Protein AF-0000000080328924 (afdb_homodimer)

Sequence (526 aa):
MTMGFSGEVAEYYAKFRRGYPPEVFDALRTAFALTTGDTVLDLGCGTGQLAVPLASRVRSVIGMDPEPDMLRLAREAAVRHGVLNATWVLGADTDVRALGELMGQRSLGMAVIGQALHWMQHEELFRALSPLFRSGGGVAVVSNGTPLWLQDSDWSRALRACLERHFGTSLKASCGSDASDRLRYAQALEAAGFERVHEIAIEYSDELSFDQLIGGVYSAIPAGELPGPDDRPAFAQSIRQSLPPVRRFSEEVRVSLLVGRIAMTMGFSGEVAEYYAKFRRGYPPEVFDALRTAFALTTGDTVLDLGCGTGQLAVPLASRVRSVIGMDPEPDMLRLAREAAVRHGVLNATWVLGADTDVRALGELMGQRSLGMAVIGQALHWMQHEELFRALSPLFRSGGGVAVVSNGTPLWLQDSDWSRALRACLERHFGTSLKASCGSDASDRLRYAQALEAAGFERVHEIAIEYSDELSFDQLIGGVYSAIPAGELPGPDDRPAFAQSIRQSLPPVRRFSEEVRVSLLVGRIA

Foldseek 3Di:
DAPQCDDVLLVLCLVQPDADDPVVLVVQCVQLVAAQAFEEEAAQCFLNSPPQVCLVGYVAYEYEDQDPRRLVNNVVVNVVSVRDRYDYYNDHLVCLLVVCVVQPFQRHSEYEYELCCLVDPLLVSLLSCQRRHHASGWYKYKYFWAAQLRFPDPQSVLLQVLVCVVVVDRPDDTSLRDPVSLVVNQVSNVVSAWPPWDKDKDKDKDKDFLVSVLSSVSNPDRNVPRDDPVCSVVSSVSSCVSGPPDGIDMDITMMMMTITGHD/DAPQCDDVLLVLCLVQPDADDPVVLVVQCVQLVAAQAFEEEEAQCFLNSPPQVCLVGYVAYEYEDQDPRRQVNNVVVNVVSVRDRYDYYNDHLVCLLVVCVVQPFQRHSEYEYELCCLVDPLLVSLLSCQRRHHASGWYKYKYFWAAQLRFPDPQSVLLQVLVCVVVVDRPDDISLRDPVSLVVNQVSNVVSAWPPWDKDKDKDKDKDFLVSVLSSVSSPDRNVPRDDPVCSVVSSVSSCVSGPPDGIDMDITMMMMTITGHD

Structure (mmCIF, N/CA/C/O backbone):
data_AF-0000000080328924-model_v1
#
loop_
_entity.id
_entity.type
_entity.pdbx_description
1 polymer Methyltransferase
#
loop_
_atom_site.group_PDB
_atom_site.id
_atom_site.type_symbol
_atom_site.label_atom_id
_atom_site.label_alt_id
_atom_site.label_comp_id
_atom_site.label_asym_id
_atom_site.label_entity_id
_atom_site.label_seq_id
_atom_site.pdbx_PDB_ins_code
_atom_site.Cartn_x
_atom_site.Cartn_y
_atom_site.Cartn_z
_atom_site.occupancy
_atom_site.B_iso_or_equiv
_atom_site.auth_seq_id
_atom_site.auth_comp_id
_atom_site.auth_asym_id
_atom_site.auth_atom_id
_atom_site.pdbx_PDB_model_num
ATOM 1 N N . MET A 1 1 ? -11.125 1.662 -10.75 1 32.41 1 MET A N 1
ATOM 2 C CA . MET A 1 1 ? -12.039 0.524 -10.836 1 32.41 1 MET A CA 1
ATOM 3 C C . MET A 1 1 ? -11.43 -0.712 -10.188 1 32.41 1 MET A C 1
ATOM 5 O O . MET A 1 1 ? -10.281 -1.067 -10.461 1 32.41 1 MET A O 1
ATOM 9 N N . THR A 1 2 ? -11.961 -1.05 -9.078 1 48.94 2 THR A N 1
ATOM 10 C CA . THR A 1 2 ? -11.586 -2.283 -8.398 1 48.94 2 THR A CA 1
ATOM 11 C C . THR A 1 2 ? -11.781 -3.488 -9.312 1 48.94 2 THR A C 1
ATOM 13 O O . THR A 1 2 ? -12.719 -3.516 -10.117 1 48.94 2 THR A O 1
ATOM 16 N N . MET A 1 3 ? -10.805 -4.148 -9.758 1 56 3 MET A N 1
ATOM 17 C CA . MET A 1 3 ? -10.859 -5.312 -10.633 1 56 3 MET A CA 1
ATOM 18 C C . MET A 1 3 ? -11.875 -6.332 -10.125 1 56 3 MET A C 1
ATOM 20 O O . MET A 1 3 ? -11.961 -7.441 -10.648 1 56 3 MET A O 1
ATOM 24 N N . GLY A 1 4 ? -12.594 -5.824 -9.125 1 65.44 4 GLY A N 1
ATOM 25 C CA . GLY A 1 4 ? -13.703 -6.637 -8.648 1 65.44 4 GLY A CA 1
ATOM 26 C C . GLY A 1 4 ? -13.297 -7.664 -7.617 1 65.44 4 GLY A C 1
ATOM 27 O O . GLY A 1 4 ? -14.117 -8.477 -7.18 1 65.44 4 GLY A O 1
ATOM 28 N N . PHE A 1 5 ? -12.062 -7.738 -7.25 1 72.12 5 PHE A N 1
ATOM 29 C CA . PHE A 1 5 ? -11.609 -8.672 -6.227 1 72.12 5 PHE A CA 1
ATOM 30 C C . PHE A 1 5 ? -11.531 -7.988 -4.863 1 72.12 5 PHE A C 1
ATOM 32 O O . PHE A 1 5 ? -10.445 -7.66 -4.387 1 72.12 5 PHE A O 1
ATOM 39 N N . SER A 1 6 ? -12.664 -7.863 -4.246 1 75.94 6 SER A N 1
ATOM 40 C CA . SER A 1 6 ? -12.766 -7.184 -2.957 1 75.94 6 SER A CA 1
ATOM 41 C C . SER A 1 6 ? -13.758 -7.891 -2.041 1 75.94 6 SER A C 1
ATOM 43 O O . SER A 1 6 ? -14.461 -8.812 -2.469 1 75.94 6 SER A O 1
ATOM 45 N N . GLY A 1 7 ? -13.68 -7.516 -0.825 1 78.06 7 GLY A N 1
ATOM 46 C CA . GLY A 1 7 ? -14.641 -8.055 0.126 1 78.06 7 GLY A CA 1
ATOM 47 C C . GLY A 1 7 ? -14.5 -9.547 0.331 1 78.06 7 GLY A C 1
ATOM 48 O O . GLY A 1 7 ? -13.398 -10.047 0.569 1 78.06 7 GLY A O 1
ATOM 49 N N . GLU A 1 8 ? -15.625 -10.211 0.221 1 82.38 8 GLU A N 1
ATOM 50 C CA . GLU A 1 8 ? -15.664 -11.641 0.528 1 82.38 8 GLU A CA 1
ATOM 51 C C . GLU A 1 8 ? -14.898 -12.445 -0.518 1 82.38 8 GLU A C 1
ATOM 53 O O . GLU A 1 8 ? -14.289 -13.469 -0.198 1 82.38 8 GLU A O 1
ATOM 58 N N . VAL A 1 9 ? -14.922 -12.031 -1.704 1 81.62 9 VAL A N 1
ATOM 59 C CA . VAL A 1 9 ? -14.219 -12.742 -2.768 1 81.62 9 VAL A CA 1
ATOM 60 C C . VAL A 1 9 ? -12.727 -12.781 -2.465 1 81.62 9 VAL A C 1
ATOM 62 O O . VAL A 1 9 ? -12.07 -13.805 -2.654 1 81.62 9 VAL A O 1
ATOM 65 N N . ALA A 1 10 ? -12.18 -11.695 -1.972 1 84.5 10 ALA A N 1
ATOM 66 C CA . ALA A 1 10 ? -10.766 -11.648 -1.592 1 84.5 10 ALA A CA 1
ATOM 67 C C . ALA A 1 10 ? -10.469 -12.641 -0.472 1 84.5 10 ALA A C 1
ATOM 69 O O . ALA A 1 10 ? -9.398 -13.266 -0.456 1 84.5 10 ALA A O 1
ATOM 70 N N . GLU A 1 11 ? -11.375 -12.781 0.377 1 87.81 11 GLU A N 1
ATOM 71 C CA . GLU A 1 11 ? -11.203 -13.734 1.471 1 87.81 11 GLU A CA 1
ATOM 72 C C . GLU A 1 11 ? -11.18 -15.164 0.955 1 87.81 11 GLU A C 1
ATOM 74 O O . GLU A 1 11 ? -10.383 -15.984 1.419 1 87.81 11 GLU A O 1
ATOM 79 N N . TYR A 1 12 ? -12.109 -15.461 0.052 1 87.06 12 TYR A N 1
ATOM 80 C CA . TYR A 1 12 ? -12.109 -16.781 -0.566 1 87.06 12 TYR A CA 1
ATOM 81 C C . TYR A 1 12 ? -10.82 -17.016 -1.356 1 87.06 12 TYR A C 1
ATOM 83 O O . TYR A 1 12 ? -10.266 -18.109 -1.341 1 87.06 12 TYR A O 1
ATOM 91 N N . TYR A 1 13 ? -10.43 -16.016 -2.049 1 87 13 TYR A N 1
ATOM 92 C CA . TYR A 1 13 ? -9.172 -16.078 -2.781 1 87 13 TYR A CA 1
ATOM 93 C C . TYR A 1 13 ? -8.023 -16.484 -1.857 1 87 13 TYR A C 1
ATOM 95 O O . TYR A 1 13 ? -7.312 -17.453 -2.125 1 87 13 TYR A O 1
ATOM 103 N N . ALA A 1 14 ? -7.914 -15.828 -0.805 1 85.31 14 ALA A N 1
ATOM 104 C CA . ALA A 1 14 ? -6.836 -16.062 0.152 1 85.31 14 ALA A CA 1
ATOM 105 C C . ALA A 1 14 ? -6.891 -17.484 0.712 1 85.31 14 ALA A C 1
ATOM 107 O O . ALA A 1 14 ? -5.855 -18.125 0.893 1 85.31 14 ALA A O 1
ATOM 108 N N . LYS A 1 15 ? -8.055 -17.938 0.911 1 88.12 15 LYS A N 1
ATOM 109 C CA . LYS A 1 15 ? -8.234 -19.203 1.605 1 88.12 15 LYS A CA 1
ATOM 110 C C . LYS A 1 15 ? -8.125 -20.375 0.639 1 88.12 15 LYS A C 1
ATOM 112 O O . LYS A 1 15 ? -7.605 -21.438 0.999 1 88.12 15 LYS A O 1
ATOM 117 N N . PHE A 1 16 ? -8.555 -20.156 -0.625 1 88.56 16 PHE A N 1
ATOM 118 C CA . PHE A 1 16 ? -8.797 -21.359 -1.413 1 88.56 16 PHE A CA 1
ATOM 119 C C . PHE A 1 16 ? -7.984 -21.344 -2.699 1 88.56 16 PHE A C 1
ATOM 121 O O . PHE A 1 16 ? -7.84 -22.359 -3.367 1 88.56 16 PHE A O 1
ATOM 128 N N . ARG A 1 17 ? -7.539 -20.172 -3.111 1 85.44 17 ARG A N 1
ATOM 129 C CA . ARG A 1 17 ? -6.711 -20.188 -4.312 1 85.44 17 ARG A CA 1
ATOM 130 C C . ARG A 1 17 ? -5.41 -20.938 -4.074 1 85.44 17 ARG A C 1
ATOM 132 O O . ARG A 1 17 ? -4.742 -20.734 -3.059 1 85.44 17 ARG A O 1
ATOM 139 N N . ARG A 1 18 ? -5.199 -21.703 -5.074 1 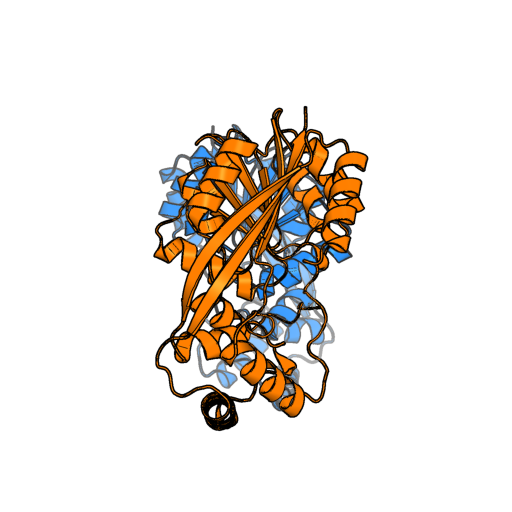83.94 18 ARG A N 1
ATOM 140 C CA . ARG A 1 18 ? -4.031 -22.562 -4.969 1 83.94 18 ARG A CA 1
ATOM 141 C C . ARG A 1 18 ? -2.738 -21.766 -5.055 1 83.94 18 ARG A C 1
ATOM 143 O O . ARG A 1 18 ? -2.633 -20.828 -5.859 1 83.94 18 ARG A O 1
ATOM 150 N N . GLY A 1 19 ? -1.83 -21.938 -4.18 1 88.06 19 GLY A N 1
ATOM 151 C CA . GLY A 1 19 ? -0.473 -21.438 -4.312 1 88.06 19 GLY A CA 1
ATOM 152 C C . GLY A 1 19 ? 0.338 -22.172 -5.359 1 88.06 19 GLY A C 1
ATOM 153 O O . GLY A 1 19 ? -0.215 -22.672 -6.344 1 88.06 19 GLY A O 1
ATOM 154 N N . TYR A 1 20 ? 1.516 -22.047 -5.32 1 94.69 20 TYR A N 1
ATOM 155 C CA . TYR A 1 20 ? 2.434 -22.672 -6.27 1 94.69 20 TYR A CA 1
ATOM 156 C C . TYR A 1 20 ? 3.322 -23.703 -5.574 1 94.69 20 TYR A C 1
ATOM 158 O O . TYR A 1 20 ? 3.701 -23.516 -4.414 1 94.69 20 TYR A O 1
ATOM 166 N N . PRO A 1 21 ? 3.621 -24.812 -6.289 1 94.62 21 PRO A N 1
ATOM 167 C CA . PRO A 1 21 ? 4.508 -25.812 -5.691 1 94.62 21 PRO A CA 1
ATOM 168 C C . PRO A 1 21 ? 5.953 -25.328 -5.582 1 94.62 21 PRO A C 1
ATOM 170 O O . PRO A 1 21 ? 6.348 -24.391 -6.277 1 94.62 21 PRO A O 1
ATOM 173 N N . PRO A 1 22 ? 6.746 -25.969 -4.688 1 96.38 22 PRO A N 1
ATOM 174 C CA . PRO A 1 22 ? 8.133 -25.531 -4.484 1 96.38 22 PRO A CA 1
ATOM 175 C C . PRO A 1 22 ? 8.945 -25.516 -5.777 1 96.38 22 PRO A C 1
ATOM 177 O O . PRO A 1 22 ? 9.859 -24.703 -5.926 1 96.38 22 PRO A O 1
ATOM 180 N N . GLU A 1 23 ? 8.539 -26.359 -6.711 1 97.56 23 GLU A N 1
ATOM 181 C CA . GLU A 1 23 ? 9.258 -26.469 -7.977 1 97.56 23 GLU A CA 1
ATOM 182 C C . GLU A 1 23 ? 9.203 -25.172 -8.766 1 97.56 23 GLU A C 1
ATOM 184 O O . GLU A 1 23 ? 10.141 -24.844 -9.5 1 97.56 23 GLU A O 1
ATOM 189 N N . VAL A 1 24 ? 8.156 -24.484 -8.617 1 97.56 24 VAL A N 1
ATOM 190 C CA . VAL A 1 24 ? 8.008 -23.203 -9.289 1 97.56 24 VAL A CA 1
ATOM 191 C C . VAL A 1 24 ? 9.055 -22.219 -8.773 1 97.56 24 VAL A C 1
ATOM 193 O O . VAL A 1 24 ? 9.734 -21.547 -9.555 1 97.56 24 VAL A O 1
ATOM 196 N N . PHE A 1 25 ? 9.258 -22.156 -7.523 1 98.38 25 PHE A N 1
ATOM 197 C CA . PHE A 1 25 ? 10.195 -21.219 -6.898 1 98.38 25 PHE A CA 1
ATOM 198 C C . PHE A 1 25 ? 11.641 -21.625 -7.199 1 98.38 25 PHE A C 1
ATOM 200 O O . PHE A 1 25 ? 12.508 -20.766 -7.371 1 98.38 25 PHE A O 1
ATOM 207 N N . ASP A 1 26 ? 11.859 -22.953 -7.27 1 98.38 26 ASP A N 1
ATOM 208 C CA . ASP A 1 26 ? 13.172 -23.438 -7.691 1 98.38 26 ASP A CA 1
ATOM 209 C C . ASP A 1 26 ? 13.484 -23 -9.117 1 98.38 26 ASP A C 1
ATOM 211 O O . ASP A 1 26 ? 14.602 -22.578 -9.422 1 98.38 26 ASP A O 1
ATOM 215 N N . ALA A 1 27 ? 12.484 -23.109 -9.945 1 98.44 27 ALA A N 1
ATOM 216 C CA . ALA A 1 27 ? 12.656 -22.719 -11.344 1 98.44 27 ALA A CA 1
ATOM 217 C C . ALA A 1 27 ? 12.938 -21.234 -11.477 1 98.44 27 ALA A C 1
ATOM 219 O O . ALA A 1 27 ? 13.797 -20.828 -12.258 1 98.44 27 ALA A O 1
ATOM 220 N N . LEU A 1 28 ? 12.234 -20.422 -10.727 1 98.56 28 LEU A N 1
ATOM 221 C CA . LEU A 1 28 ? 12.438 -18.969 -10.742 1 98.56 28 LEU A CA 1
ATOM 222 C C . LEU A 1 28 ? 13.836 -18.625 -10.242 1 98.56 28 LEU A C 1
ATOM 224 O O . LEU A 1 28 ? 14.523 -17.781 -10.844 1 98.56 28 LEU A O 1
ATOM 228 N N . ARG A 1 29 ? 14.266 -19.234 -9.148 1 98.44 29 ARG A N 1
ATOM 229 C CA . ARG A 1 29 ? 15.602 -19.031 -8.609 1 98.44 29 ARG A CA 1
ATOM 230 C C . ARG A 1 29 ? 16.672 -19.344 -9.656 1 98.44 29 ARG A C 1
ATOM 232 O O . ARG A 1 29 ? 17.609 -18.562 -9.836 1 98.44 29 ARG A O 1
ATOM 239 N N . THR A 1 30 ? 16.469 -20.453 -10.312 1 98.06 30 THR A N 1
ATOM 240 C CA . THR A 1 30 ? 17.438 -20.891 -11.312 1 98.06 30 THR A CA 1
ATOM 241 C C . THR A 1 30 ? 17.422 -19.969 -12.523 1 98.06 30 THR A C 1
ATOM 243 O O . THR A 1 30 ? 18.484 -19.562 -13.016 1 98.06 30 THR A O 1
ATOM 246 N N . ALA A 1 31 ? 16.281 -19.578 -12.984 1 98 31 ALA A N 1
ATOM 247 C CA . ALA A 1 31 ? 16.141 -18.781 -14.203 1 98 31 ALA A CA 1
ATOM 248 C C . ALA A 1 31 ? 16.859 -17.438 -14.078 1 98 31 ALA A C 1
ATOM 250 O O . ALA A 1 31 ? 17.391 -16.922 -15.055 1 98 31 ALA A O 1
ATOM 251 N N . PHE A 1 32 ? 16.891 -16.906 -12.836 1 98.38 32 PHE A N 1
ATOM 252 C CA . PHE A 1 32 ? 17.422 -15.562 -12.68 1 98.38 32 PHE A CA 1
ATOM 253 C C . PHE A 1 32 ? 18.609 -15.547 -11.734 1 98.38 32 PHE A C 1
ATOM 255 O O . PHE A 1 32 ? 19.062 -14.477 -11.32 1 98.38 32 PHE A O 1
ATOM 262 N N . ALA A 1 33 ? 19.062 -16.734 -11.297 1 98.06 33 ALA A N 1
ATOM 263 C CA . ALA A 1 33 ? 20.172 -16.875 -10.359 1 98.06 33 ALA A CA 1
ATOM 264 C C . ALA A 1 33 ? 19.953 -16.016 -9.117 1 98.06 33 ALA A C 1
ATOM 266 O O . ALA A 1 33 ? 20.828 -15.234 -8.727 1 98.06 33 ALA A O 1
ATOM 267 N N . LEU A 1 34 ? 18.766 -16.141 -8.562 1 98.5 34 LEU A N 1
ATOM 268 C CA . LEU A 1 34 ? 18.422 -15.32 -7.402 1 98.5 34 LEU A CA 1
ATOM 269 C C . LEU A 1 34 ? 19.25 -15.719 -6.188 1 98.5 34 LEU A C 1
ATOM 271 O O . LEU A 1 34 ? 19.516 -16.906 -5.973 1 98.5 34 LEU A O 1
ATOM 275 N N . THR A 1 35 ? 19.609 -14.75 -5.383 1 98.19 35 THR A N 1
ATOM 276 C CA . THR A 1 35 ? 20.328 -14.961 -4.133 1 98.19 35 THR A CA 1
ATOM 277 C C . THR A 1 35 ? 19.656 -14.219 -2.984 1 98.19 35 THR A C 1
ATOM 279 O O . THR A 1 35 ? 18.688 -13.477 -3.201 1 98.19 35 THR A O 1
ATOM 282 N N . THR A 1 36 ? 20.141 -14.414 -1.797 1 97.25 36 THR A N 1
ATOM 283 C CA . THR A 1 36 ? 19.609 -13.758 -0.606 1 97.25 36 THR A CA 1
ATOM 284 C C . THR A 1 36 ? 19.969 -12.273 -0.603 1 97.25 36 THR A C 1
ATOM 286 O O . THR A 1 36 ? 19.594 -11.539 0.314 1 97.25 36 THR A O 1
ATOM 289 N N . GLY A 1 37 ? 20.609 -11.781 -1.646 1 97.62 37 GLY A N 1
ATOM 290 C CA . GLY A 1 37 ? 20.938 -10.375 -1.791 1 97.62 37 GLY A CA 1
ATOM 291 C C . GLY A 1 37 ? 20 -9.633 -2.734 1 97.62 37 GLY A C 1
ATOM 292 O O . GLY A 1 37 ? 20.078 -8.414 -2.861 1 97.62 37 GLY A O 1
ATOM 293 N N . ASP A 1 38 ? 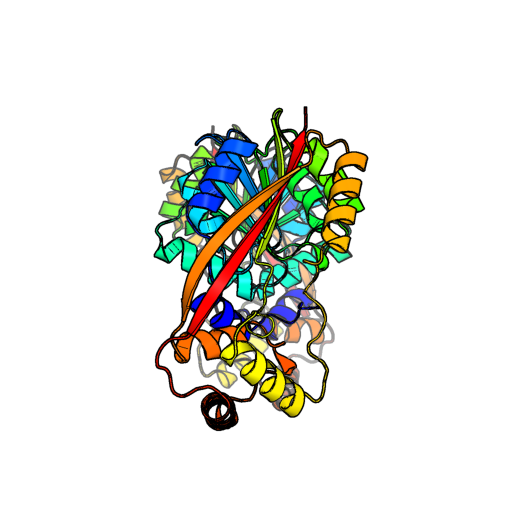19.094 -10.359 -3.34 1 98.44 38 ASP A N 1
ATOM 294 C CA . ASP A 1 38 ? 18.266 -9.781 -4.402 1 98.44 38 ASP A CA 1
ATOM 295 C C . ASP A 1 38 ? 16.984 -9.188 -3.836 1 98.44 38 ASP A C 1
ATOM 297 O O . ASP A 1 38 ? 16.531 -9.578 -2.76 1 98.44 38 ASP A O 1
ATOM 301 N N . THR A 1 39 ? 16.469 -8.211 -4.543 1 98.5 39 THR A N 1
ATOM 302 C CA . THR A 1 39 ? 15.117 -7.707 -4.375 1 98.5 39 THR A CA 1
ATOM 303 C C . THR A 1 39 ? 14.227 -8.156 -5.535 1 98.5 39 THR A C 1
ATOM 305 O O . THR A 1 39 ? 14.648 -8.133 -6.691 1 98.5 39 THR A O 1
ATOM 308 N N . VAL A 1 40 ? 13.016 -8.578 -5.215 1 98.75 40 VAL A N 1
ATOM 309 C CA . VAL A 1 40 ? 12.109 -9.016 -6.27 1 98.75 40 VAL A CA 1
ATOM 310 C C . VAL A 1 40 ? 10.781 -8.273 -6.156 1 98.75 40 VAL A C 1
ATOM 312 O O . VAL A 1 40 ? 10.367 -7.895 -5.055 1 98.75 40 VAL A O 1
ATOM 315 N N . LEU A 1 41 ? 10.148 -8.031 -7.309 1 98.75 41 LEU A N 1
ATOM 316 C CA . LEU A 1 41 ? 8.836 -7.402 -7.414 1 98.75 41 LEU A CA 1
ATOM 317 C C . LEU A 1 41 ? 7.777 -8.422 -7.812 1 98.75 41 LEU A C 1
ATOM 319 O O . LEU A 1 41 ? 7.922 -9.117 -8.82 1 98.75 41 LEU A O 1
ATOM 323 N N . ASP A 1 42 ? 6.812 -8.633 -7.008 1 98.75 42 ASP A N 1
ATOM 324 C CA . ASP A 1 42 ? 5.594 -9.359 -7.355 1 98.75 42 ASP A CA 1
ATOM 325 C C . ASP A 1 42 ? 4.484 -8.398 -7.785 1 98.75 42 ASP A C 1
ATOM 327 O O . ASP A 1 42 ? 3.754 -7.871 -6.945 1 98.75 42 ASP A O 1
ATOM 331 N N . LEU A 1 43 ? 4.348 -8.164 -9.094 1 98.38 43 LEU A N 1
ATOM 332 C CA . LEU A 1 43 ? 3.381 -7.223 -9.648 1 98.38 43 LEU A CA 1
ATOM 333 C C . LEU A 1 43 ? 2.031 -7.898 -9.867 1 98.38 43 LEU A C 1
ATOM 335 O O . LEU A 1 43 ? 1.934 -8.875 -10.609 1 98.38 43 LEU A O 1
ATOM 339 N N . GLY A 1 44 ? 0.982 -7.324 -9.305 1 97 44 GLY A N 1
ATOM 340 C CA . GLY A 1 44 ? -0.265 -8.062 -9.172 1 97 44 GLY A CA 1
ATOM 341 C C . GLY A 1 44 ? -0.194 -9.172 -8.148 1 97 44 GLY A C 1
ATOM 342 O O . GLY A 1 44 ? -0.569 -10.312 -8.43 1 97 44 GLY A O 1
ATOM 343 N N . CYS A 1 45 ? 0.253 -8.82 -6.988 1 97.31 45 CYS A N 1
ATOM 344 C CA . CYS A 1 45 ? 0.676 -9.836 -6.031 1 97.31 45 CYS A CA 1
ATOM 345 C C . CYS A 1 45 ? -0.528 -10.516 -5.391 1 97.31 45 CYS A C 1
ATOM 347 O O . CYS A 1 45 ? -0.388 -11.555 -4.746 1 97.31 45 CYS A O 1
ATOM 349 N N . GLY A 1 46 ? -1.727 -9.93 -5.477 1 95.06 46 GLY A N 1
ATOM 350 C CA . GLY A 1 46 ? -2.881 -10.523 -4.816 1 95.06 46 GLY A CA 1
ATOM 351 C C . GLY A 1 46 ? -2.684 -10.703 -3.322 1 95.06 46 GLY A C 1
ATOM 352 O O . GLY A 1 46 ? -2.271 -9.781 -2.625 1 95.06 46 GLY A O 1
ATOM 353 N N . THR A 1 47 ? -3.012 -11.914 -2.898 1 95.5 47 THR A N 1
ATOM 354 C CA . THR A 1 47 ? -2.926 -12.195 -1.47 1 95.5 47 THR A CA 1
ATOM 355 C C . THR A 1 47 ? -1.543 -12.727 -1.104 1 95.5 47 THR A C 1
ATOM 357 O O . THR A 1 47 ? -1.36 -13.312 -0.035 1 95.5 47 THR A O 1
ATOM 360 N N . GLY A 1 48 ? -0.552 -12.617 -2.012 1 97.19 48 GLY A N 1
ATOM 361 C CA . GLY A 1 48 ? 0.841 -12.859 -1.674 1 97.19 48 GLY A CA 1
ATOM 362 C C . GLY A 1 48 ? 1.288 -14.273 -1.982 1 97.19 48 GLY A C 1
ATOM 363 O O . GLY A 1 48 ? 2.281 -14.75 -1.429 1 97.19 48 GLY A O 1
ATOM 364 N N . GLN A 1 49 ? 0.613 -15.031 -2.9 1 95.56 49 GLN A N 1
ATOM 365 C CA . GLN A 1 49 ? 0.882 -16.438 -3.174 1 95.56 49 GLN A CA 1
ATOM 366 C C . GLN A 1 49 ? 2.289 -16.625 -3.73 1 95.56 49 GLN A C 1
ATOM 368 O O . GLN A 1 49 ? 2.895 -17.688 -3.553 1 95.56 49 GLN A O 1
ATOM 373 N N . LEU A 1 50 ? 2.764 -15.633 -4.395 1 97.94 50 LEU A N 1
ATOM 374 C CA . LEU A 1 50 ? 4.137 -15.688 -4.879 1 97.94 50 LEU A CA 1
ATOM 375 C C . LEU A 1 50 ? 5.074 -14.922 -3.957 1 97.94 50 LEU A C 1
ATOM 377 O O . LEU A 1 50 ? 6.145 -15.422 -3.592 1 97.94 50 LEU A O 1
ATOM 381 N N . ALA A 1 51 ? 4.695 -13.781 -3.498 1 98.44 51 ALA A N 1
ATOM 382 C CA . ALA A 1 51 ? 5.535 -12.875 -2.719 1 98.44 51 ALA A CA 1
ATOM 383 C C . ALA A 1 51 ? 5.969 -13.516 -1.405 1 98.44 51 ALA A C 1
ATOM 385 O O . ALA A 1 51 ? 7.148 -13.477 -1.05 1 98.44 51 ALA A O 1
ATOM 386 N N . VAL A 1 52 ? 5.059 -14.133 -0.693 1 98.06 52 VAL A N 1
ATOM 387 C CA . VAL A 1 52 ? 5.316 -14.609 0.66 1 98.06 52 VAL A CA 1
ATOM 388 C C . VAL A 1 52 ? 6.336 -15.75 0.616 1 98.06 52 VAL A C 1
ATOM 390 O O . VAL A 1 52 ? 7.363 -15.695 1.295 1 98.06 52 VAL A O 1
ATOM 393 N N . PRO A 1 53 ? 6.137 -16.766 -0.273 1 97.88 53 PRO A N 1
ATOM 394 C CA . PRO A 1 53 ? 7.145 -17.812 -0.324 1 97.88 53 PRO A CA 1
ATOM 395 C C . PRO A 1 53 ? 8.484 -17.328 -0.866 1 97.88 53 PRO A C 1
ATOM 397 O O . PRO A 1 53 ? 9.539 -17.844 -0.47 1 97.88 53 PRO A O 1
ATOM 400 N N . LEU A 1 54 ? 8.516 -16.344 -1.701 1 98.38 54 LEU A N 1
ATOM 401 C CA . LEU A 1 54 ? 9.758 -15.844 -2.281 1 98.38 54 LEU A CA 1
ATOM 402 C C . LEU A 1 54 ? 10.594 -15.117 -1.23 1 98.38 54 LEU A C 1
ATOM 404 O O . LEU A 1 54 ? 11.812 -14.992 -1.374 1 98.38 54 LEU A O 1
ATOM 408 N N . ALA A 1 55 ? 9.953 -14.625 -0.219 1 98.12 55 ALA A N 1
ATOM 409 C CA . ALA A 1 55 ? 10.586 -13.758 0.77 1 98.12 55 ALA A CA 1
ATOM 410 C C . ALA A 1 55 ? 11.75 -14.469 1.458 1 98.12 55 ALA A C 1
ATOM 412 O O . ALA A 1 55 ? 12.758 -13.844 1.781 1 98.12 55 ALA A O 1
ATOM 413 N N . SER A 1 56 ? 11.648 -15.742 1.636 1 96.75 56 SER A N 1
ATOM 414 C CA . SER A 1 56 ? 12.688 -16.484 2.338 1 96.75 56 SER A CA 1
ATOM 415 C C . SER A 1 56 ? 13.898 -16.734 1.439 1 96.75 56 SER A C 1
ATOM 417 O O . SER A 1 56 ? 14.938 -17.203 1.903 1 96.75 56 SER A O 1
ATOM 419 N N . ARG A 1 57 ? 13.797 -16.359 0.201 1 97 57 ARG A N 1
ATOM 420 C CA . ARG A 1 57 ? 14.828 -16.719 -0.769 1 97 57 ARG A CA 1
ATOM 421 C C . ARG A 1 57 ? 15.586 -15.477 -1.23 1 97 57 ARG A C 1
ATOM 423 O O . ARG A 1 57 ? 16.547 -15.578 -1.997 1 97 57 ARG A O 1
ATOM 430 N N . VAL A 1 58 ? 15.18 -14.336 -0.802 1 98.44 58 VAL A N 1
ATOM 431 C CA . VAL A 1 58 ? 15.766 -13.094 -1.293 1 98.44 58 VAL A CA 1
ATOM 432 C C . VAL A 1 58 ? 15.922 -12.109 -0.138 1 98.44 58 VAL A C 1
ATOM 434 O O . VAL A 1 58 ? 15.477 -12.375 0.979 1 98.44 58 VAL A O 1
ATOM 437 N N . ARG A 1 59 ? 16.547 -10.977 -0.453 1 97.81 59 ARG A N 1
ATOM 438 C CA . ARG A 1 59 ? 16.75 -9.938 0.552 1 97.81 59 ARG A CA 1
ATOM 439 C C . ARG A 1 59 ? 15.445 -9.242 0.894 1 97.81 59 ARG A C 1
ATOM 441 O O . ARG A 1 59 ? 15.156 -8.992 2.066 1 97.81 59 ARG A O 1
ATOM 448 N N . SER A 1 60 ? 14.688 -8.945 -0.149 1 98.19 60 SER A N 1
ATOM 449 C CA . SER A 1 60 ? 13.461 -8.172 0.025 1 98.19 60 SER A CA 1
ATOM 450 C C . SER A 1 60 ? 12.469 -8.461 -1.092 1 98.19 60 SER A C 1
ATOM 452 O O . SER A 1 60 ? 12.859 -8.711 -2.232 1 98.19 60 SER A O 1
ATOM 454 N N . VAL A 1 61 ? 11.188 -8.414 -0.728 1 98.62 61 VAL A N 1
ATOM 455 C CA . VAL A 1 61 ? 10.109 -8.586 -1.694 1 98.62 61 VAL A CA 1
ATOM 456 C C . VAL A 1 61 ? 9.195 -7.363 -1.674 1 98.62 61 VAL A C 1
ATOM 458 O O . VAL A 1 61 ? 8.852 -6.855 -0.604 1 98.62 61 VAL A O 1
ATOM 461 N N . ILE A 1 62 ? 8.859 -6.867 -2.869 1 98.69 62 ILE A N 1
ATOM 462 C CA . ILE A 1 62 ? 7.82 -5.859 -3.043 1 98.69 62 ILE A CA 1
ATOM 463 C C . ILE A 1 62 ? 6.57 -6.504 -3.637 1 98.69 62 ILE A C 1
ATOM 465 O O . ILE A 1 62 ? 6.602 -7.008 -4.762 1 98.69 62 ILE A O 1
ATOM 469 N N . GLY A 1 63 ? 5.547 -6.594 -2.881 1 98.62 63 GLY A N 1
ATOM 470 C CA . GLY A 1 63 ? 4.246 -6.922 -3.436 1 98.62 63 GLY A CA 1
ATOM 471 C C . GLY A 1 63 ? 3.43 -5.699 -3.811 1 98.62 63 GLY A C 1
ATOM 472 O O . GLY A 1 63 ? 3.178 -4.832 -2.971 1 98.62 63 GLY A O 1
ATOM 473 N N . MET A 1 64 ? 3.012 -5.625 -5.055 1 97.88 64 MET A N 1
ATOM 474 C CA . MET A 1 64 ? 2.227 -4.488 -5.531 1 97.88 64 MET A CA 1
ATOM 475 C C . MET A 1 64 ? 0.89 -4.953 -6.102 1 97.88 64 MET A C 1
ATOM 477 O O . MET A 1 64 ? 0.84 -5.902 -6.887 1 97.88 64 MET A O 1
ATOM 481 N N . ASP A 1 65 ? -0.139 -4.34 -5.703 1 96.94 65 ASP A N 1
ATOM 482 C CA . ASP A 1 65 ? -1.49 -4.621 -6.18 1 96.94 65 ASP A CA 1
ATOM 483 C C . ASP A 1 65 ? -2.383 -3.387 -6.066 1 96.94 65 ASP A C 1
ATOM 485 O O . ASP A 1 65 ? -2.291 -2.635 -5.094 1 96.94 65 ASP A O 1
ATOM 489 N N . PRO A 1 66 ? -3.242 -3.211 -7.043 1 93.94 66 PRO A N 1
ATOM 490 C CA . PRO A 1 66 ? -4.109 -2.031 -6.988 1 93.94 66 PRO A CA 1
ATOM 491 C C . PRO A 1 66 ? -5.285 -2.207 -6.027 1 93.94 66 PRO A C 1
ATOM 493 O O . PRO A 1 66 ? -5.992 -1.241 -5.73 1 93.94 66 PRO A O 1
ATOM 496 N N . GLU A 1 67 ? -5.527 -3.395 -5.562 1 90.38 67 GLU A N 1
ATOM 497 C CA . GLU A 1 67 ? -6.664 -3.666 -4.688 1 90.38 67 GLU A CA 1
ATOM 498 C C . GLU A 1 67 ? -6.234 -3.695 -3.223 1 90.38 67 GLU A C 1
ATOM 500 O O . GLU A 1 67 ? -5.523 -4.605 -2.797 1 90.38 67 GLU A O 1
ATOM 505 N N . PRO A 1 68 ? -6.77 -2.842 -2.432 1 89.56 68 PRO A N 1
ATOM 506 C CA . PRO A 1 68 ? -6.363 -2.744 -1.029 1 89.56 68 PRO A CA 1
ATOM 507 C C . PRO A 1 68 ? -6.641 -4.023 -0.243 1 89.56 68 PRO A C 1
ATOM 509 O O . PRO A 1 68 ? -5.836 -4.418 0.603 1 89.56 68 PRO A O 1
ATOM 512 N N . ASP A 1 69 ? -7.742 -4.594 -0.463 1 88 69 ASP A N 1
ATOM 513 C CA . ASP A 1 69 ? -8.109 -5.805 0.264 1 88 69 ASP A CA 1
ATOM 514 C C . ASP A 1 69 ? -7.113 -6.934 -0.008 1 88 69 ASP A C 1
ATOM 516 O O . ASP A 1 69 ? -6.801 -7.719 0.888 1 88 69 ASP A O 1
ATOM 520 N N . MET A 1 70 ? -6.688 -6.961 -1.203 1 93.38 70 MET A N 1
ATOM 521 C CA . MET A 1 70 ? -5.684 -7.961 -1.551 1 93.38 70 MET A CA 1
ATOM 522 C C . MET A 1 70 ? -4.402 -7.742 -0.752 1 93.38 70 MET A C 1
ATOM 524 O O . MET A 1 70 ? -3.855 -8.688 -0.182 1 93.38 70 MET A O 1
ATOM 528 N N . LEU A 1 71 ? -3.992 -6.535 -0.646 1 95.5 71 LEU A N 1
ATOM 529 C CA . LEU A 1 71 ? -2.76 -6.207 0.065 1 95.5 71 LEU A CA 1
ATOM 530 C C . LEU A 1 71 ? -2.912 -6.465 1.562 1 95.5 71 LEU A C 1
ATOM 532 O O . LEU A 1 71 ? -1.969 -6.914 2.217 1 95.5 71 LEU A O 1
ATOM 536 N N . ARG A 1 72 ? -4.051 -6.141 2.07 1 92.44 72 ARG A N 1
ATOM 537 C CA . ARG A 1 72 ? -4.309 -6.434 3.477 1 92.44 72 ARG A CA 1
ATOM 538 C C . ARG A 1 72 ? -4.137 -7.922 3.766 1 92.44 72 ARG A C 1
ATOM 540 O O . ARG A 1 72 ? -3.477 -8.297 4.738 1 92.44 72 ARG A O 1
ATOM 547 N N . LEU A 1 73 ? -4.711 -8.703 2.953 1 94.12 73 LEU A N 1
ATOM 548 C CA . LEU A 1 73 ? -4.637 -10.148 3.125 1 94.12 73 LEU A CA 1
ATOM 549 C C . LEU A 1 73 ? -3.217 -10.648 2.889 1 94.12 73 LEU A C 1
ATOM 551 O O . LEU A 1 73 ? -2.766 -11.586 3.557 1 94.12 73 LEU A O 1
ATOM 555 N N . ALA A 1 74 ? -2.535 -10.07 1.935 1 96.56 74 ALA A N 1
ATOM 556 C CA . ALA A 1 74 ? -1.137 -10.422 1.701 1 96.56 74 ALA A CA 1
ATOM 557 C C . ALA A 1 74 ? -0.283 -10.125 2.93 1 96.56 74 ALA A C 1
ATOM 559 O O . ALA A 1 74 ? 0.538 -10.945 3.338 1 96.56 74 ALA A O 1
ATOM 560 N N . ARG A 1 75 ? -0.448 -9.008 3.475 1 95.38 75 ARG A N 1
ATOM 561 C CA . ARG A 1 75 ? 0.274 -8.617 4.68 1 95.38 75 ARG A CA 1
ATOM 562 C C . ARG A 1 75 ? -0.029 -9.57 5.832 1 95.38 75 ARG A C 1
ATOM 564 O O . ARG A 1 75 ? 0.875 -9.969 6.574 1 95.38 75 ARG A O 1
ATOM 571 N N . GLU A 1 76 ? -1.286 -9.898 6.008 1 94 76 GLU A N 1
ATOM 572 C CA . GLU A 1 76 ? -1.67 -10.852 7.043 1 94 76 GLU A CA 1
ATOM 573 C C . GLU A 1 76 ? -0.979 -12.195 6.832 1 94 76 GLU A C 1
ATOM 575 O O . GLU A 1 76 ? -0.514 -12.82 7.793 1 94 76 GLU A O 1
ATOM 580 N N . ALA A 1 77 ? -0.995 -12.617 5.598 1 95.69 77 ALA A N 1
ATOM 581 C CA . ALA A 1 77 ? -0.305 -13.867 5.281 1 95.69 77 ALA A CA 1
ATOM 582 C C . ALA A 1 77 ? 1.176 -13.781 5.641 1 95.69 77 ALA A C 1
ATOM 584 O O . ALA A 1 77 ? 1.744 -14.727 6.188 1 95.69 77 ALA A O 1
ATOM 585 N N . ALA A 1 78 ? 1.804 -12.688 5.32 1 96.56 78 ALA A N 1
ATOM 586 C CA . ALA A 1 78 ? 3.213 -12.477 5.641 1 96.56 78 ALA A CA 1
ATOM 587 C C . ALA A 1 78 ? 3.457 -12.586 7.145 1 96.56 78 ALA A C 1
ATOM 589 O O . ALA A 1 78 ? 4.395 -13.258 7.582 1 96.56 78 ALA A O 1
ATOM 590 N N . VAL A 1 79 ? 2.617 -11.961 7.898 1 93.56 79 VAL A N 1
ATOM 591 C CA . VAL A 1 79 ? 2.734 -11.992 9.352 1 93.56 79 VAL A CA 1
ATOM 592 C C . VAL A 1 79 ? 2.588 -13.43 9.852 1 93.56 79 VAL A C 1
ATOM 594 O O . VAL A 1 79 ? 3.379 -13.891 10.672 1 93.56 79 VAL A O 1
ATOM 597 N N . ARG A 1 80 ? 1.604 -14.117 9.344 1 94.88 80 ARG A N 1
ATOM 598 C CA . ARG A 1 80 ? 1.343 -15.5 9.742 1 94.88 80 ARG A CA 1
ATOM 599 C C . ARG A 1 80 ? 2.547 -16.391 9.461 1 94.88 80 ARG A C 1
ATOM 601 O O . ARG A 1 80 ? 2.818 -17.328 10.203 1 94.88 80 ARG A O 1
ATOM 608 N N . HIS A 1 81 ? 3.275 -16.094 8.445 1 96.44 81 HIS A N 1
ATOM 609 C CA . HIS A 1 81 ? 4.387 -16.938 8.039 1 96.44 81 HIS A CA 1
ATOM 610 C C . HIS A 1 81 ? 5.719 -16.391 8.531 1 96.44 81 HIS A C 1
ATOM 612 O O . HIS A 1 81 ? 6.781 -16.875 8.148 1 96.44 81 HIS A O 1
ATOM 618 N N . GLY A 1 82 ? 5.695 -15.281 9.266 1 95.75 82 GLY A N 1
ATOM 619 C CA . GLY A 1 82 ? 6.895 -14.719 9.859 1 95.75 82 GLY A CA 1
ATOM 620 C C . GLY A 1 82 ? 7.762 -13.977 8.859 1 95.75 82 GLY A C 1
ATOM 621 O O . GLY A 1 82 ? 8.984 -13.891 9.023 1 95.75 82 GLY A O 1
ATOM 622 N N . VAL A 1 83 ? 7.172 -13.523 7.762 1 96.44 83 VAL A N 1
ATOM 623 C CA . VAL A 1 83 ? 7.887 -12.773 6.734 1 96.44 83 VAL A CA 1
ATOM 624 C C . VAL A 1 83 ? 8.055 -11.32 7.172 1 96.44 83 VAL A C 1
ATOM 626 O O . VAL A 1 83 ? 7.07 -10.617 7.395 1 96.44 83 VAL A O 1
ATOM 629 N N . LEU A 1 84 ? 9.289 -10.844 7.188 1 94.12 84 LEU A N 1
ATOM 630 C CA . LEU A 1 84 ? 9.562 -9.516 7.73 1 94.12 84 LEU A CA 1
ATOM 631 C C . LEU A 1 84 ? 10.227 -8.625 6.684 1 94.12 84 LEU A C 1
ATOM 633 O O . LEU A 1 84 ? 10.477 -7.445 6.93 1 94.12 84 LEU A O 1
ATOM 637 N N . ASN A 1 85 ? 10.461 -9.172 5.555 1 97.44 85 ASN A N 1
ATOM 638 C CA . ASN A 1 85 ? 11.203 -8.438 4.539 1 97.44 85 ASN A CA 1
ATOM 639 C C . ASN A 1 85 ? 10.344 -8.156 3.309 1 97.44 85 ASN A C 1
ATOM 641 O O . ASN A 1 85 ? 10.859 -8.109 2.188 1 97.44 85 ASN A O 1
ATOM 645 N N . ALA A 1 86 ? 9.031 -8.047 3.518 1 98.19 86 ALA A N 1
ATOM 646 C CA . ALA A 1 86 ? 8.125 -7.719 2.418 1 98.19 86 ALA A CA 1
ATOM 647 C C . ALA A 1 86 ? 7.531 -6.324 2.59 1 98.19 86 ALA A C 1
ATOM 649 O O . ALA A 1 86 ? 7.188 -5.922 3.705 1 98.19 86 ALA A O 1
ATOM 650 N N . THR A 1 87 ? 7.477 -5.625 1.54 1 98 87 THR A N 1
ATOM 651 C CA . THR A 1 87 ? 6.816 -4.328 1.467 1 98 87 THR A CA 1
ATOM 652 C C . THR A 1 87 ? 5.602 -4.391 0.546 1 98 87 THR A C 1
ATOM 654 O O . THR A 1 87 ? 5.695 -4.875 -0.583 1 98 87 THR A O 1
ATOM 657 N N . TRP A 1 88 ? 4.469 -3.93 0.999 1 98.06 88 TRP A N 1
ATOM 658 C CA . TRP A 1 88 ? 3.205 -4.031 0.276 1 98.06 88 TRP A CA 1
ATOM 659 C C . TRP A 1 88 ? 2.791 -2.674 -0.286 1 98.06 88 TRP A C 1
ATOM 661 O O . TRP A 1 88 ? 2.395 -1.778 0.465 1 98.06 88 TRP A O 1
ATOM 671 N N . VAL A 1 89 ? 2.766 -2.566 -1.572 1 98 89 VAL A N 1
ATOM 672 C CA . VAL A 1 89 ? 2.615 -1.288 -2.26 1 98 89 VAL A CA 1
ATOM 673 C C . VAL A 1 89 ? 1.257 -1.23 -2.953 1 98 89 VAL A C 1
ATOM 675 O O . VAL A 1 89 ? 0.922 -2.109 -3.75 1 98 89 VAL A O 1
ATOM 678 N N . LEU A 1 90 ? 0.507 -0.244 -2.662 1 96.56 90 LEU A N 1
ATOM 679 C CA . LEU A 1 90 ? -0.705 0.033 -3.424 1 96.56 90 LEU A CA 1
ATOM 680 C C . LEU A 1 90 ? -0.37 0.688 -4.758 1 96.56 90 LEU A C 1
ATOM 682 O O . LEU A 1 90 ? 0.109 1.823 -4.797 1 96.56 90 LEU A O 1
ATOM 686 N N . GLY A 1 91 ? -0.591 -0.032 -5.824 1 95.5 91 GLY A N 1
ATOM 687 C CA . GLY A 1 91 ? -0.251 0.474 -7.141 1 95.5 91 GLY A CA 1
ATOM 688 C C . GLY A 1 91 ? -0.537 -0.517 -8.258 1 95.5 91 GLY A C 1
ATOM 689 O O . GLY A 1 91 ? -0.878 -1.672 -7.992 1 95.5 91 GLY A O 1
ATOM 690 N N . ALA A 1 92 ? -0.452 -0.018 -9.484 1 94.81 92 ALA A N 1
ATOM 691 C CA . ALA A 1 92 ? -0.644 -0.792 -10.703 1 94.81 92 ALA A CA 1
ATOM 692 C C . ALA A 1 92 ? 0.608 -0.758 -11.578 1 94.81 92 ALA A C 1
ATOM 694 O O . ALA A 1 92 ? 1.66 -0.28 -11.148 1 94.81 92 ALA A O 1
ATOM 695 N N . ASP A 1 93 ? 0.528 -1.391 -12.734 1 95.38 93 ASP A N 1
ATOM 696 C CA . ASP A 1 93 ? 1.657 -1.426 -13.656 1 95.38 93 ASP A CA 1
ATOM 697 C C . ASP A 1 93 ? 2.139 -0.015 -13.992 1 95.38 93 ASP A C 1
ATOM 699 O O . ASP A 1 93 ? 3.332 0.205 -14.203 1 95.38 93 ASP A O 1
ATOM 703 N N . THR A 1 94 ? 1.267 0.985 -13.945 1 92.75 94 THR A N 1
ATOM 704 C CA . THR A 1 94 ? 1.602 2.365 -14.273 1 92.75 94 THR A CA 1
ATOM 705 C C . THR A 1 94 ? 2.451 2.998 -13.18 1 92.75 94 THR A C 1
ATOM 707 O O . THR A 1 94 ? 3.037 4.062 -13.375 1 92.75 94 THR A O 1
ATOM 710 N N . ASP A 1 95 ? 2.527 2.342 -12.055 1 94 95 ASP A N 1
ATOM 711 C CA . ASP A 1 95 ? 3.232 2.914 -10.914 1 94 95 ASP A CA 1
ATOM 712 C C . ASP A 1 95 ? 4.656 2.373 -10.812 1 94 95 ASP A C 1
ATOM 714 O O . ASP A 1 95 ? 5.406 2.742 -9.906 1 94 95 ASP A O 1
ATOM 718 N N . VAL A 1 96 ? 5.125 1.547 -11.719 1 95.12 96 VAL A N 1
ATOM 719 C CA . VAL A 1 96 ? 6.453 0.938 -11.711 1 95.12 96 VAL A CA 1
ATOM 720 C C . VAL A 1 96 ? 7.52 2.025 -11.812 1 95.12 96 VAL A C 1
ATOM 722 O O . VAL A 1 96 ? 8.594 1.902 -11.219 1 95.12 96 VAL A O 1
ATOM 725 N N . ARG A 1 97 ? 7.215 3.1 -12.492 1 92 97 ARG A N 1
ATOM 726 C CA . ARG A 1 97 ? 8.164 4.195 -12.633 1 92 97 ARG A CA 1
ATOM 727 C C . ARG A 1 97 ? 8.547 4.77 -11.266 1 92 97 ARG A C 1
ATOM 729 O O . ARG A 1 97 ? 9.711 5.105 -11.031 1 92 97 ARG A O 1
ATOM 736 N N . ALA A 1 98 ? 7.578 4.926 -10.422 1 94.44 98 ALA A N 1
ATOM 737 C CA . ALA A 1 98 ? 7.852 5.453 -9.086 1 94.44 98 ALA A CA 1
ATOM 738 C C . ALA A 1 98 ? 8.805 4.539 -8.32 1 94.44 98 ALA A C 1
ATOM 740 O O . ALA A 1 98 ? 9.633 5.012 -7.539 1 94.44 98 ALA A O 1
ATOM 741 N N . LEU A 1 99 ? 8.664 3.264 -8.516 1 93.38 99 LEU A N 1
ATOM 742 C CA . LEU A 1 99 ? 9.57 2.307 -7.883 1 93.38 99 LEU A CA 1
ATOM 743 C C . LEU A 1 99 ? 11 2.504 -8.375 1 93.38 99 LEU A C 1
ATOM 745 O O . LEU A 1 99 ? 11.953 2.346 -7.602 1 93.38 99 LEU A O 1
ATOM 749 N N . GLY A 1 100 ? 11.148 2.777 -9.672 1 92.44 100 GLY A N 1
ATOM 750 C CA . GLY A 1 100 ? 12.461 3.088 -10.203 1 92.44 100 GLY A CA 1
ATOM 751 C C . GLY A 1 100 ? 13.117 4.277 -9.523 1 92.44 100 GLY A C 1
ATOM 752 O O . GLY A 1 100 ? 14.312 4.25 -9.227 1 92.44 100 GLY A O 1
ATOM 753 N N . GLU A 1 101 ? 12.336 5.285 -9.281 1 93.12 101 GLU A N 1
ATOM 754 C CA . GLU A 1 101 ? 12.852 6.469 -8.602 1 93.12 101 GLU A CA 1
ATOM 755 C C . GLU A 1 101 ? 13.258 6.148 -7.164 1 93.12 101 GLU A C 1
ATOM 757 O O . GLU A 1 101 ? 14.195 6.742 -6.633 1 93.12 101 GLU A O 1
ATOM 762 N N . LEU A 1 102 ? 12.562 5.23 -6.625 1 94.88 102 LEU A N 1
ATOM 763 C CA . LEU A 1 102 ? 12.812 4.855 -5.234 1 94.88 102 LEU A CA 1
ATOM 764 C C . LEU A 1 102 ? 14.078 4.016 -5.117 1 94.88 102 LEU A C 1
ATOM 766 O O . LEU A 1 102 ? 14.922 4.27 -4.25 1 94.88 102 LEU A O 1
ATOM 770 N N . MET A 1 103 ? 14.25 3.039 -5.988 1 93.31 103 MET A N 1
ATOM 771 C CA . MET A 1 103 ? 15.281 2.018 -5.797 1 93.31 103 MET A CA 1
ATOM 772 C C . MET A 1 103 ? 16.469 2.264 -6.719 1 93.31 103 MET A C 1
ATOM 774 O O . MET A 1 103 ? 17.562 1.739 -6.488 1 93.31 103 MET A O 1
ATOM 778 N N . GLY A 1 104 ? 16.234 3.023 -7.766 1 91.25 104 GLY A N 1
ATOM 779 C CA . GLY A 1 104 ? 17.297 3.221 -8.75 1 91.25 104 GLY A CA 1
ATOM 780 C C . GLY A 1 104 ? 17.312 2.152 -9.828 1 91.25 104 GLY A C 1
ATOM 781 O O . GLY A 1 104 ? 16.562 1.181 -9.758 1 91.25 104 GLY A O 1
ATOM 782 N N . GLN A 1 105 ? 18.156 2.279 -10.773 1 94.31 105 GLN A N 1
ATOM 783 C CA . GLN A 1 105 ? 18.312 1.321 -11.867 1 94.31 105 GLN A CA 1
ATOM 784 C C . GLN A 1 105 ? 19.047 0.066 -11.398 1 94.31 105 GLN A C 1
ATOM 786 O O . GLN A 1 105 ? 19.719 0.085 -10.367 1 94.31 105 GLN A O 1
ATOM 791 N N . ARG A 1 106 ? 18.797 -1.082 -12.016 1 96.69 106 ARG A N 1
ATOM 792 C CA . ARG A 1 106 ? 19.469 -2.361 -11.82 1 96.69 106 ARG A CA 1
ATOM 793 C C . ARG A 1 106 ? 19.312 -2.836 -10.375 1 96.69 106 ARG A C 1
ATOM 795 O O . ARG A 1 106 ? 20.266 -3.389 -9.797 1 96.69 106 ARG A O 1
ATOM 802 N N . SER A 1 107 ? 18.172 -2.572 -9.836 1 95.88 107 SER A N 1
ATOM 803 C CA . SER A 1 107 ? 17.969 -2.863 -8.422 1 95.88 107 SER A CA 1
ATOM 804 C C . SER A 1 107 ? 17.188 -4.16 -8.227 1 95.88 107 SER A C 1
ATOM 806 O O . SER A 1 107 ? 17.109 -4.688 -7.117 1 95.88 107 SER A O 1
ATOM 808 N N . LEU A 1 108 ? 16.641 -4.75 -9.258 1 98.19 108 LEU A N 1
ATOM 809 C CA . LEU A 1 108 ? 15.773 -5.914 -9.133 1 98.19 108 LEU A CA 1
ATOM 810 C C . LEU A 1 108 ? 16.438 -7.16 -9.695 1 98.19 108 LEU A C 1
ATOM 812 O O . LEU A 1 108 ? 17.078 -7.098 -10.75 1 98.19 108 LEU A O 1
ATOM 816 N N . GLY A 1 109 ? 16.266 -8.219 -8.984 1 98.69 109 GLY A N 1
ATOM 817 C CA . GLY A 1 109 ? 16.625 -9.508 -9.547 1 98.69 109 GLY A CA 1
ATOM 818 C C . GLY A 1 109 ? 15.562 -10.109 -10.43 1 98.69 109 GLY A C 1
ATOM 819 O O . GLY A 1 109 ? 15.859 -10.875 -11.352 1 98.69 109 GLY A O 1
ATOM 820 N N . MET A 1 110 ? 14.289 -9.766 -10.07 1 98.81 110 MET A N 1
ATOM 821 C CA . MET A 1 110 ? 13.164 -10.344 -10.812 1 98.81 110 MET A CA 1
ATOM 822 C C . MET A 1 110 ? 11.891 -9.531 -10.578 1 98.81 110 MET A C 1
ATOM 824 O O . MET A 1 110 ? 11.672 -9.008 -9.492 1 98.81 110 MET A O 1
ATOM 828 N N . ALA A 1 111 ? 11.109 -9.43 -11.617 1 98.81 111 ALA A N 1
ATOM 829 C CA . ALA A 1 111 ? 9.688 -9.141 -11.484 1 98.81 111 ALA A CA 1
ATOM 830 C C . ALA A 1 111 ? 8.844 -10.344 -11.875 1 98.81 111 ALA A C 1
ATOM 832 O O . ALA A 1 111 ? 8.992 -10.891 -12.977 1 98.81 111 ALA A O 1
ATOM 833 N N . VAL A 1 112 ? 8.008 -10.758 -11.008 1 98.75 112 VAL A N 1
ATOM 834 C CA . VAL A 1 112 ? 7.121 -11.883 -11.281 1 98.75 112 VAL A CA 1
ATOM 835 C C . VAL A 1 112 ? 5.676 -11.398 -11.336 1 98.75 112 VAL A C 1
ATOM 837 O O . VAL A 1 112 ? 5.277 -10.523 -10.562 1 98.75 112 VAL A O 1
ATOM 840 N N . ILE A 1 113 ? 4.945 -11.922 -12.297 1 97.75 113 ILE A N 1
ATOM 841 C CA . ILE A 1 113 ? 3.543 -11.578 -12.523 1 97.75 113 ILE A CA 1
ATOM 842 C C . ILE A 1 113 ? 2.711 -12.859 -12.609 1 97.75 113 ILE A C 1
ATOM 844 O O . ILE A 1 113 ? 2.717 -13.539 -13.633 1 97.75 113 ILE A O 1
ATOM 848 N N . GLY A 1 114 ? 2.004 -13.117 -11.578 1 95.12 114 GLY A N 1
ATOM 849 C CA . GLY A 1 114 ? 1.189 -14.32 -11.531 1 95.12 114 GLY A CA 1
ATOM 850 C C . GLY A 1 114 ? -0.272 -14.07 -11.852 1 95.12 114 GLY A C 1
ATOM 851 O O . GLY A 1 114 ? -0.992 -13.477 -11.039 1 95.12 114 GLY A O 1
ATOM 852 N N . GLN A 1 115 ? -0.725 -14.547 -12.914 1 89.88 115 GLN A N 1
ATOM 853 C CA . GLN A 1 115 ? -2.127 -14.523 -13.32 1 89.88 115 GLN A CA 1
ATOM 854 C C . GLN A 1 115 ? -2.68 -13.102 -13.289 1 89.88 115 GLN A C 1
ATOM 856 O O . GLN A 1 115 ? -3.824 -12.883 -12.883 1 89.88 115 GLN A O 1
ATOM 861 N N . ALA A 1 116 ? -1.887 -12.148 -13.68 1 91.5 116 ALA A N 1
ATOM 862 C CA . ALA A 1 116 ? -2.342 -10.766 -13.539 1 91.5 116 ALA A CA 1
ATOM 863 C C . ALA A 1 116 ? -2.02 -9.953 -14.789 1 91.5 116 ALA A C 1
ATOM 865 O O . ALA A 1 116 ? -2.543 -8.852 -14.969 1 91.5 116 ALA A O 1
ATOM 866 N N . LEU A 1 117 ? -1.23 -10.422 -15.68 1 91.62 117 LEU A N 1
ATOM 867 C CA . LEU A 1 117 ? -0.705 -9.633 -16.781 1 91.62 117 LEU A CA 1
ATOM 868 C C . LEU A 1 117 ? -1.823 -9.203 -17.719 1 91.62 117 LEU A C 1
ATOM 870 O O . LEU A 1 117 ? -1.742 -8.148 -18.359 1 91.62 117 LEU A O 1
ATOM 874 N N . HIS A 1 118 ? -2.848 -9.969 -17.812 1 87.94 118 HIS A N 1
ATOM 875 C CA . HIS A 1 118 ? -3.951 -9.664 -18.719 1 87.94 118 HIS A CA 1
ATOM 876 C C . HIS A 1 118 ? -4.664 -8.383 -18.297 1 87.94 118 HIS A C 1
ATOM 878 O O . HIS A 1 118 ? -5.434 -7.809 -19.078 1 87.94 118 HIS A O 1
ATOM 884 N N . TRP A 1 119 ? -4.41 -7.867 -17.156 1 88.06 119 TRP A N 1
ATOM 885 C CA . TRP A 1 119 ? -4.992 -6.625 -16.672 1 88.06 119 TRP A CA 1
ATOM 886 C C . TRP A 1 119 ? -4.062 -5.445 -16.922 1 88.06 119 TRP A C 1
ATOM 888 O O . TRP A 1 119 ? -4.383 -4.305 -16.578 1 88.06 119 TRP A O 1
ATOM 898 N N . MET A 1 120 ? -2.898 -5.711 -17.484 1 93.56 120 MET A N 1
ATOM 899 C CA . MET A 1 120 ? -1.854 -4.695 -17.594 1 93.56 120 MET A CA 1
ATOM 900 C C . MET A 1 120 ? -1.539 -4.379 -19.047 1 93.56 120 MET A C 1
ATOM 902 O O . MET A 1 120 ? -1.935 -5.117 -19.953 1 93.56 120 MET A O 1
ATOM 906 N N . GLN A 1 121 ? -0.916 -3.197 -19.266 1 94.88 121 GLN A N 1
ATOM 907 C CA . GLN A 1 121 ? -0.337 -2.865 -20.562 1 94.88 121 GLN A CA 1
ATOM 908 C C . GLN A 1 121 ? 1.07 -3.439 -20.703 1 94.88 121 GLN A C 1
ATOM 910 O O . GLN A 1 121 ? 2.059 -2.73 -20.5 1 94.88 121 GLN A O 1
ATOM 915 N N . HIS A 1 122 ? 1.097 -4.637 -21.172 1 95.38 122 HIS A N 1
ATOM 916 C CA . HIS A 1 122 ? 2.314 -5.426 -21.016 1 95.38 122 HIS A CA 1
ATOM 917 C C . HIS A 1 122 ? 3.453 -4.844 -21.844 1 9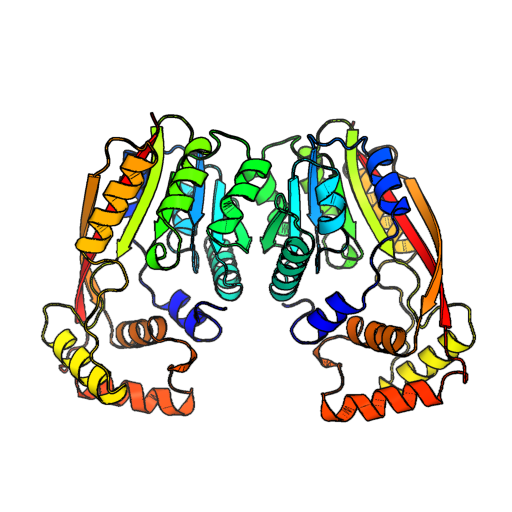5.38 122 HIS A C 1
ATOM 919 O O . HIS A 1 122 ? 4.617 -4.895 -21.438 1 95.38 122 HIS A O 1
ATOM 925 N N . GLU A 1 123 ? 3.195 -4.293 -23.031 1 95.88 123 GLU A N 1
ATOM 926 C CA . GLU A 1 123 ? 4.27 -3.729 -23.844 1 95.88 123 GLU A CA 1
ATOM 927 C C . GLU A 1 123 ? 4.941 -2.557 -23.125 1 95.88 123 GLU A C 1
ATOM 929 O O . GLU A 1 123 ? 6.168 -2.512 -23.016 1 95.88 123 GLU A O 1
ATOM 934 N N . GLU A 1 124 ? 4.137 -1.638 -22.656 1 96.44 124 GLU A N 1
ATOM 935 C CA . GLU A 1 124 ? 4.656 -0.49 -21.906 1 96.44 124 GLU A CA 1
ATOM 936 C C . GLU A 1 124 ? 5.312 -0.928 -20.609 1 96.44 124 GLU A C 1
ATOM 938 O O . GLU A 1 124 ? 6.348 -0.384 -20.203 1 96.44 124 GLU A O 1
ATOM 943 N N . LEU A 1 125 ? 4.676 -1.911 -19.969 1 97.69 125 LEU A N 1
ATOM 944 C CA . LEU A 1 125 ? 5.176 -2.406 -18.688 1 97.69 125 LEU A CA 1
ATOM 945 C C . LEU A 1 125 ? 6.574 -2.988 -18.844 1 97.69 125 LEU A C 1
ATOM 947 O O . LEU A 1 125 ? 7.477 -2.66 -18.062 1 97.69 125 LEU A O 1
ATOM 951 N N . PHE A 1 126 ? 6.777 -3.834 -19.844 1 97.94 126 PHE A N 1
ATOM 952 C CA . PHE A 1 126 ? 8.07 -4.488 -20.016 1 97.94 126 PHE A CA 1
ATOM 953 C C . PHE A 1 126 ? 9.156 -3.463 -20.328 1 97.94 126 PHE A C 1
ATOM 955 O O . PHE A 1 126 ? 10.281 -3.582 -19.844 1 97.94 126 PHE A O 1
ATOM 962 N N . ARG A 1 127 ? 8.859 -2.434 -21.062 1 96.75 127 ARG A N 1
ATOM 963 C CA . ARG A 1 127 ? 9.805 -1.364 -21.344 1 96.75 127 ARG A CA 1
ATOM 964 C C . ARG A 1 127 ? 10.172 -0.604 -20.078 1 96.75 127 ARG A C 1
ATOM 966 O O . ARG A 1 127 ? 11.328 -0.236 -19.875 1 96.75 127 ARG A O 1
ATOM 973 N N . ALA A 1 128 ? 9.172 -0.39 -19.25 1 96.25 128 ALA A N 1
ATOM 974 C CA . ALA A 1 128 ? 9.383 0.344 -18 1 96.25 128 ALA A CA 1
ATOM 975 C C . ALA A 1 128 ? 10.219 -0.473 -17.016 1 96.25 128 ALA A C 1
ATOM 977 O O . ALA A 1 128 ? 10.984 0.085 -16.234 1 96.25 128 ALA A O 1
ATOM 978 N N . LEU A 1 129 ? 10.125 -1.784 -17.078 1 97.56 129 LEU A N 1
ATOM 979 C CA . LEU A 1 129 ? 10.797 -2.674 -16.141 1 97.56 129 LEU A CA 1
ATOM 980 C C . LEU A 1 129 ? 12.25 -2.896 -16.547 1 97.56 129 LEU A C 1
ATOM 982 O O . LEU A 1 129 ? 13.109 -3.125 -15.695 1 97.56 129 LEU A O 1
ATOM 986 N N . SER A 1 130 ? 12.531 -2.857 -17.766 1 97 130 SER A N 1
ATOM 987 C CA . SER A 1 130 ? 13.805 -3.277 -18.344 1 97 130 SER A CA 1
ATOM 988 C C . SER A 1 130 ? 14.977 -2.598 -17.641 1 97 130 SER A C 1
ATOM 990 O O . SER A 1 130 ? 15.922 -3.262 -17.219 1 97 130 SER A O 1
ATOM 992 N N . PRO A 1 131 ? 14.914 -1.26 -17.375 1 96.5 131 PRO A N 1
ATOM 993 C CA . PRO A 1 131 ? 16.078 -0.601 -16.766 1 96.5 131 PRO A CA 1
ATOM 994 C C . PRO A 1 131 ? 16.234 -0.942 -15.281 1 96.5 131 PRO A C 1
ATOM 996 O O . PRO A 1 131 ? 17.266 -0.623 -14.68 1 96.5 131 PRO A O 1
ATOM 999 N N . LEU A 1 132 ? 15.289 -1.59 -14.695 1 97.56 132 LEU A N 1
ATOM 1000 C CA . LEU A 1 132 ? 15.297 -1.803 -13.258 1 97.56 132 LEU A CA 1
ATOM 1001 C C . LEU A 1 132 ? 16.047 -3.082 -12.898 1 97.56 132 LEU A C 1
ATOM 1003 O O . LEU A 1 132 ? 16.375 -3.309 -11.734 1 97.56 132 LEU A O 1
ATOM 1007 N N . PHE A 1 133 ? 16.391 -3.887 -13.891 1 98.19 133 PHE A N 1
ATOM 1008 C CA . PHE A 1 133 ? 16.969 -5.191 -13.602 1 98.19 133 PHE A CA 1
ATOM 1009 C C . PHE A 1 133 ? 18.5 -5.117 -13.602 1 98.19 133 PHE A C 1
ATOM 1011 O O . PHE A 1 133 ? 19.078 -4.445 -14.445 1 98.19 133 PHE A O 1
ATOM 1018 N N . ARG A 1 134 ? 19.094 -5.793 -12.625 1 97.75 134 ARG A N 1
ATOM 1019 C CA . ARG A 1 134 ? 20.516 -6.074 -12.711 1 97.75 134 ARG A CA 1
ATOM 1020 C C . ARG A 1 134 ? 20.812 -7.055 -13.844 1 97.75 134 ARG A C 1
ATOM 1022 O O . ARG A 1 134 ? 19.906 -7.695 -14.375 1 97.75 134 ARG A O 1
ATOM 1029 N N . SER A 1 135 ? 22.078 -7.18 -14.164 1 97.44 135 SER A N 1
ATOM 1030 C CA . SER A 1 135 ? 22.469 -8.148 -15.18 1 97.44 135 SER A CA 1
ATOM 1031 C C . SER A 1 135 ? 22.016 -9.555 -14.805 1 97.44 135 SER A C 1
ATOM 1033 O O . SER A 1 135 ? 22.203 -9.992 -13.664 1 97.44 135 SER A O 1
ATOM 1035 N N . GLY A 1 136 ? 21.359 -10.188 -15.695 1 97.56 136 GLY A N 1
ATOM 1036 C CA . GLY A 1 136 ? 20.891 -11.547 -15.477 1 97.56 136 GLY A CA 1
ATOM 1037 C C . GLY A 1 136 ? 19.516 -11.594 -14.828 1 97.56 136 GLY A C 1
ATOM 1038 O O . GLY A 1 136 ? 18.906 -12.664 -14.75 1 97.56 136 GLY A O 1
ATOM 1039 N N . GLY A 1 137 ? 19.016 -10.406 -14.367 1 98.62 137 GLY A N 1
ATOM 1040 C CA . GLY A 1 137 ? 17.656 -10.32 -13.859 1 98.62 137 GLY A CA 1
ATOM 1041 C C . GLY A 1 137 ? 16.625 -10.219 -14.961 1 98.62 137 GLY A C 1
ATOM 1042 O O . GLY A 1 137 ? 16.969 -10.188 -16.141 1 98.62 137 GLY A O 1
ATOM 1043 N N . GLY A 1 138 ? 15.32 -10.266 -14.523 1 98.62 138 GLY A N 1
ATOM 1044 C CA . GLY A 1 138 ? 14.328 -10.148 -15.586 1 98.62 138 GLY A CA 1
ATOM 1045 C C . GLY A 1 138 ? 12.906 -10.391 -15.102 1 98.62 138 GLY A C 1
ATOM 1046 O O . GLY A 1 138 ? 12.586 -10.125 -13.945 1 98.62 138 GLY A O 1
ATOM 1047 N N . VAL A 1 139 ? 12.062 -10.812 -16.109 1 98.81 139 VAL A N 1
ATOM 1048 C CA . VAL A 1 139 ? 10.625 -10.938 -15.867 1 98.81 139 VAL A CA 1
ATOM 1049 C C . VAL A 1 139 ? 10.211 -12.398 -15.961 1 98.81 139 VAL A C 1
ATOM 1051 O O . VAL A 1 139 ? 10.68 -13.133 -16.844 1 98.81 139 VAL A O 1
ATOM 1054 N N . ALA A 1 140 ? 9.359 -12.805 -15.047 1 98.62 140 ALA A N 1
ATOM 1055 C CA . ALA A 1 140 ? 8.664 -14.086 -15.125 1 98.62 140 ALA A CA 1
ATOM 1056 C C . ALA A 1 140 ? 7.148 -13.891 -15.109 1 98.62 140 ALA A C 1
ATOM 1058 O O . ALA A 1 140 ? 6.605 -13.297 -14.172 1 98.62 140 ALA A O 1
ATOM 1059 N N . VAL A 1 141 ? 6.484 -14.367 -16.125 1 97.25 141 VAL A N 1
ATOM 1060 C CA . VAL A 1 141 ? 5.027 -14.422 -16.156 1 97.25 141 VAL A CA 1
ATOM 1061 C C . VAL A 1 141 ? 4.555 -15.836 -15.82 1 97.25 141 VAL A C 1
ATOM 1063 O O . VAL A 1 141 ? 4.875 -16.797 -16.531 1 97.25 141 VAL A O 1
ATOM 1066 N N . VAL A 1 142 ? 3.77 -15.906 -14.734 1 95.69 142 VAL A N 1
ATOM 1067 C CA . VAL A 1 142 ? 3.354 -17.219 -14.234 1 95.69 142 VAL A CA 1
ATOM 1068 C C . VAL A 1 142 ? 1.86 -17.406 -14.477 1 95.69 142 VAL A C 1
ATOM 1070 O O . VAL A 1 142 ? 1.05 -16.547 -14.141 1 95.69 142 VAL A O 1
ATOM 1073 N N . SER A 1 143 ? 1.552 -18.484 -15.039 1 89.19 143 SER A N 1
ATOM 1074 C CA . SER A 1 143 ? 0.159 -18.859 -15.266 1 89.19 143 SER A CA 1
ATOM 1075 C C . SER A 1 143 ? -0.142 -20.234 -14.703 1 89.19 143 SER A C 1
ATOM 1077 O O . SER A 1 143 ? 0.691 -21.141 -14.781 1 89.19 143 SER A O 1
ATOM 1079 N N . ASN A 1 144 ? -1.26 -20.156 -13.906 1 81.62 144 ASN A N 1
ATOM 1080 C CA . ASN A 1 144 ? -1.749 -21.422 -13.359 1 81.62 144 ASN A CA 1
ATOM 1081 C C . ASN A 1 144 ? -2.967 -21.938 -14.125 1 81.62 144 ASN A C 1
ATOM 1083 O O . ASN A 1 144 ? -4.105 -21.688 -13.719 1 81.62 144 ASN A O 1
ATOM 1087 N N . GLY A 1 145 ? -2.842 -22.188 -15.438 1 65.81 145 GLY A N 1
ATOM 1088 C CA . GLY A 1 145 ? -3.545 -22.297 -16.703 1 65.81 145 GLY A CA 1
ATOM 1089 C C . GLY A 1 145 ? -4.93 -22.891 -16.562 1 65.81 145 GLY A C 1
ATOM 1090 O O . GLY A 1 145 ? -5.879 -22.438 -17.219 1 65.81 145 GLY A O 1
ATOM 1091 N N . THR A 1 146 ? -5.18 -24.266 -15.938 1 77.12 146 THR A N 1
ATOM 1092 C CA . THR A 1 146 ? -6.449 -24.891 -16.281 1 77.12 146 THR A CA 1
ATOM 1093 C C . THR A 1 146 ? -7.488 -24.672 -15.188 1 77.12 146 THR A C 1
ATOM 1095 O O . THR A 1 146 ? -7.328 -25.156 -14.062 1 77.12 146 THR A O 1
ATOM 1098 N N . PRO A 1 147 ? -8.469 -23.797 -15.531 1 83.44 147 PRO A N 1
ATOM 1099 C CA . PRO A 1 147 ? -9.539 -23.641 -14.547 1 83.44 147 PRO A CA 1
ATOM 1100 C C . PRO A 1 147 ? -10.172 -24.969 -14.141 1 83.44 147 PRO A C 1
ATOM 1102 O O . PRO A 1 147 ? -10.133 -25.938 -14.906 1 83.44 147 PRO A O 1
ATOM 1105 N N . LEU A 1 148 ? -10.828 -24.906 -13.016 1 86.62 148 LEU A N 1
ATOM 1106 C CA . LEU A 1 148 ? -11.438 -26.125 -12.484 1 86.62 148 LEU A CA 1
ATOM 1107 C C . LEU A 1 148 ? -12.492 -26.672 -13.438 1 86.62 148 LEU A C 1
ATOM 1109 O O . LEU A 1 148 ? -12.656 -27.891 -13.555 1 86.62 148 LEU A O 1
ATOM 1113 N N . TRP A 1 149 ? -13.117 -25.844 -14.203 1 86.75 149 TRP A N 1
ATOM 1114 C CA . TRP A 1 149 ? -14.227 -26.234 -15.07 1 86.75 149 TRP A CA 1
ATOM 1115 C C . TRP A 1 149 ? -13.734 -26.531 -16.484 1 86.75 149 TRP A C 1
ATOM 1117 O O . TRP A 1 149 ? -14.539 -26.688 -17.406 1 86.75 149 TRP A O 1
ATOM 1127 N N . LEU A 1 150 ? -12.43 -26.609 -16.625 1 86.19 150 LEU A N 1
ATOM 1128 C CA . LEU A 1 150 ? -11.891 -26.922 -17.953 1 86.19 150 LEU A CA 1
ATOM 1129 C C . LEU A 1 150 ? -10.906 -28.078 -17.875 1 86.19 150 LEU A C 1
ATOM 1131 O O . LEU A 1 150 ? -10.109 -28.297 -18.797 1 86.19 150 LEU A O 1
ATOM 1135 N N . GLN A 1 151 ? -10.953 -28.75 -16.75 1 88.06 151 GLN A N 1
ATOM 1136 C CA . GLN A 1 151 ? -10.188 -30 -16.625 1 88.06 151 GLN A CA 1
ATOM 1137 C C . GLN A 1 151 ? -10.734 -31.078 -17.562 1 88.06 151 GLN A C 1
ATOM 1139 O O . GLN A 1 151 ? -11.906 -31.031 -17.953 1 88.06 151 GLN A O 1
ATOM 1144 N N . ASP A 1 152 ? -9.82 -31.969 -17.984 1 89.12 152 ASP A N 1
ATOM 1145 C CA . ASP A 1 152 ? -10.273 -33.125 -18.766 1 89.12 152 ASP A CA 1
ATOM 1146 C C . ASP A 1 152 ? -10.742 -34.25 -17.859 1 89.12 152 ASP A C 1
ATOM 1148 O O . ASP A 1 152 ? -10.078 -35.281 -17.766 1 89.12 152 ASP A O 1
ATOM 1152 N N . SER A 1 153 ? -11.836 -34.062 -17.188 1 91.88 153 SER A N 1
ATOM 1153 C CA . SER A 1 153 ? -12.422 -35.031 -16.266 1 91.88 153 SER A CA 1
ATOM 1154 C C . SER A 1 153 ? -13.945 -34.906 -16.234 1 91.88 153 SER A C 1
ATOM 1156 O O . SER A 1 153 ? -14.492 -33.875 -16.609 1 91.88 153 SER A O 1
ATOM 1158 N N . ASP A 1 154 ? -14.555 -35.906 -15.812 1 92.69 154 ASP A N 1
ATOM 1159 C CA . ASP A 1 154 ? -16.016 -35.938 -15.75 1 92.69 154 ASP A CA 1
ATOM 1160 C C . ASP A 1 154 ? -16.547 -34.906 -14.758 1 92.69 154 ASP A C 1
ATOM 1162 O O . ASP A 1 154 ? -17.531 -34.219 -15.031 1 92.69 154 ASP A O 1
ATOM 1166 N N . TRP A 1 155 ? -15.844 -34.875 -13.672 1 94.56 155 TRP A N 1
ATOM 1167 C CA . TRP A 1 155 ? -16.328 -33.938 -12.664 1 94.56 155 TRP A CA 1
ATOM 1168 C C . TRP A 1 155 ? -16.203 -32.5 -13.141 1 94.56 155 TRP A C 1
ATOM 1170 O O . TRP A 1 155 ? -17.062 -31.672 -12.859 1 94.56 155 TRP A O 1
ATOM 1180 N N . SER A 1 156 ? -15.195 -32.156 -13.812 1 94.31 156 SER A N 1
ATOM 1181 C CA . SER A 1 156 ? -14.992 -30.828 -14.336 1 94.31 156 SER A CA 1
ATOM 1182 C C . SER A 1 156 ? -16.047 -30.469 -15.383 1 94.31 156 SER A C 1
ATOM 1184 O O . SER A 1 156 ? -16.547 -29.344 -15.398 1 94.31 156 SER A O 1
ATOM 1186 N N . ARG A 1 157 ? -16.375 -31.406 -16.219 1 93.44 157 ARG A N 1
ATOM 1187 C CA . ARG A 1 157 ? -17.422 -31.203 -17.234 1 93.44 157 ARG A CA 1
ATOM 1188 C C . ARG A 1 157 ? -18.766 -30.938 -16.578 1 93.44 157 ARG A C 1
ATOM 1190 O O . ARG A 1 157 ? -19.531 -30.094 -17.031 1 93.44 157 ARG A O 1
ATOM 1197 N N . ALA A 1 158 ? -18.969 -31.688 -15.594 1 94.31 158 ALA A N 1
ATOM 1198 C CA . ALA A 1 158 ? -20.219 -31.516 -14.852 1 94.31 158 ALA A CA 1
ATOM 1199 C C . ALA A 1 158 ? -20.281 -30.156 -14.188 1 94.31 158 ALA A C 1
ATOM 1201 O O . ALA A 1 158 ? -21.312 -29.484 -14.203 1 94.31 158 ALA A O 1
ATOM 1202 N N . LEU A 1 159 ? -19.172 -29.812 -13.578 1 94.12 159 LEU A N 1
ATOM 1203 C CA . LEU A 1 159 ? -19.078 -28.5 -12.953 1 94.12 159 LEU A CA 1
ATOM 1204 C C . LEU A 1 159 ? -19.328 -27.391 -13.969 1 94.12 159 LEU A C 1
ATOM 1206 O O . LEU A 1 159 ? -20.094 -26.469 -13.703 1 94.12 159 LEU A O 1
ATOM 1210 N N . ARG A 1 160 ? -18.719 -27.484 -15.07 1 92.69 160 ARG A N 1
ATOM 1211 C CA . ARG A 1 160 ? -18.875 -26.484 -16.125 1 92.69 160 ARG A CA 1
ATOM 1212 C C . ARG A 1 160 ? -20.328 -26.344 -16.547 1 92.69 160 ARG A C 1
ATOM 1214 O O . ARG A 1 160 ? -20.828 -25.234 -16.656 1 92.69 160 ARG A O 1
ATOM 1221 N N . ALA A 1 161 ? -20.953 -27.406 -16.766 1 92.06 161 ALA A N 1
ATOM 1222 C CA . ALA A 1 161 ? -22.359 -27.391 -17.188 1 92.06 161 ALA A CA 1
ATOM 1223 C C . ALA A 1 161 ? -23.234 -26.719 -16.125 1 92.06 161 ALA A C 1
ATOM 1225 O O . ALA A 1 161 ? -24.125 -25.938 -16.469 1 92.06 161 ALA A O 1
ATOM 1226 N N . CYS A 1 162 ? -22.938 -27.031 -14.93 1 92.69 162 CYS A N 1
ATOM 1227 C CA . CYS A 1 162 ? -23.703 -26.438 -13.836 1 92.69 162 CYS A CA 1
ATOM 1228 C C . CYS A 1 162 ? -23.516 -24.922 -13.781 1 92.69 162 CYS A C 1
ATOM 1230 O O . CYS A 1 162 ? -24.484 -24.172 -13.664 1 92.69 162 CYS A O 1
ATOM 1232 N N . LEU A 1 163 ? -22.266 -24.5 -13.852 1 90.62 163 LEU A N 1
ATOM 1233 C CA . LEU A 1 163 ? -21.938 -23.078 -13.773 1 90.62 163 LEU A CA 1
ATOM 1234 C C . LEU A 1 163 ? -22.5 -22.328 -14.977 1 90.62 163 LEU A C 1
ATOM 1236 O O . LEU A 1 163 ? -23.016 -21.203 -14.828 1 90.62 163 LEU A O 1
ATOM 1240 N N . GLU A 1 164 ? -22.469 -22.922 -16.109 1 89.06 164 GLU A N 1
ATOM 1241 C CA . GLU A 1 164 ? -23.016 -22.297 -17.312 1 89.06 164 GLU A CA 1
ATOM 1242 C C . GLU A 1 164 ? -24.531 -22.125 -17.203 1 89.06 164 GLU A C 1
ATOM 1244 O O . GLU A 1 164 ? -25.078 -21.109 -17.641 1 89.06 164 GLU A O 1
ATOM 1249 N N . ARG A 1 165 ? -25.188 -23.062 -16.719 1 87.94 165 ARG A N 1
ATOM 1250 C CA . ARG A 1 165 ? -26.641 -22.953 -16.5 1 87.94 165 ARG A CA 1
ATOM 1251 C C . ARG A 1 165 ? -26.969 -21.859 -15.5 1 87.94 165 ARG A C 1
ATOM 1253 O O . ARG A 1 165 ? -27.906 -21.094 -15.703 1 87.94 165 ARG A O 1
ATOM 1260 N N . HIS A 1 166 ? -26.188 -21.844 -14.484 1 85.94 166 HIS A N 1
ATOM 1261 C CA . HIS A 1 166 ? -26.453 -20.891 -13.414 1 85.94 166 HIS A CA 1
ATOM 1262 C C . HIS A 1 166 ? -26.203 -19.453 -13.891 1 85.94 166 HIS A C 1
ATOM 1264 O O . HIS A 1 166 ? -27.016 -18.562 -13.617 1 85.94 166 HIS A O 1
ATOM 1270 N N . PHE A 1 167 ? -25.094 -19.234 -14.539 1 83.81 167 PHE A N 1
ATOM 1271 C CA . PHE A 1 167 ? -24.703 -17.875 -14.922 1 83.81 167 PHE A CA 1
ATOM 1272 C C . PHE A 1 167 ? -25.266 -17.531 -16.297 1 83.81 167 PHE A C 1
ATOM 1274 O O . PHE A 1 167 ? -25.25 -16.359 -16.688 1 83.81 167 PHE A O 1
ATOM 1281 N N . GLY A 1 168 ? -25.734 -18.484 -17.016 1 77.25 168 GLY A N 1
ATOM 1282 C CA . GLY A 1 168 ? -26.312 -18.25 -18.328 1 77.25 168 GLY A CA 1
ATOM 1283 C C . GLY A 1 168 ? -25.281 -17.844 -19.359 1 77.25 168 GLY A C 1
ATOM 1284 O O . GLY A 1 168 ? -25.562 -17 -20.219 1 77.25 168 GLY A O 1
ATOM 1285 N N . THR A 1 169 ? -24.016 -18.125 -19.172 1 73.31 169 THR A N 1
ATOM 1286 C CA . THR A 1 169 ? -22.922 -17.781 -20.094 1 73.31 169 THR A CA 1
ATOM 1287 C C . THR A 1 169 ? -22 -18.969 -20.328 1 73.31 169 THR A C 1
ATOM 1289 O O . THR A 1 169 ? -21.984 -19.922 -19.531 1 73.31 169 THR A O 1
ATOM 1292 N N . SER A 1 170 ? -21.484 -18.969 -21.531 1 67.38 170 SER A N 1
ATOM 1293 C CA . SER A 1 170 ? -20.484 -20 -21.812 1 67.38 170 SER A CA 1
ATOM 1294 C C . SER A 1 170 ? -19.156 -19.688 -21.141 1 67.38 170 SER A C 1
ATOM 1296 O O . SER A 1 170 ? -18.688 -18.547 -21.156 1 67.38 170 SER A O 1
ATOM 1298 N N . LEU A 1 171 ? -18.781 -20.594 -20.297 1 63.25 171 LEU A N 1
ATOM 1299 C CA . LEU A 1 171 ? -17.5 -20.469 -19.609 1 63.25 171 LEU A CA 1
ATOM 1300 C C . LEU A 1 171 ? -16.375 -21.047 -20.453 1 63.25 171 LEU A C 1
ATOM 1302 O O . LEU A 1 171 ? -16.078 -22.234 -20.375 1 63.25 171 LEU A O 1
ATOM 1306 N N . LYS A 1 172 ? -16.203 -20.359 -21.719 1 56.06 172 LYS A N 1
ATOM 1307 C CA . LYS A 1 172 ? -15.133 -20.812 -22.609 1 56.06 172 LYS A CA 1
ATOM 1308 C C . LYS A 1 172 ? -13.766 -20.375 -22.094 1 56.06 172 LYS A C 1
ATOM 1310 O O . LYS A 1 172 ? -12.797 -21.141 -22.156 1 56.06 172 LYS A O 1
ATOM 1315 N N . ALA A 1 173 ? -13.414 -19.047 -22.266 1 54.84 173 ALA A N 1
ATOM 1316 C CA . ALA A 1 173 ? -12.062 -18.531 -22.484 1 54.84 173 ALA A CA 1
ATOM 1317 C C . ALA A 1 173 ? -11.289 -18.438 -21.172 1 54.84 173 ALA A C 1
ATOM 1319 O O . ALA A 1 173 ? -11.875 -18.203 -20.109 1 54.84 173 ALA A O 1
ATOM 1320 N N . SER A 1 174 ? -10.047 -19 -21.266 1 52.66 174 SER A N 1
ATOM 1321 C CA . SER A 1 174 ? -8.953 -19.031 -20.312 1 52.66 174 SER A CA 1
ATOM 1322 C C . SER A 1 174 ? -8.43 -17.625 -20.031 1 52.66 174 SER A C 1
ATOM 1324 O O . SER A 1 174 ? -8.391 -16.781 -20.938 1 52.66 174 SER A O 1
ATOM 1326 N N . CYS A 1 175 ? -8.68 -17.094 -18.906 1 50.44 175 CYS A N 1
ATOM 1327 C CA . CYS A 1 175 ? -8.172 -15.836 -18.375 1 50.44 175 CYS A CA 1
ATOM 1328 C C . CYS A 1 175 ? -6.711 -15.633 -18.766 1 50.44 175 CYS A C 1
ATOM 1330 O O . CYS A 1 175 ? -5.812 -15.914 -17.969 1 50.44 175 CYS A O 1
ATOM 1332 N N . GLY A 1 176 ? -6.484 -15.039 -20.109 1 48.91 176 GLY A N 1
ATOM 1333 C CA . GLY A 1 176 ? -5.168 -14.531 -20.469 1 48.91 176 GLY A CA 1
ATOM 1334 C C . GLY A 1 176 ? -4.105 -15.609 -20.531 1 48.91 176 GLY A C 1
ATOM 1335 O O . GLY A 1 176 ? -2.914 -15.312 -20.625 1 48.91 176 GLY A O 1
ATOM 1336 N N . SER A 1 177 ? -4.457 -16.844 -20.281 1 57.47 177 SER A N 1
ATOM 1337 C CA . SER A 1 177 ? -3.445 -17.891 -20.188 1 57.47 177 SER A CA 1
ATOM 1338 C C . SER A 1 177 ? -3.459 -18.781 -21.406 1 57.47 177 SER A C 1
ATOM 1340 O O . SER A 1 177 ? -2.729 -19.781 -21.469 1 57.47 177 SER A O 1
ATOM 1342 N N . ASP A 1 178 ? -4.094 -18.172 -22.406 1 68.44 178 ASP A N 1
ATOM 1343 C CA . ASP A 1 178 ? -4.121 -19.016 -23.594 1 68.44 178 ASP A CA 1
ATOM 1344 C C . ASP A 1 178 ? -2.816 -18.906 -24.375 1 68.44 178 ASP A C 1
ATOM 1346 O O . ASP A 1 178 ? -2.018 -18 -24.125 1 68.44 178 ASP A O 1
ATOM 1350 N N . ALA A 1 179 ? -2.545 -19.875 -25.219 1 74.94 179 ALA A N 1
ATOM 1351 C CA . ALA A 1 179 ? -1.318 -19.984 -26.016 1 74.94 179 ALA A CA 1
ATOM 1352 C C . ALA A 1 179 ? -1.069 -18.719 -26.812 1 74.94 179 ALA A C 1
ATOM 1354 O O . ALA A 1 179 ? 0.071 -18.266 -26.938 1 74.94 179 ALA A O 1
ATOM 1355 N N . SER A 1 180 ? -2.102 -18.141 -27.219 1 78.81 180 SER A N 1
ATOM 1356 C CA . SER A 1 180 ? -1.953 -16.922 -28 1 78.81 180 SER A CA 1
ATOM 1357 C C . SER A 1 180 ? -1.465 -15.758 -27.141 1 78.81 180 SER A C 1
ATOM 1359 O O . SER A 1 180 ? -0.635 -14.961 -27.578 1 78.81 180 SER A O 1
ATOM 1361 N N . ASP A 1 181 ? -1.932 -15.727 -26 1 84.12 181 ASP A N 1
ATOM 1362 C CA . ASP A 1 181 ? -1.5 -14.68 -25.078 1 84.12 181 ASP A CA 1
ATOM 1363 C C . ASP A 1 181 ? -0.03 -14.844 -24.703 1 84.12 181 ASP A C 1
ATOM 1365 O O . ASP A 1 181 ? 0.721 -13.867 -24.656 1 84.12 181 ASP A O 1
ATOM 1369 N N . ARG A 1 182 ? 0.355 -16.031 -24.578 1 85.81 182 ARG A N 1
ATOM 1370 C CA . ARG A 1 182 ? 1.735 -16.328 -24.203 1 85.81 182 ARG A CA 1
ATOM 1371 C C . ARG A 1 182 ? 2.701 -15.922 -25.312 1 85.81 182 ARG A C 1
ATOM 1373 O O . ARG A 1 182 ? 3.787 -15.398 -25.031 1 85.81 182 ARG A O 1
ATOM 1380 N N . LEU A 1 183 ? 2.312 -16.188 -26.484 1 89.12 183 LEU A N 1
ATOM 1381 C CA . LEU A 1 183 ? 3.143 -15.797 -27.609 1 89.12 183 LEU A CA 1
ATOM 1382 C C . LEU A 1 183 ? 3.268 -14.281 -27.688 1 89.12 183 LEU A C 1
ATOM 1384 O O . LEU A 1 183 ? 4.352 -13.758 -27.953 1 89.12 183 LEU A O 1
ATOM 1388 N N . ARG A 1 184 ? 2.176 -13.656 -27.469 1 92.88 184 ARG A N 1
ATOM 1389 C CA . ARG A 1 184 ? 2.172 -12.195 -27.484 1 92.88 184 ARG A CA 1
ATOM 1390 C C . ARG A 1 184 ? 3.08 -11.641 -26.391 1 92.88 184 ARG A C 1
ATOM 1392 O O . ARG A 1 184 ? 3.816 -10.68 -26.625 1 92.88 184 ARG A O 1
ATOM 1399 N N . TYR A 1 185 ? 3.018 -12.25 -25.266 1 95.25 185 TYR A N 1
ATOM 1400 C CA . TYR A 1 185 ? 3.861 -11.812 -24.156 1 95.25 185 TYR A CA 1
ATOM 1401 C C . TYR A 1 185 ? 5.336 -12.047 -24.469 1 95.25 185 TYR A C 1
ATOM 1403 O O . TYR A 1 185 ? 6.18 -11.195 -24.172 1 95.25 185 TYR A O 1
ATOM 1411 N N . ALA A 1 186 ? 5.613 -13.156 -25.078 1 96.44 186 ALA A N 1
ATOM 1412 C CA . ALA A 1 186 ? 6.988 -13.477 -25.453 1 96.44 186 ALA A CA 1
ATOM 1413 C C . ALA A 1 186 ? 7.543 -12.453 -26.438 1 96.44 186 ALA A C 1
ATOM 1415 O O . ALA A 1 186 ? 8.672 -11.977 -26.281 1 96.44 186 ALA A O 1
ATOM 1416 N N . GLN A 1 187 ? 6.75 -12.133 -27.359 1 96.5 187 GLN A N 1
ATOM 1417 C CA . GLN A 1 187 ? 7.156 -11.164 -28.375 1 96.5 187 GLN A CA 1
ATOM 1418 C C . GLN A 1 187 ? 7.359 -9.781 -27.75 1 96.5 187 GLN A C 1
ATOM 1420 O O . GLN A 1 187 ? 8.297 -9.062 -28.125 1 96.5 187 GLN A O 1
ATOM 1425 N N . ALA A 1 188 ? 6.484 -9.477 -26.891 1 97 188 ALA A N 1
ATOM 1426 C CA . ALA A 1 188 ? 6.586 -8.18 -26.219 1 97 188 ALA A CA 1
ATOM 1427 C C . ALA A 1 188 ? 7.848 -8.102 -25.375 1 97 188 ALA A C 1
ATOM 1429 O O . ALA A 1 188 ? 8.492 -7.055 -25.297 1 97 188 ALA A O 1
ATOM 1430 N N . LEU A 1 189 ? 8.172 -9.18 -24.719 1 97.88 189 LEU A N 1
ATOM 1431 C CA . LEU A 1 189 ? 9.406 -9.234 -23.938 1 97.88 189 LEU A CA 1
ATOM 1432 C C . LEU A 1 189 ? 10.625 -9.016 -24.844 1 97.88 189 LEU A C 1
ATOM 1434 O O . LEU A 1 189 ? 11.484 -8.195 -24.531 1 97.88 189 LEU A O 1
ATOM 1438 N N . GLU A 1 190 ? 10.664 -9.695 -25.922 1 97.62 190 GLU A N 1
ATOM 1439 C CA . GLU A 1 190 ? 11.773 -9.57 -26.859 1 97.62 190 GLU A CA 1
ATOM 1440 C C . GLU A 1 190 ? 11.883 -8.148 -27.406 1 97.62 190 GLU A C 1
ATOM 1442 O O . GLU A 1 190 ? 12.977 -7.602 -27.516 1 97.62 190 GLU A O 1
ATOM 1447 N N . ALA A 1 191 ? 10.781 -7.617 -27.688 1 97.12 191 ALA A N 1
ATOM 1448 C CA . ALA A 1 191 ? 10.742 -6.262 -28.219 1 97.12 191 ALA A CA 1
ATOM 1449 C C . ALA A 1 191 ? 11.266 -5.254 -27.203 1 97.12 191 ALA A C 1
ATOM 1451 O O . ALA A 1 191 ? 11.812 -4.215 -27.578 1 97.12 191 ALA A O 1
ATOM 1452 N N . ALA A 1 192 ? 11.133 -5.582 -25.969 1 97.31 192 ALA A N 1
ATOM 1453 C CA . ALA A 1 192 ? 11.555 -4.684 -24.891 1 97.31 192 ALA A CA 1
ATOM 1454 C C . ALA A 1 192 ? 13.023 -4.914 -24.531 1 97.31 192 ALA A C 1
ATOM 1456 O O . ALA A 1 192 ? 13.555 -4.285 -23.625 1 97.31 192 ALA A O 1
ATOM 1457 N N . GLY A 1 193 ? 13.656 -5.898 -25.156 1 96.81 193 GLY A N 1
ATOM 1458 C CA . GLY A 1 193 ? 15.086 -6.074 -24.984 1 96.81 193 GLY A CA 1
ATOM 1459 C C . GLY A 1 193 ? 15.453 -7.262 -24.109 1 96.81 193 GLY A C 1
ATOM 1460 O O . GLY A 1 193 ? 16.625 -7.48 -23.812 1 96.81 193 GLY A O 1
ATOM 1461 N N . PHE A 1 194 ? 14.492 -8.031 -23.75 1 98.25 194 PHE A N 1
ATOM 1462 C CA . PHE A 1 194 ? 14.789 -9.227 -22.969 1 98.25 194 PHE A CA 1
ATOM 1463 C C . PHE A 1 194 ? 15.312 -10.344 -23.859 1 98.25 194 PHE A C 1
ATOM 1465 O O . PHE A 1 194 ? 14.867 -10.492 -25 1 98.25 194 PHE A O 1
ATOM 1472 N N . GLU A 1 195 ? 16.156 -11.125 -23.281 1 97.69 195 GLU A N 1
ATOM 1473 C CA . GLU A 1 195 ? 16.766 -12.227 -24.016 1 97.69 195 GLU A CA 1
ATOM 1474 C C . GLU A 1 195 ? 16.422 -13.57 -23.375 1 97.69 195 GLU A C 1
ATOM 1476 O O . GLU A 1 195 ? 15.836 -13.617 -22.297 1 97.69 195 GLU A O 1
ATOM 1481 N N . ARG A 1 196 ? 16.688 -14.688 -24.156 1 96.88 196 ARG A N 1
ATOM 1482 C CA . ARG A 1 196 ? 16.453 -16.062 -23.703 1 96.88 196 ARG A CA 1
ATOM 1483 C C . ARG A 1 196 ? 15.023 -16.25 -23.234 1 96.88 196 ARG A C 1
ATOM 1485 O O . ARG A 1 196 ? 14.789 -16.797 -22.156 1 96.88 196 ARG A O 1
ATOM 1492 N N . VAL A 1 197 ? 14.18 -15.68 -24.016 1 98.12 197 VAL A N 1
ATOM 1493 C CA . VAL A 1 197 ? 12.766 -15.805 -23.688 1 98.12 197 VAL A CA 1
ATOM 1494 C C . VAL A 1 197 ? 12.305 -17.234 -23.953 1 98.12 197 VAL A C 1
ATOM 1496 O O . VAL A 1 197 ? 12.414 -17.734 -25.078 1 98.12 197 VAL A O 1
ATOM 1499 N N . HIS A 1 198 ? 11.82 -17.938 -22.938 1 97.06 198 HIS A N 1
ATOM 1500 C CA . HIS A 1 198 ? 11.359 -19.312 -23.094 1 97.06 198 HIS A CA 1
ATOM 1501 C C . HIS A 1 198 ? 10.367 -19.688 -22 1 97.06 198 HIS A C 1
ATOM 1503 O O . HIS A 1 198 ? 10.211 -18.953 -21.016 1 97.06 198 HIS A O 1
ATOM 1509 N N . GLU A 1 199 ? 9.766 -20.766 -22.188 1 96.19 199 GLU A N 1
ATOM 1510 C CA . GLU A 1 199 ? 8.742 -21.234 -21.25 1 96.19 199 GLU A CA 1
ATOM 1511 C C . GLU A 1 199 ? 9.227 -22.453 -20.469 1 96.19 199 GLU A C 1
ATOM 1513 O O . GLU A 1 199 ? 9.898 -23.328 -21.016 1 96.19 199 GLU A O 1
ATOM 1518 N N . ILE A 1 200 ? 8.93 -22.453 -19.219 1 96.56 200 ILE A N 1
ATOM 1519 C CA . ILE A 1 200 ? 9.125 -23.594 -18.312 1 96.56 200 ILE A CA 1
ATOM 1520 C C . ILE A 1 200 ? 7.766 -24.109 -17.844 1 96.56 200 ILE A C 1
ATOM 1522 O O . ILE A 1 200 ? 6.91 -23.328 -17.422 1 96.56 200 ILE A O 1
ATOM 1526 N N . ALA A 1 201 ? 7.566 -25.359 -17.906 1 95.12 201 ALA A N 1
ATOM 1527 C CA . ALA A 1 201 ? 6.305 -25.953 -17.469 1 95.12 201 ALA A CA 1
ATOM 1528 C C . ALA A 1 201 ? 6.52 -26.875 -16.266 1 95.12 201 ALA A C 1
ATOM 1530 O O . ALA A 1 201 ? 7.48 -27.656 -16.25 1 95.12 201 ALA A O 1
ATOM 1531 N N . ILE A 1 202 ? 5.715 -26.766 -15.297 1 96.06 202 ILE A N 1
ATOM 1532 C CA . ILE A 1 202 ? 5.668 -27.641 -14.133 1 96.06 202 ILE A CA 1
ATOM 1533 C C . ILE A 1 202 ? 4.277 -28.266 -14.023 1 96.06 202 ILE A C 1
ATOM 1535 O O . ILE A 1 202 ? 3.277 -27.562 -13.906 1 96.06 202 ILE A O 1
ATOM 1539 N N . GLU A 1 203 ? 4.254 -29.562 -14.062 1 94.44 203 GLU A N 1
ATOM 1540 C CA . GLU A 1 203 ? 2.984 -30.281 -14.023 1 94.44 203 GLU A CA 1
ATOM 1541 C C . GLU A 1 203 ? 2.91 -31.203 -12.82 1 94.44 203 GLU A C 1
ATOM 1543 O O . GLU A 1 203 ? 3.904 -31.844 -12.445 1 94.44 203 GLU A O 1
ATOM 1548 N N . TYR A 1 204 ? 1.785 -31.203 -12.227 1 93.88 204 TYR A N 1
ATOM 1549 C CA . TYR A 1 204 ? 1.536 -32.094 -11.102 1 93.88 204 TYR A CA 1
ATOM 1550 C C . TYR A 1 204 ? 0.044 -32.344 -10.938 1 93.88 204 TYR A C 1
ATOM 1552 O O . TYR A 1 204 ? -0.782 -31.719 -11.586 1 93.88 204 TYR A O 1
ATOM 1560 N N . SER A 1 205 ? -0.264 -33.344 -10.18 1 92.75 205 SER A N 1
ATOM 1561 C CA . SER A 1 205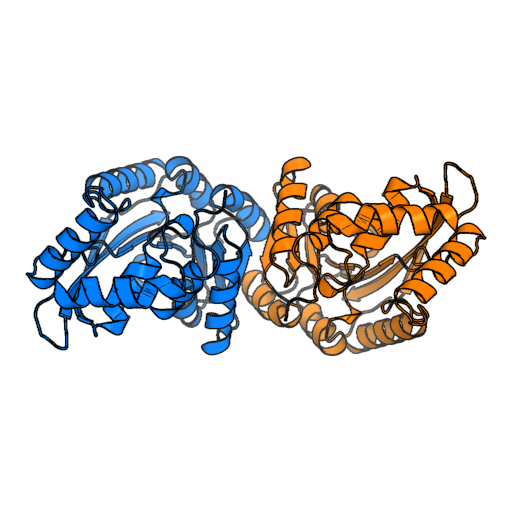 ? -1.649 -33.656 -9.836 1 92.75 205 SER A CA 1
ATOM 1562 C C . SER A 1 205 ? -1.927 -33.406 -8.359 1 92.75 205 SER A C 1
ATOM 1564 O O . SER A 1 205 ? -1.033 -33.531 -7.523 1 92.75 205 SER A O 1
ATOM 1566 N N . ASP A 1 206 ? -3.123 -32.969 -8.148 1 91.75 206 ASP A N 1
ATOM 1567 C CA . ASP A 1 206 ? -3.58 -32.719 -6.777 1 91.75 206 ASP A CA 1
ATOM 1568 C C . ASP A 1 206 ? -5.02 -33.219 -6.594 1 91.75 206 ASP A C 1
ATOM 1570 O O . ASP A 1 206 ? -5.688 -33.562 -7.566 1 91.75 206 ASP A O 1
ATOM 1574 N N . GLU A 1 207 ? -5.457 -33.312 -5.348 1 93.44 207 GLU A N 1
ATOM 1575 C CA . GLU A 1 207 ? -6.824 -33.719 -5.016 1 93.44 207 GLU A CA 1
ATOM 1576 C C . GLU A 1 207 ? -7.539 -32.625 -4.234 1 93.44 207 GLU A C 1
ATOM 1578 O O . GLU A 1 207 ? -6.957 -32 -3.328 1 93.44 207 GLU A O 1
ATOM 1583 N N . LEU A 1 208 ? -8.742 -32.406 -4.645 1 93.88 208 LEU A N 1
ATOM 1584 C CA . LEU A 1 208 ? -9.562 -31.375 -3.994 1 93.88 208 LEU A CA 1
ATOM 1585 C C . LEU A 1 208 ? -10.719 -32.031 -3.236 1 93.88 208 LEU A C 1
ATOM 1587 O O . LEU A 1 208 ? -11.336 -32.969 -3.719 1 93.88 208 LEU A O 1
ATOM 1591 N N . SER A 1 209 ? -10.945 -31.531 -1.998 1 94.81 209 SER A N 1
ATOM 1592 C CA . SER A 1 209 ? -12.227 -31.797 -1.348 1 94.81 209 SER A CA 1
ATOM 1593 C C . SER A 1 209 ? -13.344 -30.969 -1.971 1 94.81 209 SER A C 1
ATOM 1595 O O . SER A 1 209 ? -13.078 -30.062 -2.771 1 94.81 209 SER A O 1
ATOM 1597 N N . PHE A 1 210 ? -14.531 -31.312 -1.646 1 94.88 210 PHE A N 1
ATOM 1598 C CA . PHE A 1 210 ? -15.648 -30.531 -2.158 1 94.88 210 PHE A CA 1
ATOM 1599 C C . PHE A 1 210 ? -15.562 -29.094 -1.653 1 94.88 210 PHE A C 1
ATOM 1601 O O . PHE A 1 210 ? -15.867 -28.141 -2.391 1 94.88 210 PHE A O 1
ATOM 1608 N N . ASP A 1 211 ? -15.102 -28.891 -0.418 1 94.12 211 ASP A N 1
ATOM 1609 C CA . ASP A 1 211 ? -14.945 -27.562 0.146 1 94.12 211 ASP A CA 1
ATOM 1610 C C . ASP A 1 211 ? -13.922 -26.75 -0.648 1 94.12 211 ASP A C 1
ATOM 1612 O O . ASP A 1 211 ? -14.133 -25.562 -0.915 1 94.12 211 ASP A O 1
ATOM 1616 N N . GLN A 1 212 ? -12.891 -27.391 -0.974 1 93.62 212 GLN A N 1
ATOM 1617 C CA . GLN A 1 212 ? -11.859 -26.719 -1.759 1 93.62 212 GLN A CA 1
ATOM 1618 C C . GLN A 1 212 ? -12.367 -26.375 -3.16 1 93.62 212 GLN A C 1
ATOM 1620 O O . GLN A 1 212 ? -12.031 -25.328 -3.711 1 93.62 212 GLN A O 1
ATOM 1625 N N . LEU A 1 213 ? -13.109 -27.266 -3.68 1 93.69 213 LEU A N 1
ATOM 1626 C CA . LEU A 1 213 ? -13.672 -27.047 -5.008 1 93.69 213 LEU A CA 1
ATOM 1627 C C . LEU A 1 213 ? -14.617 -25.859 -5.008 1 93.69 213 LEU A C 1
ATOM 1629 O O . LEU A 1 213 ? -14.469 -24.953 -5.836 1 93.69 213 LEU A O 1
ATOM 1633 N N . ILE A 1 214 ? -15.516 -25.781 -4.113 1 92.75 214 ILE A N 1
ATOM 1634 C CA . ILE A 1 214 ? -16.5 -24.703 -4.039 1 92.75 214 ILE A CA 1
ATOM 1635 C C . ILE A 1 214 ? -15.789 -23.391 -3.707 1 92.75 214 ILE A C 1
ATOM 1637 O O . ILE A 1 214 ? -16.141 -22.328 -4.254 1 92.75 214 ILE A O 1
ATOM 1641 N N . GLY A 1 215 ? -14.859 -23.484 -2.756 1 91.75 215 GLY A N 1
ATOM 1642 C CA . GLY A 1 215 ? -14.062 -22.312 -2.453 1 91.75 215 GLY A CA 1
ATOM 1643 C C . GLY A 1 215 ? -13.328 -21.75 -3.662 1 91.75 215 GLY A C 1
ATOM 1644 O O . GLY A 1 215 ? -13.25 -20.547 -3.84 1 91.75 215 GLY A O 1
ATOM 1645 N N . GLY A 1 216 ? -12.805 -22.672 -4.422 1 90.12 216 GLY A N 1
ATOM 1646 C CA . GLY A 1 216 ? -12.164 -22.266 -5.664 1 90.12 216 GLY A CA 1
ATOM 1647 C C . GLY A 1 216 ? -13.102 -21.547 -6.617 1 90.12 216 GLY A C 1
ATOM 1648 O O . GLY A 1 216 ? -12.711 -20.562 -7.254 1 90.12 216 GLY A O 1
ATOM 1649 N N . VAL A 1 217 ? -14.242 -22.016 -6.73 1 88.56 217 VAL A N 1
ATOM 1650 C CA . VAL A 1 217 ? -15.25 -21.391 -7.582 1 88.56 217 VAL A CA 1
ATOM 1651 C C . VAL A 1 217 ? -15.562 -19.984 -7.066 1 88.56 217 VAL A C 1
ATOM 1653 O O . VAL A 1 217 ? -15.555 -19.031 -7.836 1 88.56 217 VAL A O 1
ATOM 1656 N N . TYR A 1 218 ? -15.742 -19.875 -5.777 1 88.31 218 TYR A N 1
ATOM 1657 C CA . TYR A 1 218 ? -16.078 -18.594 -5.176 1 88.31 218 TYR A CA 1
ATOM 1658 C C . TYR A 1 218 ? -14.945 -17.594 -5.352 1 88.31 218 TYR A C 1
ATOM 1660 O O . TYR A 1 218 ? -15.18 -16.391 -5.477 1 88.31 218 TYR A O 1
ATOM 1668 N N . SER A 1 219 ? -13.734 -18.078 -5.387 1 86.19 219 SER A N 1
ATOM 1669 C CA . SER A 1 219 ? -12.562 -17.219 -5.52 1 86.19 219 SER A CA 1
ATOM 1670 C C . SER A 1 219 ? -12.406 -16.719 -6.945 1 86.19 219 SER A C 1
ATOM 1672 O O . SER A 1 219 ? -11.633 -15.789 -7.203 1 86.19 219 SER A O 1
ATOM 1674 N N . ALA A 1 220 ? -13.164 -17.328 -7.832 1 82.94 220 ALA A N 1
ATOM 1675 C CA . ALA A 1 220 ? -12.953 -17.031 -9.25 1 82.94 220 ALA A CA 1
ATOM 1676 C C . ALA A 1 220 ? -14.125 -16.234 -9.82 1 82.94 220 ALA A C 1
ATOM 1678 O O . ALA A 1 220 ? -14.055 -15.734 -10.945 1 82.94 220 ALA A O 1
ATOM 1679 N N . ILE A 1 221 ? -15.164 -16.141 -9.047 1 77.12 221 ILE A N 1
ATOM 1680 C CA . ILE A 1 221 ? -16.359 -15.414 -9.469 1 77.12 221 ILE A CA 1
ATOM 1681 C C . ILE A 1 221 ? -16.219 -13.938 -9.109 1 77.12 221 ILE A C 1
ATOM 1683 O O . ILE A 1 221 ? -15.742 -13.602 -8.023 1 77.12 221 ILE A O 1
ATOM 1687 N N . PRO A 1 222 ? -16.562 -13.055 -10.109 1 77.31 222 PRO A N 1
ATOM 1688 C CA . PRO A 1 222 ? -16.547 -11.633 -9.734 1 77.31 222 PRO A CA 1
ATOM 1689 C C . PRO A 1 222 ? -17.406 -11.344 -8.508 1 77.31 222 PRO A C 1
ATOM 1691 O O . PRO A 1 222 ? -18.469 -11.953 -8.328 1 77.31 222 PRO A O 1
ATOM 1694 N N . ALA A 1 223 ? -16.984 -10.367 -7.781 1 78.81 223 ALA A N 1
ATOM 1695 C CA . ALA A 1 223 ? -17.625 -10.055 -6.508 1 78.81 223 ALA A CA 1
ATOM 1696 C C . ALA A 1 223 ? -19.125 -9.797 -6.695 1 78.81 223 ALA A C 1
ATOM 1698 O O . ALA A 1 223 ? -19.938 -10.195 -5.859 1 78.81 223 ALA A O 1
ATOM 1699 N N . GLY A 1 224 ? -19.469 -9.141 -7.742 1 79.38 224 GLY A N 1
ATOM 1700 C CA . GLY A 1 224 ? -20.859 -8.805 -7.992 1 79.38 224 GLY A CA 1
ATOM 1701 C C . GLY A 1 224 ? -21.719 -10.008 -8.344 1 79.38 224 GLY A C 1
ATOM 1702 O O . GLY A 1 224 ? -22.953 -9.938 -8.312 1 79.38 224 GLY A O 1
ATOM 1703 N N . GLU A 1 225 ? -21.141 -11.148 -8.633 1 80.81 225 GLU A N 1
ATOM 1704 C CA . GLU A 1 225 ? -21.844 -12.352 -9.055 1 80.81 225 GLU A CA 1
ATOM 1705 C C . GLU A 1 225 ? -21.781 -13.43 -7.98 1 80.81 225 GLU A C 1
ATOM 1707 O O . GLU A 1 225 ? -22.391 -14.5 -8.133 1 80.81 225 GLU A O 1
ATOM 1712 N N . LEU A 1 226 ? -21.078 -13.117 -6.957 1 84.06 226 LEU A N 1
ATOM 1713 C CA . LEU A 1 226 ? -21.031 -14.062 -5.848 1 84.06 226 LEU A CA 1
ATOM 1714 C C . LEU A 1 226 ? -22.375 -14.18 -5.16 1 84.06 226 LEU A C 1
ATOM 1716 O O . LEU A 1 226 ? -22.969 -13.172 -4.754 1 84.06 226 LEU A O 1
ATOM 1720 N N . PRO A 1 227 ? -22.891 -15.43 -5.082 1 86.94 227 PRO A N 1
ATOM 1721 C CA . PRO A 1 227 ? -24.156 -15.578 -4.375 1 86.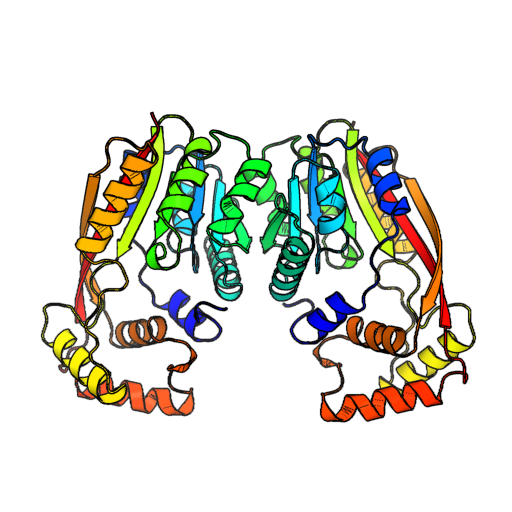94 227 PRO A CA 1
ATOM 1722 C C . PRO A 1 227 ? -24.125 -15.023 -2.955 1 86.94 227 PRO A C 1
ATOM 1724 O O . PRO A 1 227 ? -23.109 -15.156 -2.266 1 86.94 227 PRO A O 1
ATOM 1727 N N . GLY A 1 228 ? -25.172 -14.32 -2.57 1 87.62 228 GLY A N 1
ATOM 1728 C CA . GLY A 1 228 ? -25.266 -13.836 -1.202 1 87.62 228 GLY A CA 1
ATOM 1729 C C . GLY A 1 228 ? -25.125 -14.938 -0.168 1 87.62 228 GLY A C 1
ATOM 1730 O O . GLY A 1 228 ? -25.25 -16.125 -0.494 1 87.62 228 GLY A O 1
ATOM 1731 N N . PRO A 1 229 ? -24.859 -14.539 1.027 1 88.56 229 PRO A N 1
ATOM 1732 C CA . PRO A 1 229 ? -24.625 -15.531 2.082 1 88.56 229 PRO A CA 1
ATOM 1733 C C . PRO A 1 229 ? -25.797 -16.5 2.248 1 88.56 229 PRO A C 1
ATOM 1735 O O . PRO A 1 229 ? -25.578 -17.688 2.484 1 88.56 229 PRO A O 1
ATOM 1738 N N . ASP A 1 230 ? -26.969 -16.062 2.078 1 90.56 230 ASP A N 1
ATOM 1739 C CA . ASP A 1 230 ? -28.156 -16.891 2.279 1 90.56 230 ASP A CA 1
ATOM 1740 C C . ASP A 1 230 ? -28.359 -17.844 1.105 1 90.56 230 ASP A C 1
ATOM 1742 O O . ASP A 1 230 ? -29.016 -18.891 1.251 1 90.56 230 ASP A O 1
ATOM 1746 N N . ASP A 1 231 ? -27.828 -17.547 -0.043 1 92 231 ASP A N 1
ATOM 1747 C CA . ASP A 1 231 ? -28.031 -18.344 -1.256 1 92 231 ASP A CA 1
ATOM 1748 C C . ASP A 1 231 ? -26.891 -19.312 -1.488 1 92 231 ASP A C 1
ATOM 1750 O O . ASP A 1 231 ? -26.984 -20.203 -2.332 1 92 231 ASP A O 1
ATOM 1754 N N . ARG A 1 232 ? -25.812 -19.219 -0.761 1 91.56 232 ARG A N 1
ATOM 1755 C CA . ARG A 1 232 ? -24.578 -19.969 -1.014 1 91.56 232 ARG A CA 1
ATOM 1756 C C . ARG A 1 232 ? -24.781 -21.453 -0.736 1 91.56 232 ARG A C 1
ATOM 1758 O O . ARG A 1 232 ? -24.312 -22.297 -1.502 1 91.56 232 ARG A O 1
ATOM 1765 N N . PRO A 1 233 ? -25.578 -21.75 0.367 1 92.38 233 PRO A N 1
ATOM 1766 C CA . PRO A 1 233 ? -25.797 -23.172 0.594 1 92.38 233 PRO A CA 1
ATOM 1767 C C . PRO A 1 233 ? -26.531 -23.859 -0.553 1 92.38 233 PRO A C 1
ATOM 1769 O O . PRO A 1 233 ? -26.172 -24.953 -0.97 1 92.38 233 PRO A O 1
ATOM 1772 N N . ALA A 1 234 ? -27.531 -23.172 -1.06 1 92.5 234 ALA A N 1
ATOM 1773 C CA . ALA A 1 234 ? -28.281 -23.719 -2.178 1 92.5 234 ALA A CA 1
ATOM 1774 C C . ALA A 1 234 ? -27.422 -23.844 -3.426 1 92.5 234 ALA A C 1
ATOM 1776 O O . ALA A 1 234 ? -27.516 -24.812 -4.172 1 92.5 234 ALA A O 1
ATOM 1777 N N . PHE A 1 235 ? -26.656 -22.922 -3.633 1 93.62 235 PHE A N 1
ATOM 1778 C CA . PHE A 1 235 ? -25.75 -22.922 -4.766 1 93.62 235 PHE A CA 1
ATOM 1779 C C . PHE A 1 235 ? -24.75 -24.062 -4.645 1 93.62 235 PHE A C 1
ATOM 1781 O O . PHE A 1 235 ? -24.547 -24.812 -5.602 1 93.62 235 PHE A O 1
ATOM 1788 N N . ALA A 1 236 ? -24.156 -24.219 -3.537 1 94.62 236 ALA A N 1
ATOM 1789 C CA . ALA A 1 236 ? -23.203 -25.297 -3.287 1 94.62 236 ALA A CA 1
ATOM 1790 C C . ALA A 1 236 ? -23.844 -26.656 -3.457 1 94.62 236 ALA A C 1
ATOM 1792 O O . ALA A 1 236 ? -23.234 -27.578 -4.004 1 94.62 236 ALA A O 1
ATOM 1793 N N . GLN A 1 237 ? -25.047 -26.75 -2.963 1 94 237 GLN A N 1
ATOM 1794 C CA . GLN A 1 237 ? -25.766 -28.016 -3.076 1 94 237 GLN A CA 1
ATOM 1795 C C . GLN A 1 237 ? -26.062 -28.344 -4.535 1 94 237 GLN A C 1
ATOM 1797 O O . GLN A 1 237 ? -25.984 -29.516 -4.938 1 94 237 GLN A O 1
ATOM 1802 N N . SER A 1 238 ? -26.453 -27.375 -5.309 1 94.5 238 SER A N 1
ATOM 1803 C CA . SER A 1 238 ? -26.688 -27.594 -6.73 1 94.5 238 SER A CA 1
ATOM 1804 C C . SER A 1 238 ? -25.438 -28.109 -7.438 1 94.5 238 SER A C 1
ATOM 1806 O O . SER A 1 238 ? -25.516 -28.984 -8.289 1 94.5 238 SER A O 1
ATOM 1808 N N . ILE A 1 239 ? -24.312 -27.578 -7.086 1 94.75 239 ILE A N 1
ATOM 1809 C CA . ILE A 1 239 ? -23.047 -28.016 -7.656 1 94.75 239 ILE A CA 1
ATOM 1810 C C . ILE A 1 239 ? -22.75 -29.453 -7.211 1 94.75 239 ILE A C 1
ATOM 1812 O O . ILE A 1 239 ? -22.422 -30.312 -8.031 1 94.75 239 ILE A O 1
ATOM 1816 N N . ARG A 1 240 ? -22.953 -29.672 -5.934 1 95.12 240 ARG A N 1
ATOM 1817 C CA . ARG A 1 240 ? -22.688 -31 -5.406 1 95.12 240 ARG A CA 1
ATOM 1818 C C . ARG A 1 240 ? -23.516 -32.062 -6.129 1 95.12 240 ARG A C 1
ATOM 1820 O O . ARG A 1 240 ? -23 -33.125 -6.465 1 95.12 240 ARG A O 1
ATOM 1827 N N . GLN A 1 241 ? -24.703 -31.734 -6.363 1 94.69 241 GLN A N 1
ATOM 1828 C CA . GLN A 1 241 ? -25.625 -32.688 -6.988 1 94.69 241 GLN A CA 1
ATOM 1829 C C . GLN A 1 241 ? -25.234 -32.938 -8.438 1 94.69 241 GLN A C 1
ATOM 1831 O O . GLN A 1 241 ? -25.547 -34 -8.984 1 94.69 241 GLN A O 1
ATOM 1836 N N . SER A 1 242 ? -24.609 -32.062 -8.992 1 94.25 242 SER A N 1
ATOM 1837 C CA . SER A 1 242 ? -24.234 -32.188 -10.391 1 94.25 242 SER A CA 1
ATOM 1838 C C . SER A 1 242 ? -22.969 -33.031 -10.539 1 94.25 242 SER A C 1
ATOM 1840 O O . SER A 1 242 ? -22.672 -33.5 -11.625 1 94.25 242 SER A O 1
ATOM 1842 N N . LEU A 1 243 ? -22.172 -33.188 -9.477 1 95.69 243 LEU A N 1
ATOM 1843 C CA . LEU A 1 243 ? -20.875 -33.844 -9.516 1 95.69 243 LEU A CA 1
ATOM 1844 C C . LEU A 1 243 ? -20.984 -35.344 -9.211 1 95.69 243 LEU A C 1
ATOM 1846 O O . LEU A 1 243 ? -21.953 -35.781 -8.57 1 95.69 243 LEU A O 1
ATOM 1850 N N . PRO A 1 244 ? -20.062 -36.125 -9.703 1 93.69 244 PRO A N 1
ATOM 1851 C CA . PRO A 1 244 ? -20.016 -37.5 -9.266 1 93.69 244 PRO A CA 1
ATOM 1852 C C . PRO A 1 244 ? -19.922 -37.656 -7.746 1 93.69 244 PRO A C 1
ATOM 1854 O O . PRO A 1 244 ? -19.375 -36.75 -7.074 1 93.69 244 PRO A O 1
ATOM 1857 N N . PRO A 1 245 ? -20.438 -38.719 -7.27 1 91.5 245 PRO A N 1
ATOM 1858 C CA . PRO A 1 245 ? -20.469 -38.875 -5.816 1 91.5 245 PRO A CA 1
ATOM 1859 C C . PRO A 1 245 ? -19.109 -39.344 -5.25 1 91.5 245 PRO A C 1
ATOM 1861 O O . PRO A 1 245 ? -19.016 -40.406 -4.637 1 91.5 245 PRO A O 1
ATOM 1864 N N . VAL A 1 246 ? -18.094 -38.656 -5.438 1 91 246 VAL A N 1
ATOM 1865 C CA . VAL A 1 246 ? -16.75 -38.938 -4.918 1 91 246 VAL A CA 1
ATOM 1866 C C . VAL A 1 246 ? -16.406 -37.906 -3.84 1 91 246 VAL A C 1
ATOM 1868 O O . VAL A 1 246 ? -17.062 -36.875 -3.736 1 91 246 VAL A O 1
ATOM 1871 N N . ARG A 1 247 ? -15.453 -38.281 -3.049 1 91.31 247 ARG A N 1
ATOM 1872 C CA . ARG A 1 247 ? -15.07 -37.438 -1.938 1 91.31 247 ARG A CA 1
ATOM 1873 C C . ARG A 1 247 ? -13.945 -36.469 -2.348 1 91.31 247 ARG A C 1
ATOM 1875 O O . ARG A 1 247 ? -13.766 -35.406 -1.738 1 91.31 247 ARG A O 1
ATOM 1882 N N . ARG A 1 248 ? -13.203 -36.938 -3.328 1 95.06 248 ARG A N 1
ATOM 1883 C CA . ARG A 1 248 ? -12.086 -36.156 -3.799 1 95.06 248 ARG A CA 1
ATOM 1884 C C . ARG A 1 248 ? -12.117 -36 -5.316 1 95.06 248 ARG A C 1
ATOM 1886 O O . ARG A 1 248 ? -12.562 -36.906 -6.02 1 95.06 248 ARG A O 1
ATOM 1893 N N . PHE A 1 249 ? -11.633 -34.875 -5.766 1 94.94 249 PHE A N 1
ATOM 1894 C CA . PHE A 1 249 ? -11.578 -34.562 -7.188 1 94.94 249 PHE A CA 1
ATOM 1895 C C . PHE A 1 249 ? -10.141 -34.375 -7.645 1 94.94 249 PHE A C 1
ATOM 1897 O O . PHE A 1 249 ? -9.445 -33.469 -7.148 1 94.94 249 PHE A O 1
ATOM 1904 N N . SER A 1 250 ? -9.766 -35.156 -8.57 1 93.81 250 SER A N 1
ATOM 1905 C CA . SER A 1 250 ? -8.391 -35.062 -9.062 1 93.81 250 SER A CA 1
ATOM 1906 C C . SER A 1 250 ? -8.227 -33.875 -10.023 1 93.81 250 SER A C 1
ATOM 1908 O O . SER A 1 250 ? -8.992 -33.75 -10.984 1 93.81 250 SER A O 1
ATOM 1910 N N . GLU A 1 251 ? -7.258 -33.062 -9.742 1 92.25 251 GLU A N 1
ATOM 1911 C CA . GLU A 1 251 ? -6.961 -31.906 -10.594 1 92.25 251 GLU A CA 1
ATOM 1912 C C . GLU A 1 251 ? -5.555 -32 -11.188 1 92.25 251 GLU A C 1
ATOM 1914 O O . GLU A 1 251 ? -4.59 -32.25 -10.469 1 92.25 251 GLU A O 1
ATOM 1919 N N . GLU A 1 252 ? -5.484 -31.922 -12.492 1 91.88 252 GLU A N 1
ATOM 1920 C CA . GLU A 1 252 ? -4.195 -31.781 -13.164 1 91.88 252 GLU A CA 1
ATOM 1921 C C . GLU A 1 252 ? -3.791 -30.328 -13.289 1 91.88 252 GLU A C 1
ATOM 1923 O O . GLU A 1 252 ? -4.484 -29.531 -13.938 1 91.88 252 GLU A O 1
ATOM 1928 N N . VAL A 1 253 ? -2.662 -30.016 -12.633 1 92 253 VAL A N 1
ATOM 1929 C CA . VAL A 1 253 ? -2.23 -28.625 -12.594 1 92 253 VAL A CA 1
ATOM 1930 C C . VAL A 1 253 ? -0.999 -28.438 -13.477 1 92 253 VAL A C 1
ATOM 1932 O O . VAL A 1 253 ? -0.035 -29.203 -13.375 1 92 253 VAL A O 1
ATOM 1935 N N . ARG A 1 254 ? -1.107 -27.516 -14.375 1 91.75 254 ARG A N 1
ATOM 1936 C CA . ARG A 1 254 ? 0.04 -27.109 -15.18 1 91.75 254 ARG A CA 1
ATOM 1937 C C . ARG A 1 254 ? 0.375 -25.641 -14.938 1 91.75 254 ARG A C 1
ATOM 1939 O O . ARG A 1 254 ? -0.434 -24.75 -15.227 1 91.75 254 ARG A O 1
ATOM 1946 N N . VAL A 1 255 ? 1.554 -25.438 -14.359 1 93.75 255 VAL A N 1
ATOM 1947 C CA . VAL A 1 255 ? 2.051 -24.078 -14.172 1 93.75 255 VAL A CA 1
ATOM 1948 C C . VAL A 1 255 ? 3.053 -23.734 -15.281 1 93.75 255 VAL A C 1
ATOM 1950 O O . VAL A 1 255 ? 4.008 -24.484 -15.508 1 93.75 255 VAL A O 1
ATOM 1953 N N . SER A 1 256 ? 2.791 -22.703 -15.984 1 94 256 SER A N 1
ATOM 1954 C CA . SER A 1 256 ? 3.693 -22.234 -17.031 1 94 256 SER A CA 1
ATOM 1955 C C . SER A 1 256 ? 4.41 -20.953 -16.609 1 94 256 SER A C 1
ATOM 1957 O O . SER A 1 256 ? 3.775 -20.016 -16.125 1 94 256 SER A O 1
ATOM 1959 N N . LEU A 1 257 ? 5.723 -20.953 -16.781 1 96.94 257 LEU A N 1
ATOM 1960 C CA . LEU A 1 257 ? 6.547 -19.781 -16.531 1 96.94 257 LEU A CA 1
ATOM 1961 C C . LEU A 1 257 ? 7.16 -19.266 -17.828 1 96.94 257 LEU A C 1
ATOM 1963 O O . LEU A 1 257 ? 7.977 -19.938 -18.453 1 96.94 257 LEU A O 1
ATOM 1967 N N . LEU A 1 258 ? 6.723 -18.125 -18.297 1 97.25 258 LEU A N 1
ATOM 1968 C CA . LEU A 1 258 ? 7.418 -17.422 -19.359 1 97.25 258 LEU A CA 1
ATOM 1969 C C . LEU A 1 258 ? 8.477 -16.484 -18.797 1 97.25 258 LEU A C 1
ATOM 1971 O O . LEU A 1 258 ? 8.148 -15.531 -18.094 1 97.25 258 LEU A O 1
ATOM 1975 N N . VAL A 1 259 ? 9.766 -16.781 -19.125 1 98.38 259 VAL A N 1
ATOM 1976 C CA . VAL A 1 259 ? 10.836 -16 -18.516 1 98.38 259 VAL A CA 1
ATOM 1977 C C . VAL A 1 259 ? 11.625 -15.266 -19.594 1 98.38 259 VAL A C 1
ATOM 1979 O O . VAL A 1 259 ? 11.734 -15.75 -20.734 1 98.38 259 VAL A O 1
ATOM 1982 N N . GLY A 1 260 ? 12.039 -14.07 -19.297 1 98.38 260 GLY A N 1
ATOM 1983 C CA . GLY A 1 260 ? 12.953 -13.266 -20.094 1 98.38 260 GLY A CA 1
ATOM 1984 C C . GLY A 1 260 ? 13.938 -12.477 -19.25 1 98.38 260 GLY A C 1
ATOM 1985 O O . GLY A 1 260 ? 13.578 -11.93 -18.203 1 98.38 260 GLY A O 1
ATOM 1986 N N . ARG A 1 261 ? 15.234 -12.438 -19.656 1 97.88 261 ARG A N 1
ATOM 1987 C CA . ARG A 1 261 ? 16.281 -11.797 -18.875 1 97.88 261 ARG A CA 1
ATOM 1988 C C . ARG A 1 261 ? 16.891 -10.625 -19.625 1 97.88 261 ARG A C 1
ATOM 1990 O O . ARG A 1 261 ? 16.766 -10.531 -20.844 1 97.88 261 ARG A O 1
ATOM 1997 N N . ILE A 1 262 ? 17.438 -9.742 -18.812 1 95.69 262 ILE A N 1
ATOM 1998 C CA . ILE A 1 262 ? 18.266 -8.688 -19.391 1 95.69 262 ILE A CA 1
ATOM 1999 C C . ILE A 1 262 ? 19.734 -9.086 -19.359 1 95.69 262 ILE A C 1
ATOM 2001 O O . ILE A 1 262 ? 20.188 -9.719 -18.391 1 95.69 262 ILE A O 1
ATOM 2005 N N . ALA A 1 263 ? 20.484 -8.711 -20.391 1 87.81 263 ALA A N 1
ATOM 2006 C CA . ALA A 1 263 ? 21.922 -9.023 -20.469 1 87.81 263 ALA A CA 1
ATOM 2007 C C . ALA A 1 263 ? 22.719 -8.227 -19.453 1 87.81 263 ALA A C 1
ATOM 2009 O O . ALA A 1 263 ? 22.344 -7.098 -19.109 1 87.81 263 ALA A O 1
ATOM 2010 N N . MET B 1 1 ? -7.02 -3.748 13.117 1 32.66 1 MET B N 1
ATOM 2011 C CA . MET B 1 1 ? -8.023 -2.777 13.547 1 32.66 1 MET B CA 1
ATOM 2012 C C . MET B 1 1 ? -7.859 -1.458 12.797 1 32.66 1 MET B C 1
ATOM 2014 O O . MET B 1 1 ? -6.754 -0.919 12.711 1 32.66 1 MET B O 1
ATOM 2018 N N . THR B 1 2 ? -8.773 -1.21 11.945 1 49.09 2 THR B N 1
ATOM 2019 C CA . THR B 1 2 ? -8.828 0.065 11.234 1 49.09 2 THR B CA 1
ATOM 2020 C C . THR B 1 2 ? -8.922 1.227 12.219 1 49.09 2 THR B C 1
ATOM 2022 O O . THR B 1 2 ? -9.539 1.102 13.281 1 49.09 2 THR B O 1
ATOM 2025 N N . MET B 1 3 ? -7.965 2.043 12.375 1 55.56 3 MET B N 1
ATOM 2026 C CA . MET B 1 3 ? -7.941 3.191 13.273 1 55.56 3 MET B CA 1
ATOM 2027 C C . MET B 1 3 ? -9.211 4.027 13.125 1 55.56 3 MET B C 1
ATOM 2029 O O . MET B 1 3 ? -9.305 5.125 13.68 1 55.56 3 MET B O 1
ATOM 2033 N N . GLY B 1 4 ? -10.102 3.385 12.375 1 64.81 4 GLY B N 1
ATOM 2034 C CA . GLY B 1 4 ? -11.422 3.996 12.289 1 64.81 4 GLY B CA 1
ATOM 2035 C C . GLY B 1 4 ? -11.523 5.051 11.203 1 64.81 4 GLY B C 1
ATOM 2036 O O . GLY B 1 4 ? -12.562 5.707 11.07 1 64.81 4 GLY B O 1
ATOM 2037 N N . PHE B 1 5 ? -10.508 5.297 10.477 1 71.94 5 PHE B N 1
ATOM 2038 C CA . PHE B 1 5 ? -10.547 6.266 9.383 1 71.94 5 PHE B CA 1
ATOM 2039 C C . PHE B 1 5 ? -10.766 5.57 8.047 1 71.94 5 PHE B C 1
ATOM 2041 O O . PHE B 1 5 ? -9.82 5.391 7.273 1 71.94 5 PHE B O 1
ATOM 2048 N N . SER B 1 6 ? -11.992 5.242 7.801 1 75.88 6 SER B N 1
ATOM 2049 C CA . SER B 1 6 ? -12.359 4.527 6.586 1 75.88 6 SER B CA 1
ATOM 2050 C C . SER B 1 6 ? -13.688 5.027 6.031 1 75.88 6 SER B C 1
ATOM 2052 O O . SER B 1 6 ? -14.375 5.82 6.676 1 75.88 6 SER B O 1
ATOM 2054 N N . GLY B 1 7 ? -13.914 4.637 4.832 1 78.12 7 GLY B N 1
ATOM 2055 C CA . GLY B 1 7 ? -15.188 4.973 4.234 1 78.12 7 GLY B CA 1
ATOM 2056 C C . GLY B 1 7 ? -15.383 6.465 4.035 1 78.12 7 GLY B C 1
ATOM 2057 O O . GLY B 1 7 ? -14.508 7.141 3.488 1 78.12 7 GLY B O 1
ATOM 2058 N N . GLU B 1 8 ? -16.516 6.922 4.504 1 82.25 8 GLU B N 1
ATOM 2059 C CA . GLU B 1 8 ? -16.891 8.312 4.254 1 82.25 8 GLU B CA 1
ATOM 2060 C C . GLU B 1 8 ? -16.016 9.273 5.047 1 82.25 8 GLU B C 1
ATOM 2062 O O . GLU B 1 8 ? -15.719 10.375 4.582 1 82.25 8 GLU B O 1
ATOM 2067 N N . VAL B 1 9 ? -15.609 8.891 6.172 1 81.94 9 VAL B N 1
ATOM 2068 C CA . VAL B 1 9 ? -14.758 9.742 6.992 1 81.94 9 VAL B CA 1
ATOM 2069 C C . VAL B 1 9 ? -13.453 10.039 6.258 1 81.94 9 VAL B C 1
ATOM 2071 O O . VAL B 1 9 ? -12.961 11.172 6.273 1 81.94 9 VAL B O 1
ATOM 2074 N N . ALA B 1 10 ? -12.898 9.062 5.594 1 84.56 10 ALA B N 1
ATOM 2075 C CA . ALA B 1 10 ? -11.68 9.25 4.809 1 84.56 10 ALA B CA 1
ATOM 2076 C C . ALA B 1 10 ? -11.906 10.25 3.678 1 84.56 10 ALA B C 1
ATOM 2078 O O . ALA B 1 10 ? -11.023 11.047 3.361 1 84.56 10 ALA B O 1
ATOM 2079 N N . GLU B 1 11 ? -13.031 10.203 3.145 1 87.75 11 GLU B N 1
ATOM 2080 C CA . GLU B 1 11 ? -13.367 11.141 2.076 1 87.75 11 GLU B CA 1
ATOM 2081 C C . GLU B 1 11 ? -13.438 12.578 2.6 1 87.75 11 GLU B C 1
ATOM 2083 O O . GLU B 1 11 ? -12.977 13.508 1.943 1 87.75 11 GLU B O 1
ATOM 2088 N N . TYR B 1 12 ? -14.094 12.719 3.75 1 86.94 12 TYR B N 1
ATOM 2089 C CA . TYR B 1 12 ? -14.133 14.039 4.375 1 86.94 12 TYR B CA 1
ATOM 2090 C C . TYR B 1 12 ? -12.734 14.508 4.75 1 86.94 12 TYR B C 1
ATOM 2092 O O . TYR B 1 12 ? -12.406 15.688 4.598 1 86.94 12 TYR B O 1
ATOM 2100 N N . TYR B 1 13 ? -11.992 13.609 5.266 1 87 13 TYR B N 1
ATOM 2101 C CA . TYR B 1 13 ? -10.602 13.914 5.59 1 87 13 TYR B CA 1
ATOM 2102 C C . TYR B 1 13 ? -9.867 14.477 4.379 1 87 13 TYR B C 1
ATOM 2104 O O . TYR B 1 13 ? -9.289 15.562 4.445 1 87 13 TYR B O 1
ATOM 2112 N N . ALA B 1 14 ? -9.977 13.836 3.32 1 85.38 14 ALA B N 1
ATOM 2113 C CA . ALA B 1 14 ? -9.289 14.219 2.09 1 85.38 14 ALA B CA 1
ATOM 2114 C C . ALA B 1 14 ? -9.758 15.594 1.61 1 85.38 14 ALA B C 1
ATOM 2116 O O . ALA B 1 14 ? -8.953 16.406 1.142 1 85.38 14 ALA B O 1
ATOM 2117 N N . LYS B 1 15 ? -10.984 15.828 1.78 1 87.88 15 LYS B N 1
ATOM 2118 C CA . LYS B 1 15 ? -11.578 17.031 1.206 1 87.88 15 LYS B CA 1
ATOM 2119 C C . LYS B 1 15 ? -11.391 18.234 2.125 1 87.88 15 LYS B C 1
ATOM 2121 O O . LYS B 1 15 ? -11.195 19.359 1.652 1 87.88 15 LYS B O 1
ATOM 2126 N N . PHE B 1 16 ? -11.367 17.969 3.457 1 88.5 16 PHE B N 1
ATOM 2127 C CA . PHE B 1 16 ? -11.57 19.141 4.309 1 88.5 16 PHE B CA 1
ATOM 2128 C C . PHE B 1 16 ? -10.414 19.297 5.289 1 88.5 16 PHE B C 1
ATOM 2130 O O . PHE B 1 16 ? -10.258 20.359 5.91 1 88.5 16 PHE B O 1
ATOM 2137 N N . ARG B 1 17 ? -9.672 18.25 5.523 1 85.38 17 ARG B N 1
ATOM 2138 C CA . ARG B 1 17 ? -8.539 18.438 6.418 1 85.38 17 ARG B CA 1
ATOM 2139 C C . ARG B 1 17 ? -7.52 19.406 5.816 1 85.38 17 ARG B C 1
ATOM 2141 O O . ARG B 1 17 ? -7.168 19.297 4.641 1 85.38 17 ARG B O 1
ATOM 2148 N N . ARG B 1 18 ? -7.148 20.203 6.742 1 83.75 18 ARG B N 1
ATOM 2149 C CA . ARG B 1 18 ? -6.242 21.266 6.316 1 83.75 18 ARG B CA 1
ATOM 2150 C C . ARG B 1 18 ? -4.863 20.703 5.984 1 83.75 18 ARG B C 1
ATOM 2152 O O . ARG B 1 18 ? -4.355 19.828 6.688 1 83.75 18 ARG B O 1
ATOM 2159 N N . GLY B 1 19 ? -4.309 21 4.879 1 88 19 GLY B N 1
ATOM 2160 C CA . GLY B 1 19 ? -2.906 20.75 4.574 1 88 19 GLY B CA 1
ATOM 2161 C C . GLY B 1 19 ? -1.959 21.641 5.348 1 88 19 GLY B C 1
ATOM 2162 O O . GLY B 1 19 ? -2.268 22.062 6.469 1 88 19 GLY B O 1
ATOM 2163 N N . TYR B 1 20 ? -0.852 21.719 4.953 1 94.62 20 TYR B N 1
ATOM 2164 C CA . TYR B 1 20 ? 0.184 22.516 5.602 1 94.62 20 TYR B CA 1
ATOM 2165 C C . TYR B 1 20 ? 0.632 23.672 4.703 1 94.62 20 TYR B C 1
ATOM 2167 O O . TYR B 1 20 ? 0.668 23.531 3.479 1 94.62 20 TYR B O 1
ATOM 2175 N N . PRO B 1 21 ? 0.934 24.844 5.328 1 94.5 21 PRO B N 1
ATOM 2176 C CA . PRO B 1 21 ? 1.411 25.969 4.523 1 94.5 21 PRO B CA 1
ATOM 2177 C C . PRO B 1 21 ? 2.82 25.734 3.975 1 94.5 21 PRO B C 1
ATOM 2179 O O . PRO B 1 21 ? 3.564 24.906 4.496 1 94.5 21 PRO B O 1
ATOM 2182 N N . PRO B 1 22 ? 3.182 26.469 2.896 1 96.31 22 PRO B N 1
ATOM 2183 C CA . PRO B 1 22 ? 4.496 26.297 2.275 1 96.31 22 PRO B CA 1
ATOM 2184 C C . PRO B 1 22 ? 5.645 26.453 3.268 1 96.31 22 PRO B C 1
ATOM 2186 O O . PRO B 1 22 ? 6.691 25.812 3.115 1 96.31 22 PRO B O 1
ATOM 2189 N N . GLU B 1 23 ? 5.398 27.219 4.309 1 97.5 23 GLU B N 1
ATOM 2190 C CA . GLU B 1 23 ? 6.434 27.5 5.301 1 97.5 23 GLU B CA 1
ATOM 2191 C C . GLU B 1 23 ? 6.844 26.219 6.035 1 97.5 23 GLU B C 1
ATOM 2193 O O . GLU B 1 23 ? 7.996 26.078 6.445 1 97.5 23 GLU B O 1
ATOM 2198 N N . VAL B 1 24 ? 5.934 25.359 6.188 1 97.5 24 VAL B N 1
ATOM 2199 C CA . VAL B 1 24 ? 6.227 24.094 6.84 1 97.5 24 VAL B CA 1
ATOM 2200 C C . VAL B 1 24 ? 7.223 23.297 6.004 1 97.5 24 VAL B C 1
ATOM 2202 O O . VAL B 1 24 ? 8.211 22.766 6.527 1 97.5 24 VAL B O 1
ATOM 2205 N N . PHE B 1 25 ? 7.043 23.234 4.754 1 98.31 25 PHE B N 1
ATOM 2206 C CA . PHE B 1 25 ? 7.898 22.469 3.852 1 98.31 25 PHE B CA 1
ATOM 2207 C C . PHE B 1 25 ? 9.266 23.125 3.721 1 98.31 25 PHE B C 1
ATOM 2209 O O . PHE B 1 25 ? 10.281 22.438 3.604 1 98.31 25 PHE B O 1
ATOM 2216 N N . ASP B 1 26 ? 9.266 24.469 3.748 1 98.38 26 ASP B N 1
ATOM 2217 C CA . ASP B 1 26 ? 10.539 25.188 3.77 1 98.38 26 ASP B CA 1
ATOM 2218 C C . ASP B 1 26 ? 11.328 24.844 5.031 1 98.38 26 ASP B C 1
ATOM 2220 O O . ASP B 1 26 ? 12.547 24.641 4.969 1 98.38 26 ASP B O 1
ATOM 2224 N N . ALA B 1 27 ? 10.633 24.812 6.129 1 98.38 27 ALA B N 1
ATOM 2225 C CA . ALA B 1 27 ? 11.281 24.5 7.398 1 98.38 27 ALA B CA 1
ATOM 2226 C C . ALA B 1 27 ? 11.844 23.078 7.395 1 98.38 27 ALA B C 1
ATOM 2228 O O . ALA B 1 27 ? 12.953 22.844 7.879 1 98.38 27 ALA B O 1
ATOM 2229 N N . LEU B 1 28 ? 11.102 22.125 6.859 1 98.56 28 LEU B N 1
ATOM 2230 C CA . LEU B 1 28 ? 11.555 20.75 6.777 1 98.56 28 LEU B CA 1
ATOM 2231 C C . LEU B 1 28 ? 12.773 20.625 5.875 1 98.56 28 LEU B C 1
ATOM 2233 O O . LEU B 1 28 ? 13.742 19.938 6.215 1 98.56 28 LEU B O 1
ATOM 2237 N N . ARG B 1 29 ? 12.734 21.281 4.719 1 98.44 29 ARG B N 1
ATOM 2238 C CA . ARG B 1 29 ? 13.867 21.297 3.799 1 98.44 29 ARG B CA 1
ATOM 2239 C C . ARG B 1 29 ? 15.125 21.812 4.484 1 98.44 29 ARG B C 1
ATOM 2241 O O . ARG B 1 29 ? 16.203 21.219 4.348 1 98.44 29 ARG B O 1
ATOM 2248 N N . THR B 1 30 ? 14.938 22.891 5.207 1 98.06 30 THR B N 1
ATOM 2249 C CA . THR B 1 30 ? 16.062 23.531 5.883 1 98.06 30 THR B CA 1
ATOM 2250 C C . THR B 1 30 ? 16.578 22.641 7.016 1 98.06 30 THR B C 1
ATOM 2252 O O . THR B 1 30 ? 17.797 22.453 7.152 1 98.06 30 THR B O 1
ATOM 2255 N N . ALA B 1 31 ? 15.734 22.062 7.781 1 98 31 ALA B N 1
ATOM 2256 C CA . ALA B 1 31 ? 16.094 21.281 8.961 1 98 31 ALA B CA 1
ATOM 2257 C C . ALA B 1 31 ? 16.969 20.094 8.586 1 98 31 ALA B C 1
ATOM 2259 O O . ALA B 1 31 ? 17.859 19.703 9.344 1 98 31 ALA B O 1
ATOM 2260 N N . PHE B 1 32 ? 16.719 19.547 7.375 1 98.38 32 PHE B N 1
ATOM 2261 C CA . PHE B 1 32 ? 17.406 18.297 7.031 1 98.38 32 PHE B CA 1
ATOM 2262 C C . PHE B 1 32 ? 18.234 18.469 5.762 1 98.38 32 PHE B C 1
ATOM 2264 O O . PHE B 1 32 ? 18.734 17.5 5.195 1 98.38 32 PHE B O 1
ATOM 2271 N N . ALA B 1 33 ? 18.328 19.719 5.254 1 98 33 ALA B N 1
ATOM 2272 C CA . ALA B 1 33 ? 19.047 20.031 4.027 1 98 33 ALA B CA 1
ATOM 2273 C C . ALA B 1 33 ? 18.625 19.109 2.887 1 98 33 ALA B C 1
ATOM 2275 O O . ALA B 1 33 ? 19.469 18.5 2.229 1 98 33 ALA B O 1
ATOM 2276 N N . LEU B 1 34 ? 17.328 19 2.719 1 98.5 34 LEU B N 1
ATOM 2277 C CA . LEU B 1 34 ? 16.781 18.109 1.695 1 98.5 34 LEU B CA 1
ATOM 2278 C C . LEU B 1 34 ? 17.141 18.625 0.298 1 98.5 34 LEU B C 1
ATOM 2280 O O . LEU B 1 34 ? 17.109 19.828 0.046 1 98.5 34 LEU B O 1
ATOM 2284 N N . THR B 1 35 ? 17.422 17.703 -0.602 1 98.19 35 THR B N 1
ATOM 2285 C CA . THR B 1 35 ? 17.688 18 -2.006 1 98.19 35 THR B CA 1
ATOM 2286 C C . THR B 1 35 ? 16.828 17.125 -2.916 1 98.19 35 THR B C 1
ATOM 2288 O O . THR B 1 35 ? 16.125 16.234 -2.441 1 98.19 35 THR B O 1
ATOM 2291 N N . THR B 1 36 ? 16.906 17.359 -4.188 1 97.25 36 THR B N 1
ATOM 2292 C CA . THR B 1 36 ? 16.156 16.594 -5.184 1 97.25 36 THR B CA 1
ATOM 2293 C C . THR B 1 36 ? 16.75 15.203 -5.336 1 97.25 36 THR B C 1
ATOM 2295 O O . THR B 1 36 ? 16.25 14.391 -6.113 1 97.25 36 THR B O 1
ATOM 2298 N N . GLY B 1 37 ? 17.75 14.859 -4.551 1 97.62 37 GLY B N 1
ATOM 2299 C CA . GLY B 1 37 ? 18.344 13.531 -4.551 1 97.62 37 GLY B CA 1
ATOM 2300 C C . GLY B 1 37 ? 17.891 12.664 -3.393 1 97.62 37 GLY B C 1
ATOM 2301 O O . GLY B 1 37 ? 18.203 11.477 -3.326 1 97.62 37 GLY B O 1
ATOM 2302 N N . ASP B 1 38 ? 17.078 13.234 -2.525 1 98.38 38 ASP B N 1
ATOM 2303 C CA . ASP B 1 38 ? 16.734 12.555 -1.281 1 98.38 38 ASP B CA 1
ATOM 2304 C C . ASP B 1 38 ? 15.461 11.727 -1.45 1 98.38 38 ASP B C 1
ATOM 2306 O O . ASP B 1 38 ? 14.641 12 -2.328 1 98.38 38 ASP B O 1
ATOM 2310 N N . THR B 1 39 ? 15.359 10.688 -0.644 1 98.44 39 THR B N 1
ATOM 2311 C CA . THR B 1 39 ? 14.133 9.945 -0.409 1 98.44 39 THR B CA 1
ATOM 2312 C C . THR B 1 39 ? 13.562 10.258 0.972 1 98.44 39 THR B C 1
ATOM 2314 O O . THR B 1 39 ? 14.305 10.344 1.951 1 98.44 39 THR B O 1
ATOM 2317 N N . VAL B 1 40 ? 12.258 10.469 1.038 1 98.75 40 VAL B N 1
ATOM 2318 C CA . VAL B 1 40 ? 11.641 10.773 2.326 1 98.75 40 VAL B CA 1
ATOM 2319 C C . VAL B 1 40 ? 10.492 9.805 2.594 1 98.75 40 VAL B C 1
ATOM 2321 O O . VAL B 1 40 ? 9.836 9.328 1.66 1 98.75 40 VAL B O 1
ATOM 2324 N N . LEU B 1 41 ? 10.289 9.492 3.879 1 98.75 41 LEU B N 1
ATOM 2325 C CA . LEU B 1 41 ? 9.195 8.641 4.355 1 98.75 41 LEU B CA 1
ATOM 2326 C C . LEU B 1 41 ? 8.141 9.469 5.082 1 98.75 41 LEU B C 1
ATOM 2328 O O . LEU B 1 41 ? 8.461 10.203 6.02 1 98.75 41 LEU B O 1
ATOM 2332 N N . ASP B 1 42 ? 6.965 9.484 4.602 1 98.75 42 ASP B N 1
ATOM 2333 C CA . ASP B 1 42 ? 5.805 10 5.324 1 98.75 42 ASP B CA 1
ATOM 2334 C C . ASP B 1 42 ? 5.062 8.875 6.039 1 98.75 42 ASP B C 1
ATOM 2336 O O . ASP B 1 42 ? 4.219 8.203 5.441 1 98.75 42 ASP B O 1
ATOM 2340 N N . LEU B 1 43 ? 5.359 8.656 7.324 1 98.31 43 LEU B N 1
ATOM 2341 C CA . LEU B 1 43 ? 4.785 7.574 8.117 1 98.31 43 LEU B CA 1
ATOM 2342 C C . LEU B 1 43 ? 3.463 8.008 8.75 1 98.31 43 LEU B C 1
ATOM 2344 O O . LEU B 1 43 ? 3.42 8.977 9.5 1 98.31 43 LEU B O 1
ATOM 2348 N N . GLY B 1 44 ? 2.416 7.234 8.516 1 96.88 44 GLY B N 1
ATOM 2349 C CA . GLY B 1 44 ? 1.077 7.734 8.781 1 96.88 44 GLY B CA 1
ATOM 2350 C C . GLY B 1 44 ? 0.642 8.82 7.809 1 96.88 44 GLY B C 1
ATOM 2351 O O . GLY B 1 44 ? 0.176 9.883 8.219 1 96.88 44 GLY B O 1
ATOM 2352 N N . CYS B 1 45 ? 0.779 8.516 6.559 1 97.25 45 CYS B N 1
ATOM 2353 C CA . CYS B 1 45 ? 0.712 9.562 5.547 1 97.25 45 CYS B CA 1
ATOM 2354 C C . CYS B 1 45 ? -0.728 10.008 5.312 1 97.25 45 CYS B C 1
ATOM 2356 O O . CYS B 1 45 ? -0.971 11.039 4.688 1 97.25 45 CYS B O 1
ATOM 2358 N N . GLY B 1 46 ? -1.729 9.227 5.742 1 94.94 46 GLY B N 1
ATOM 2359 C CA . GLY B 1 46 ? -3.111 9.586 5.473 1 94.94 46 GLY B CA 1
ATOM 2360 C C . GLY B 1 46 ? -3.406 9.766 3.996 1 94.94 46 GLY B C 1
ATOM 2361 O O . GLY B 1 46 ? -3.07 8.898 3.184 1 94.94 46 GLY B O 1
ATOM 2362 N N . THR B 1 47 ? -4.043 10.891 3.727 1 95.38 47 THR B N 1
ATOM 2363 C CA . THR B 1 47 ? -4.441 11.141 2.346 1 95.38 47 THR B CA 1
ATOM 2364 C C . THR B 1 47 ? -3.348 11.898 1.597 1 95.38 47 THR B C 1
ATOM 2366 O O . THR B 1 47 ? -3.6 12.484 0.539 1 95.38 47 THR B O 1
ATOM 2369 N N . GLY B 1 48 ? -2.127 11.984 2.168 1 97.12 48 GLY B N 1
ATOM 2370 C CA . GLY B 1 48 ? -0.966 12.461 1.434 1 97.12 48 GLY B CA 1
ATOM 2371 C C . GLY B 1 48 ? -0.703 13.945 1.634 1 97.12 48 GLY B C 1
ATOM 2372 O O . GLY B 1 48 ? -0.026 14.57 0.818 1 97.12 48 GLY B O 1
ATOM 2373 N N . GLN B 1 49 ? -1.196 14.586 2.729 1 95.56 49 GLN B N 1
ATOM 2374 C CA . GLN B 1 49 ? -1.107 16.031 2.949 1 95.56 49 GLN B CA 1
ATOM 2375 C C . GLN B 1 49 ? 0.346 16.484 3.066 1 95.56 49 GLN B C 1
ATOM 2377 O O . GLN B 1 49 ? 0.675 17.625 2.748 1 95.56 49 GLN B O 1
ATOM 2382 N N . LEU B 1 50 ? 1.164 15.594 3.52 1 97.94 50 LEU B N 1
ATOM 2383 C CA . LEU B 1 50 ? 2.588 15.906 3.574 1 97.94 50 LEU B CA 1
ATOM 2384 C C . LEU B 1 50 ? 3.326 15.289 2.391 1 97.94 50 LEU B C 1
ATOM 2386 O O . LEU B 1 50 ? 4.125 15.961 1.732 1 97.94 50 LEU B O 1
ATOM 2390 N N . ALA B 1 51 ? 3.031 14.094 2.043 1 98.44 51 ALA B N 1
ATOM 2391 C CA . ALA B 1 51 ? 3.74 13.328 1.022 1 98.44 51 ALA B CA 1
ATOM 2392 C C . ALA B 1 51 ? 3.639 14 -0.342 1 98.44 51 ALA B C 1
ATOM 2394 O O . ALA B 1 51 ? 4.645 14.164 -1.034 1 98.44 51 ALA B O 1
ATOM 2395 N N . VAL B 1 52 ? 2.465 14.43 -0.732 1 98.06 52 VAL B N 1
ATOM 2396 C CA . VAL B 1 52 ? 2.217 14.914 -2.084 1 98.06 52 VAL B CA 1
ATOM 2397 C C . VAL B 1 52 ? 2.986 16.219 -2.316 1 98.06 52 VAL B C 1
ATOM 2399 O O . VAL B 1 52 ? 3.754 16.328 -3.275 1 98.06 52 VAL B O 1
ATOM 2402 N N . PRO B 1 53 ? 2.893 17.188 -1.38 1 97.81 53 PRO B N 1
ATOM 2403 C CA . PRO B 1 53 ? 3.666 18.406 -1.604 1 97.81 53 PRO B CA 1
ATOM 2404 C C . PRO B 1 53 ? 5.172 18.188 -1.503 1 97.81 53 PRO B C 1
ATOM 2406 O O . PRO B 1 53 ? 5.949 18.859 -2.178 1 97.81 53 PRO B O 1
ATOM 2409 N N . LEU B 1 54 ? 5.629 17.234 -0.751 1 98.38 54 LEU B N 1
ATOM 2410 C CA . LEU B 1 54 ? 7.055 16.969 -0.584 1 98.38 54 LEU B CA 1
ATOM 2411 C C . LEU B 1 54 ? 7.648 16.375 -1.855 1 98.38 54 LEU B C 1
ATOM 2413 O O . LEU B 1 54 ? 8.859 16.484 -2.086 1 98.38 54 LEU B O 1
ATOM 2417 N N . ALA B 1 55 ? 6.828 15.75 -2.639 1 98.12 55 ALA B N 1
ATOM 2418 C CA . ALA B 1 55 ? 7.281 14.984 -3.793 1 98.12 55 ALA B CA 1
ATOM 2419 C C . ALA B 1 55 ? 8.039 15.867 -4.781 1 98.12 55 ALA B C 1
ATOM 2421 O O . ALA B 1 55 ? 9 15.422 -5.406 1 98.12 55 ALA B O 1
ATOM 2422 N N . SER B 1 56 ? 7.664 17.109 -4.891 1 96.75 56 SER B N 1
ATOM 2423 C CA . SER B 1 56 ? 8.297 18 -5.852 1 96.75 56 SER B CA 1
ATOM 2424 C C . SER B 1 56 ? 9.656 18.469 -5.348 1 96.75 56 SER B C 1
ATOM 2426 O O . SER B 1 56 ? 10.414 19.109 -6.09 1 96.75 56 SER B O 1
ATOM 2428 N N . ARG B 1 57 ? 10 18.125 -4.137 1 97 57 ARG B N 1
ATOM 2429 C CA . ARG B 1 57 ? 11.195 18.688 -3.51 1 97 57 ARG B CA 1
ATOM 2430 C C . ARG B 1 57 ? 12.273 17.609 -3.338 1 97 57 ARG B C 1
ATOM 2432 O O . ARG B 1 57 ? 13.383 17.906 -2.891 1 97 57 ARG B O 1
ATOM 2439 N N . VAL B 1 58 ? 11.953 16.406 -3.668 1 98.44 58 VAL B N 1
ATOM 2440 C CA . VAL B 1 58 ? 12.859 15.297 -3.412 1 98.44 58 VAL B CA 1
ATOM 2441 C C . VAL B 1 58 ? 12.836 14.328 -4.59 1 98.44 58 VAL B C 1
ATOM 2443 O O . VAL B 1 58 ? 12.039 14.477 -5.512 1 98.44 58 VAL B O 1
ATOM 2446 N N . ARG B 1 59 ? 13.719 13.32 -4.504 1 97.81 59 ARG B N 1
ATOM 2447 C CA . ARG B 1 59 ? 13.797 12.312 -5.555 1 97.81 59 ARG B CA 1
ATOM 2448 C C . ARG B 1 59 ? 12.578 11.391 -5.504 1 97.81 59 ARG B C 1
ATOM 2450 O O . ARG B 1 59 ? 12 11.055 -6.543 1 97.81 59 ARG B O 1
ATOM 2457 N N . SER B 1 60 ? 12.25 10.984 -4.285 1 98.19 60 SER B N 1
ATOM 2458 C CA . SER B 1 60 ? 11.18 10.008 -4.105 1 98.19 60 SER B CA 1
ATOM 2459 C C . SER B 1 60 ? 10.531 10.141 -2.732 1 98.19 60 SER B C 1
ATOM 2461 O O . SER B 1 60 ? 11.195 10.492 -1.756 1 98.19 60 SER B O 1
ATOM 2463 N N . VAL B 1 61 ? 9.227 9.859 -2.699 1 98.62 61 VAL B N 1
ATOM 2464 C CA . VAL B 1 61 ? 8.477 9.867 -1.449 1 98.62 61 VAL B CA 1
ATOM 2465 C C . VAL B 1 61 ? 7.824 8.508 -1.227 1 98.62 61 VAL B C 1
ATOM 2467 O O . VAL B 1 61 ? 7.266 7.918 -2.156 1 98.62 61 VAL B O 1
ATOM 2470 N N . ILE B 1 62 ? 7.957 8 0.002 1 98.69 62 ILE B N 1
ATOM 2471 C CA . ILE B 1 62 ? 7.211 6.828 0.454 1 98.69 62 ILE B CA 1
ATOM 2472 C C . ILE B 1 62 ? 6.102 7.262 1.411 1 98.69 62 ILE B C 1
ATOM 2474 O O . ILE B 1 62 ? 6.379 7.793 2.49 1 98.69 62 ILE B O 1
ATOM 2478 N N . GLY B 1 63 ? 4.902 7.152 0.989 1 98.62 63 GLY B N 1
ATOM 2479 C CA . GLY B 1 63 ? 3.787 7.262 1.918 1 98.62 63 GLY B CA 1
ATOM 2480 C C . GLY B 1 63 ? 3.35 5.926 2.486 1 98.62 63 GLY B C 1
ATOM 2481 O O . GLY B 1 63 ? 3.008 5.008 1.736 1 98.62 63 GLY B O 1
ATOM 2482 N N . MET B 1 64 ? 3.348 5.809 3.801 1 97.81 64 MET B N 1
ATOM 2483 C CA . MET B 1 64 ? 2.953 4.566 4.461 1 97.81 64 MET B CA 1
ATOM 2484 C C . MET B 1 64 ? 1.789 4.805 5.418 1 97.81 64 MET B C 1
ATOM 2486 O O . MET B 1 64 ? 1.814 5.746 6.211 1 97.81 64 MET B O 1
ATOM 2490 N N . ASP B 1 65 ? 0.812 4.012 5.324 1 96.94 65 ASP B N 1
ATOM 2491 C CA . ASP B 1 65 ? -0.362 4.066 6.191 1 96.94 65 ASP B CA 1
ATOM 2492 C C . ASP B 1 65 ? -1.016 2.691 6.32 1 96.94 65 ASP B C 1
ATOM 2494 O O . ASP B 1 65 ? -1.087 1.938 5.348 1 96.94 65 ASP B O 1
ATOM 2498 N N . PRO B 1 66 ? -1.496 2.391 7.504 1 93.88 66 PRO B N 1
ATOM 2499 C CA . PRO B 1 66 ? -2.119 1.077 7.68 1 93.88 66 PRO B CA 1
ATOM 2500 C C . PRO B 1 66 ? -3.537 1.017 7.121 1 93.88 66 PRO B C 1
ATOM 2502 O O . PRO B 1 66 ? -4.121 -0.066 7.023 1 93.88 66 PRO B O 1
ATOM 2505 N N . GLU B 1 67 ? -4.109 2.135 6.789 1 90.38 67 GLU B N 1
ATOM 2506 C CA . GLU B 1 67 ? -5.484 2.178 6.301 1 90.38 67 GLU B CA 1
ATOM 2507 C C . GLU B 1 67 ? -5.527 2.242 4.777 1 90.38 67 GLU B C 1
ATOM 2509 O O . GLU B 1 67 ? -5.145 3.252 4.184 1 90.38 67 GLU B O 1
ATOM 2514 N N . PRO B 1 68 ? -6.117 1.286 4.164 1 89.56 68 PRO B N 1
ATOM 2515 C CA . PRO B 1 68 ? -6.141 1.224 2.699 1 89.56 68 PRO B CA 1
ATOM 2516 C C . PRO B 1 68 ? -6.863 2.412 2.07 1 89.56 68 PRO B C 1
ATOM 2518 O O . PRO B 1 68 ? -6.434 2.922 1.032 1 89.56 68 PRO B O 1
ATOM 2521 N N . ASP B 1 69 ? -7.934 2.791 2.627 1 87.94 69 ASP B N 1
ATOM 2522 C CA . ASP B 1 69 ? -8.711 3.898 2.078 1 87.94 69 ASP B CA 1
ATOM 2523 C C . ASP B 1 69 ? -7.891 5.188 2.068 1 87.94 69 ASP B C 1
ATOM 2525 O O . ASP B 1 69 ? -8.008 5.996 1.143 1 87.94 69 ASP B O 1
ATOM 2529 N N . MET B 1 70 ? -7.141 5.32 3.084 1 93.25 70 MET B N 1
ATOM 2530 C CA . MET B 1 70 ? -6.266 6.488 3.139 1 93.25 70 MET B CA 1
ATOM 2531 C C . MET B 1 70 ? -5.27 6.48 1.987 1 93.25 70 MET B C 1
ATOM 2533 O O . MET B 1 70 ? -5.094 7.488 1.303 1 93.25 70 MET B O 1
ATOM 2537 N N . LEU B 1 71 ? -4.707 5.363 1.733 1 95.44 71 LEU B N 1
ATOM 2538 C CA . LEU B 1 71 ? -3.711 5.234 0.676 1 95.44 71 LEU B CA 1
ATOM 2539 C C . LEU B 1 71 ? -4.348 5.422 -0.697 1 95.44 71 LEU B C 1
ATOM 2541 O O . LEU B 1 71 ? -3.74 6.008 -1.594 1 95.44 71 LEU B O 1
ATOM 2545 N N . ARG B 1 72 ? -5.508 4.895 -0.858 1 92.38 72 ARG B N 1
ATOM 2546 C CA . ARG B 1 72 ? -6.227 5.102 -2.111 1 92.38 72 ARG B CA 1
ATOM 2547 C C . ARG B 1 72 ? -6.41 6.59 -2.398 1 92.38 72 ARG B C 1
ATOM 2549 O O . ARG B 1 72 ? -6.152 7.047 -3.512 1 92.38 72 ARG B O 1
ATOM 2556 N N . LEU B 1 73 ? -6.844 7.273 -1.428 1 94.06 73 LEU B N 1
ATOM 2557 C CA . LEU B 1 73 ? -7.078 8.703 -1.573 1 94.06 73 LEU B CA 1
ATOM 2558 C C . LEU B 1 73 ? -5.762 9.453 -1.761 1 94.06 73 LEU B C 1
ATOM 2560 O O . LEU B 1 73 ? -5.699 10.438 -2.508 1 94.06 73 LEU B O 1
ATOM 2564 N N . ALA B 1 74 ? -4.73 9.023 -1.081 1 96.5 74 ALA B N 1
ATOM 2565 C CA . ALA B 1 74 ? -3.41 9.617 -1.269 1 96.5 74 ALA B CA 1
ATOM 2566 C C . ALA B 1 74 ? -2.928 9.438 -2.705 1 96.5 74 ALA B C 1
ATOM 2568 O O . ALA B 1 74 ? -2.422 10.383 -3.318 1 96.5 74 ALA B O 1
ATOM 2569 N N . ARG B 1 75 ? -3.055 8.305 -3.197 1 95.25 75 ARG B N 1
ATOM 2570 C CA . ARG B 1 75 ? -2.674 8.016 -4.574 1 95.25 75 ARG B CA 1
ATOM 2571 C C . ARG B 1 75 ? -3.469 8.867 -5.555 1 95.25 75 ARG B C 1
ATOM 2573 O O . ARG B 1 75 ? -2.914 9.391 -6.523 1 95.25 75 ARG B O 1
ATOM 2580 N N . GLU B 1 76 ? -4.75 8.969 -5.34 1 93.94 76 GLU B N 1
ATOM 2581 C CA . GLU B 1 76 ? -5.586 9.82 -6.18 1 93.94 76 GLU B CA 1
ATOM 2582 C C . GLU B 1 76 ? -5.109 11.273 -6.152 1 93.94 76 GLU B C 1
ATOM 2584 O O . GLU B 1 76 ? -5.066 11.938 -7.188 1 93.94 76 GLU B O 1
ATOM 2589 N N . ALA B 1 77 ? -4.832 11.703 -4.953 1 95.62 77 ALA B N 1
ATOM 2590 C CA . ALA B 1 77 ? -4.305 13.062 -4.824 1 95.62 77 ALA B CA 1
ATOM 2591 C C . ALA B 1 77 ? -3.01 13.227 -5.613 1 95.62 77 ALA B C 1
ATOM 2593 O O . ALA B 1 77 ? -2.805 14.25 -6.277 1 95.62 77 ALA B O 1
ATOM 2594 N N . ALA B 1 78 ? -2.139 12.273 -5.527 1 96.56 78 ALA B N 1
ATOM 2595 C CA . ALA B 1 78 ? -0.876 12.305 -6.262 1 96.56 78 ALA B CA 1
ATOM 2596 C C . ALA B 1 78 ? -1.117 12.414 -7.762 1 96.56 78 ALA B C 1
ATOM 2598 O O . ALA B 1 78 ? -0.484 13.227 -8.445 1 96.56 78 ALA B O 1
ATOM 2599 N N . VAL B 1 79 ? -2.021 11.625 -8.25 1 93.56 79 VAL B N 1
ATOM 2600 C CA . VAL B 1 79 ? -2.355 11.648 -9.672 1 93.56 79 VAL B CA 1
ATOM 2601 C C . VAL B 1 79 ? -2.891 13.023 -10.055 1 93.56 79 VAL B C 1
ATOM 2603 O O . VAL B 1 79 ? -2.479 13.594 -11.07 1 93.56 79 VAL B O 1
ATOM 2606 N N . ARG B 1 80 ? -3.775 13.547 -9.266 1 94.88 80 ARG B N 1
ATOM 2607 C CA . ARG B 1 80 ? -4.383 14.844 -9.531 1 94.88 80 ARG B CA 1
ATOM 2608 C C . ARG B 1 80 ? -3.324 15.945 -9.594 1 94.88 80 ARG B C 1
ATOM 2610 O O . ARG B 1 80 ? -3.459 16.891 -10.359 1 94.88 80 ARG B O 1
ATOM 2617 N N . HIS B 1 81 ? -2.287 15.797 -8.852 1 96.44 81 HIS B N 1
ATOM 2618 C CA . HIS B 1 81 ? -1.271 16.844 -8.773 1 96.44 81 HIS B CA 1
ATOM 2619 C C . HIS B 1 81 ? -0.073 16.516 -9.656 1 96.44 81 HIS B C 1
ATOM 2621 O O . HIS B 1 81 ? 0.955 17.188 -9.594 1 96.44 81 HIS B O 1
ATOM 2627 N N . GLY B 1 82 ? -0.131 15.406 -10.383 1 95.75 82 GLY B N 1
ATOM 2628 C CA . GLY B 1 82 ? 0.917 15.047 -11.32 1 95.75 82 GLY B CA 1
ATOM 2629 C C . GLY B 1 82 ? 2.16 14.492 -10.648 1 95.75 82 GLY B C 1
ATOM 2630 O O . GLY B 1 82 ? 3.268 14.625 -11.18 1 95.75 82 GLY B O 1
ATOM 2631 N N . VAL B 1 83 ? 2.018 13.977 -9.445 1 96.44 83 VAL B N 1
ATOM 2632 C CA . VAL B 1 83 ? 3.129 13.391 -8.695 1 96.44 83 VAL B CA 1
ATOM 2633 C C . VAL B 1 83 ? 3.408 11.977 -9.211 1 96.44 83 VAL B C 1
ATOM 2635 O O . VAL B 1 83 ? 2.539 11.102 -9.141 1 96.44 83 VAL B O 1
ATOM 2638 N N . LEU B 1 84 ? 4.648 11.719 -9.609 1 94.12 84 LEU B N 1
ATOM 2639 C CA . LEU B 1 84 ? 4.969 10.445 -10.242 1 94.12 84 LEU B CA 1
ATOM 2640 C C . LEU B 1 84 ? 6.062 9.719 -9.477 1 94.12 84 LEU B C 1
ATOM 2642 O O . LEU B 1 84 ? 6.426 8.586 -9.82 1 94.12 84 LEU B O 1
ATOM 2646 N N . ASN B 1 85 ? 6.527 10.32 -8.453 1 97.44 85 ASN B N 1
ATOM 2647 C CA . ASN B 1 85 ? 7.66 9.75 -7.727 1 97.44 85 ASN B CA 1
ATOM 2648 C C . ASN B 1 85 ? 7.273 9.359 -6.305 1 97.44 85 ASN B C 1
ATOM 2650 O O . ASN B 1 85 ? 8.094 9.438 -5.391 1 97.44 85 ASN B O 1
ATOM 2654 N N . ALA B 1 86 ? 5.996 9.016 -6.113 1 98.19 86 ALA B N 1
ATOM 2655 C CA . ALA B 1 86 ? 5.535 8.562 -4.805 1 98.19 86 ALA B CA 1
ATOM 2656 C C . ALA B 1 86 ? 5.168 7.082 -4.828 1 98.19 86 ALA B C 1
ATOM 2658 O O . ALA B 1 86 ? 4.582 6.598 -5.797 1 98.19 86 ALA B O 1
ATOM 2659 N N . THR B 1 87 ? 5.551 6.414 -3.82 1 98 87 THR B N 1
ATOM 2660 C CA . THR B 1 87 ? 5.18 5.023 -3.59 1 98 87 THR B CA 1
ATOM 2661 C C . THR B 1 87 ? 4.309 4.895 -2.344 1 98 87 THR B C 1
ATOM 2663 O O . THR B 1 87 ? 4.652 5.422 -1.282 1 98 87 THR B O 1
ATOM 2666 N N . TRP B 1 88 ? 3.193 4.23 -2.453 1 98.06 88 TRP B N 1
ATOM 2667 C CA . TRP B 1 88 ? 2.207 4.125 -1.382 1 98.06 88 TRP B CA 1
ATOM 2668 C C . TRP B 1 88 ? 2.227 2.732 -0.76 1 98.06 88 TRP B C 1
ATOM 2670 O O . TRP B 1 88 ? 1.783 1.763 -1.381 1 98.06 88 TRP B O 1
ATOM 2680 N N . VAL B 1 89 ? 2.605 2.66 0.468 1 98 89 VAL B N 1
ATOM 2681 C CA . VAL B 1 89 ? 2.896 1.395 1.133 1 98 89 VAL B CA 1
ATOM 2682 C C . VAL B 1 89 ? 1.842 1.117 2.201 1 98 89 VAL B C 1
ATOM 2684 O O . VAL B 1 89 ? 1.618 1.941 3.09 1 98 89 VAL B O 1
ATOM 2687 N N . LEU B 1 90 ? 1.226 0.006 2.115 1 96.5 90 LEU B N 1
ATOM 2688 C CA . LEU B 1 90 ? 0.367 -0.46 3.199 1 96.5 90 LEU B CA 1
ATOM 2689 C C . LEU B 1 90 ? 1.197 -1.011 4.352 1 96.5 90 LEU B C 1
ATOM 2691 O O . LEU B 1 90 ? 1.856 -2.043 4.211 1 96.5 90 LEU B O 1
ATOM 2695 N N . GLY B 1 91 ? 1.176 -0.305 5.457 1 95.44 91 GLY B N 1
ATOM 2696 C CA . GLY B 1 91 ? 1.981 -0.708 6.598 1 95.44 91 GLY B CA 1
ATOM 2697 C C . GLY B 1 91 ? 1.875 0.248 7.77 1 95.44 91 GLY B C 1
ATOM 2698 O O . GLY B 1 91 ? 1.282 1.322 7.648 1 95.44 91 GLY B O 1
ATOM 2699 N N . ALA B 1 92 ? 2.416 -0.197 8.914 1 94.75 92 ALA B N 1
ATOM 2700 C CA . ALA B 1 92 ? 2.465 0.565 10.156 1 94.75 92 ALA B CA 1
ATOM 2701 C C . ALA B 1 92 ? 3.906 0.777 10.617 1 94.75 92 ALA B C 1
ATOM 2703 O O . ALA B 1 92 ? 4.848 0.479 9.875 1 94.75 92 ALA B O 1
ATOM 2704 N N . ASP B 1 93 ? 4.066 1.415 11.758 1 95.31 93 ASP B N 1
ATOM 2705 C CA . ASP B 1 93 ? 5.398 1.672 12.297 1 95.31 93 ASP B CA 1
ATOM 2706 C C . ASP B 1 93 ? 6.195 0.377 12.438 1 95.31 93 ASP B C 1
ATOM 2708 O O . ASP B 1 93 ? 7.418 0.377 12.281 1 95.31 93 ASP B O 1
ATOM 2712 N N . THR B 1 94 ? 5.539 -0.772 12.617 1 92.75 94 THR B N 1
ATOM 2713 C CA . THR B 1 94 ? 6.195 -2.062 12.797 1 92.75 94 THR B CA 1
ATOM 2714 C C . THR B 1 94 ? 6.77 -2.564 11.477 1 92.75 94 THR B C 1
ATOM 2716 O O . THR B 1 94 ? 7.566 -3.506 11.453 1 92.75 94 THR B O 1
ATOM 2719 N N . ASP B 1 95 ? 6.391 -1.935 10.398 1 94.06 95 ASP B N 1
ATOM 2720 C CA . ASP B 1 95 ? 6.809 -2.402 9.078 1 94.06 95 ASP B CA 1
ATOM 2721 C C . ASP B 1 95 ? 8.023 -1.624 8.578 1 94.06 95 ASP B C 1
ATOM 2723 O O . ASP B 1 95 ? 8.523 -1.882 7.48 1 94.06 95 ASP B O 1
ATOM 2727 N N . VAL B 1 96 ? 8.586 -0.708 9.32 1 95.19 96 VAL B N 1
ATOM 2728 C CA . VAL B 1 96 ? 9.727 0.124 8.938 1 95.19 96 VAL B CA 1
ATOM 2729 C C . VAL B 1 96 ? 10.945 -0.756 8.68 1 95.19 96 VAL B C 1
ATOM 2731 O O . VAL B 1 96 ? 11.758 -0.463 7.797 1 95.19 96 VAL B O 1
ATOM 2734 N N . ARG B 1 97 ? 11.047 -1.847 9.391 1 92.06 97 ARG B N 1
ATOM 2735 C CA . ARG B 1 97 ? 12.18 -2.752 9.211 1 92.06 97 ARG B CA 1
ATOM 2736 C C . ARG B 1 97 ? 12.227 -3.289 7.785 1 92.06 97 ARG B C 1
ATOM 2738 O O . ARG B 1 97 ? 13.305 -3.428 7.203 1 92.06 97 ARG B O 1
ATOM 2745 N N . ALA B 1 98 ? 11.102 -3.643 7.262 1 94.5 98 ALA B N 1
ATOM 2746 C CA . ALA B 1 98 ? 11.047 -4.148 5.895 1 94.5 98 ALA B CA 1
ATOM 2747 C C . ALA B 1 98 ? 11.547 -3.104 4.902 1 94.5 98 ALA B C 1
ATOM 2749 O O . ALA B 1 98 ? 12.172 -3.445 3.895 1 94.5 98 ALA B O 1
ATOM 2750 N N . LEU B 1 99 ? 11.242 -1.87 5.156 1 93.38 99 LEU B N 1
ATOM 2751 C CA . LEU B 1 99 ? 11.727 -0.787 4.309 1 93.38 99 LEU B CA 1
ATOM 2752 C C . LEU B 1 99 ? 13.25 -0.714 4.34 1 93.38 99 LEU B C 1
ATOM 2754 O O . LEU B 1 99 ? 13.883 -0.413 3.322 1 93.38 99 LEU B O 1
ATOM 2758 N N . GLY B 1 100 ? 13.836 -0.919 5.527 1 92.44 100 GLY B N 1
ATOM 2759 C CA . GLY B 1 100 ? 15.281 -0.976 5.629 1 92.44 100 GLY B CA 1
ATOM 2760 C C . GLY B 1 100 ? 15.906 -2.051 4.758 1 92.44 100 GLY B C 1
ATOM 2761 O O . GLY B 1 100 ? 16.922 -1.82 4.109 1 92.44 100 GLY B O 1
ATOM 2762 N N . GLU B 1 101 ? 15.273 -3.188 4.734 1 93.19 101 GLU B N 1
ATOM 2763 C CA . GLU B 1 101 ? 15.758 -4.285 3.902 1 93.19 101 GLU B CA 1
ATOM 2764 C C . GLU B 1 101 ? 15.656 -3.936 2.42 1 93.19 101 GLU B C 1
ATOM 2766 O O . GLU B 1 101 ? 16.484 -4.367 1.616 1 93.19 101 GLU B O 1
ATOM 2771 N N . LEU B 1 102 ? 14.688 -3.17 2.135 1 94.88 102 LEU B N 1
ATOM 2772 C CA . LEU B 1 102 ? 14.438 -2.797 0.747 1 94.88 102 LEU B CA 1
ATOM 2773 C C . LEU B 1 102 ? 15.445 -1.749 0.278 1 94.88 102 LEU B C 1
ATOM 2775 O O . LEU B 1 102 ? 16.016 -1.877 -0.804 1 94.88 102 LEU B O 1
ATOM 2779 N N . MET B 1 103 ? 15.695 -0.731 1.083 1 93.31 103 MET B N 1
ATOM 2780 C CA . MET B 1 103 ? 16.422 0.449 0.623 1 93.31 103 MET B CA 1
ATOM 2781 C C . MET B 1 103 ? 17.859 0.441 1.138 1 93.31 103 MET B C 1
ATOM 2783 O O . MET B 1 103 ? 18.719 1.146 0.605 1 93.31 103 MET B O 1
ATOM 2787 N N . GLY B 1 104 ? 18.078 -0.314 2.18 1 91.19 104 GLY B N 1
ATOM 2788 C CA . GLY B 1 104 ? 19.391 -0.298 2.795 1 91.19 104 GLY B CA 1
ATOM 2789 C C . GLY B 1 104 ? 19.547 0.784 3.85 1 91.19 104 GLY B C 1
ATOM 2790 O O . GLY B 1 104 ? 18.641 1.598 4.047 1 91.19 104 GLY B O 1
ATOM 2791 N N . GLN B 1 105 ? 20.656 0.83 4.488 1 94.19 105 GLN B N 1
ATOM 2792 C CA . GLN B 1 105 ? 20.953 1.828 5.508 1 94.19 105 GLN B CA 1
ATOM 2793 C C . GLN B 1 105 ? 21.281 3.18 4.875 1 94.19 105 GLN B C 1
ATOM 2795 O O . GLN B 1 105 ? 21.609 3.254 3.689 1 94.19 105 GLN B O 1
ATOM 2800 N N . ARG B 1 106 ? 21.031 4.281 5.582 1 96.62 106 ARG B N 1
ATOM 2801 C CA . ARG B 1 106 ? 21.375 5.656 5.223 1 96.62 106 ARG B CA 1
ATOM 2802 C C . ARG B 1 106 ? 20.719 6.059 3.904 1 96.62 106 ARG B C 1
ATOM 2804 O O . ARG B 1 106 ? 21.344 6.742 3.086 1 96.62 106 ARG B O 1
ATOM 2811 N N . SER B 1 107 ? 19.531 5.578 3.734 1 95.81 107 SER B N 1
ATOM 2812 C CA . SER B 1 107 ? 18.859 5.793 2.453 1 95.81 107 SER B CA 1
ATOM 2813 C C . SER B 1 107 ? 17.844 6.93 2.539 1 95.81 107 SER B C 1
ATOM 2815 O O . SER B 1 107 ? 17.359 7.41 1.515 1 95.81 107 SER B O 1
ATOM 2817 N N . LEU B 1 108 ? 17.547 7.438 3.697 1 98.19 108 LEU B N 1
ATOM 2818 C CA . LEU B 1 108 ? 16.484 8.43 3.869 1 98.19 108 LEU B CA 1
ATOM 2819 C C . LEU B 1 108 ? 17.078 9.789 4.242 1 98.19 108 LEU B C 1
ATOM 2821 O O . LEU B 1 108 ? 18 9.867 5.051 1 98.19 108 LEU B O 1
ATOM 2825 N N . GLY B 1 109 ? 16.484 10.789 3.646 1 98.62 109 GLY B N 1
ATOM 2826 C CA . GLY B 1 109 ? 16.781 12.133 4.102 1 98.62 109 GLY B CA 1
ATOM 2827 C C . GLY B 1 109 ? 15.93 12.562 5.285 1 98.62 109 GLY B C 1
ATOM 2828 O O . GLY B 1 109 ? 16.359 13.383 6.098 1 98.62 109 GLY B O 1
ATOM 2829 N N . MET B 1 110 ? 14.695 11.984 5.316 1 98.81 110 MET B N 1
ATOM 2830 C CA . MET B 1 110 ? 13.766 12.375 6.371 1 98.81 110 MET B CA 1
ATOM 2831 C C . MET B 1 110 ? 12.641 11.352 6.516 1 98.81 110 MET B C 1
ATOM 2833 O O . MET B 1 110 ? 12.203 10.766 5.527 1 98.81 110 MET B O 1
ATOM 2837 N N . ALA B 1 111 ? 12.242 11.148 7.734 1 98.81 111 ALA B N 1
ATOM 2838 C CA . ALA B 1 111 ? 10.922 10.602 8.031 1 98.81 111 ALA B CA 1
ATOM 2839 C C . ALA B 1 111 ? 10.031 11.656 8.688 1 98.81 111 ALA B C 1
ATOM 2841 O O . ALA B 1 111 ? 10.398 12.242 9.703 1 98.81 111 ALA B O 1
ATOM 2842 N N . VAL B 1 112 ? 8.914 11.891 8.117 1 98.75 112 VAL B N 1
ATOM 2843 C CA . VAL B 1 112 ? 7.969 12.852 8.68 1 98.75 112 VAL B CA 1
ATOM 2844 C C . VAL B 1 112 ? 6.715 12.117 9.156 1 98.75 112 VAL B C 1
ATOM 2846 O O . VAL B 1 112 ? 6.258 11.172 8.508 1 98.75 112 VAL B O 1
ATOM 2849 N N . ILE B 1 113 ? 6.223 12.531 10.297 1 97.75 113 ILE B N 1
ATOM 2850 C CA . ILE B 1 113 ? 5.035 11.961 10.922 1 97.75 113 ILE B CA 1
ATOM 2851 C C . ILE B 1 113 ? 4.059 13.078 11.289 1 97.75 113 ILE B C 1
ATOM 2853 O O . ILE B 1 113 ? 4.25 13.773 12.289 1 97.75 113 ILE B O 1
ATOM 2857 N N . GLY B 1 114 ? 3.041 13.18 10.523 1 95.06 114 GLY B N 1
ATOM 2858 C CA . GLY B 1 114 ? 2.051 14.219 10.758 1 95.06 114 GLY B CA 1
ATOM 2859 C C . GLY B 1 114 ? 0.821 13.711 11.492 1 95.06 114 GLY B C 1
ATOM 2860 O O . GLY B 1 114 ? 0.004 12.992 10.922 1 95.06 114 GLY B O 1
ATOM 2861 N N . GLN B 1 115 ? 0.633 14.141 12.664 1 89.75 115 GLN B N 1
ATOM 2862 C CA . GLN B 1 115 ? -0.555 13.875 13.469 1 89.75 115 GLN B CA 1
ATOM 2863 C C . GLN B 1 115 ? -0.832 12.375 13.562 1 89.75 115 GLN B C 1
ATOM 2865 O O . GLN B 1 115 ? -1.986 11.945 13.508 1 89.75 115 GLN B O 1
ATOM 2870 N N . ALA B 1 116 ? 0.186 11.594 13.672 1 91.5 116 ALA B N 1
ATOM 2871 C CA . ALA B 1 116 ? -0.035 10.148 13.641 1 91.5 116 ALA B CA 1
ATOM 2872 C C . ALA B 1 116 ? 0.787 9.438 14.711 1 91.5 116 ALA B C 1
ATOM 2874 O O . ALA B 1 116 ? 0.545 8.266 15.016 1 91.5 116 ALA B O 1
ATOM 2875 N N . LEU B 1 117 ? 1.718 10.07 15.336 1 91.56 117 LEU B N 1
ATOM 2876 C CA . LEU B 1 117 ? 2.682 9.406 16.203 1 91.56 117 LEU B CA 1
ATOM 2877 C C . LEU B 1 117 ? 1.991 8.82 17.438 1 91.56 117 LEU B C 1
ATOM 2879 O O . LEU B 1 117 ? 2.441 7.816 17.984 1 91.56 117 LEU B O 1
ATOM 2883 N N . HIS B 1 118 ? 0.925 9.406 17.859 1 87.81 118 HIS B N 1
ATOM 2884 C CA . HIS B 1 118 ? 0.213 8.938 19.031 1 87.81 118 HIS B CA 1
ATOM 2885 C C . HIS B 1 118 ? -0.358 7.539 18.828 1 87.81 118 HIS B C 1
ATOM 2887 O O . HIS B 1 118 ? -0.74 6.867 19.781 1 87.81 118 HIS B O 1
ATOM 2893 N N . TRP B 1 119 ? -0.383 7.047 17.641 1 87.75 119 TRP B N 1
ATOM 2894 C CA . TRP B 1 119 ? -0.863 5.707 17.328 1 87.75 119 TRP B CA 1
ATOM 2895 C C . TRP B 1 119 ? 0.293 4.715 17.266 1 87.75 119 TRP B C 1
ATOM 2897 O O . TRP B 1 119 ? 0.087 3.527 17 1 87.75 119 TRP B O 1
ATOM 2907 N N . MET B 1 120 ? 1.508 5.188 17.438 1 93.38 120 MET B N 1
ATOM 2908 C CA . MET B 1 120 ? 2.693 4.371 17.203 1 93.38 120 MET B CA 1
ATOM 2909 C C . MET B 1 120 ? 3.48 4.148 18.484 1 93.38 120 MET B C 1
ATOM 2911 O O . MET B 1 120 ? 3.246 4.828 19.484 1 93.38 120 MET B O 1
ATOM 2915 N N . GLN B 1 121 ? 4.348 3.111 18.469 1 94.69 121 GLN B N 1
ATOM 2916 C CA . GLN B 1 121 ? 5.34 2.92 19.531 1 94.69 121 GLN B CA 1
ATOM 2917 C C . GLN B 1 121 ? 6.598 3.734 19.25 1 94.69 121 GLN B C 1
ATOM 2919 O O . GLN B 1 121 ? 7.586 3.205 18.734 1 94.69 121 GLN B O 1
ATOM 2924 N N . HIS B 1 122 ? 6.559 4.922 19.719 1 95.31 122 HIS B N 1
ATOM 2925 C CA . HIS B 1 122 ? 7.52 5.906 19.234 1 95.31 122 HIS B CA 1
ATOM 2926 C C . HIS B 1 122 ? 8.938 5.555 19.656 1 95.31 122 HIS B C 1
ATOM 2928 O O . HIS B 1 122 ? 9.898 5.797 18.922 1 95.31 122 HIS B O 1
ATOM 2934 N N . GLU B 1 123 ? 9.148 5.008 20.859 1 95.81 123 GLU B N 1
ATOM 2935 C CA . GLU B 1 123 ? 10.5 4.66 21.281 1 95.81 123 GLU B CA 1
ATOM 2936 C C . GLU B 1 123 ? 11.117 3.605 20.375 1 95.81 123 GLU B C 1
ATOM 2938 O O . GLU B 1 123 ? 12.242 3.775 19.891 1 95.81 123 GLU B O 1
ATOM 2943 N N . GLU B 1 124 ? 10.383 2.547 20.141 1 96.38 124 GLU B N 1
ATOM 2944 C CA . GLU B 1 124 ? 10.844 1.488 19.234 1 96.38 124 GLU B CA 1
ATOM 2945 C C . GLU B 1 124 ? 10.992 1.997 17.812 1 96.38 124 GLU B C 1
ATOM 2947 O O . GLU B 1 124 ? 11.93 1.631 17.109 1 96.38 124 GLU B O 1
ATOM 2952 N N . LEU B 1 125 ? 10.023 2.842 17.422 1 97.62 125 LEU B N 1
ATOM 2953 C CA . LEU B 1 125 ? 10.016 3.383 16.062 1 97.62 125 LEU B CA 1
ATOM 2954 C C . LEU B 1 125 ? 11.273 4.207 15.812 1 97.62 125 LEU B C 1
ATOM 2956 O O . LEU B 1 125 ? 11.945 4.02 14.789 1 97.62 125 LEU B O 1
ATOM 2960 N N . PHE B 1 126 ? 11.617 5.098 16.719 1 97.94 126 PHE B N 1
ATOM 2961 C CA . PHE B 1 126 ? 12.773 5.973 16.516 1 97.94 126 PHE B CA 1
ATOM 2962 C C . PHE B 1 126 ? 14.062 5.164 16.453 1 97.94 126 PHE B C 1
ATOM 2964 O O . PHE B 1 126 ? 14.953 5.465 15.664 1 97.94 126 PHE B O 1
ATOM 2971 N N . ARG B 1 127 ? 14.18 4.113 17.234 1 96.69 127 ARG B N 1
ATOM 2972 C CA . ARG B 1 127 ? 15.344 3.232 17.188 1 96.69 127 ARG B CA 1
ATOM 2973 C C . ARG B 1 127 ? 15.43 2.516 15.836 1 96.69 127 ARG B C 1
ATOM 2975 O O . ARG B 1 127 ? 16.531 2.357 15.289 1 96.69 127 ARG B O 1
ATOM 2982 N N . ALA B 1 128 ? 14.297 2.104 15.344 1 96.19 128 ALA B N 1
ATOM 2983 C CA . ALA B 1 128 ? 14.25 1.387 14.078 1 96.19 128 ALA B CA 1
ATOM 2984 C C . ALA B 1 128 ? 14.594 2.311 12.914 1 96.19 128 ALA B C 1
ATOM 2986 O O . ALA B 1 128 ? 15.172 1.875 11.914 1 96.19 128 ALA B O 1
ATOM 2987 N N . LEU B 1 129 ? 14.281 3.584 13.031 1 97.56 129 LEU B N 1
ATOM 2988 C CA . LEU B 1 129 ? 14.484 4.555 11.953 1 97.56 129 LEU B CA 1
ATOM 2989 C C . LEU B 1 129 ? 15.93 5.035 11.914 1 97.56 129 LEU B C 1
ATOM 2991 O O . LEU B 1 129 ? 16.438 5.383 10.852 1 97.56 129 LEU B O 1
ATOM 2995 N N . SER B 1 130 ? 16.578 5.078 13 1 96.94 130 SER B N 1
ATOM 2996 C CA . SER B 1 130 ? 17.859 5.727 13.18 1 96.94 130 SER B CA 1
ATOM 2997 C C . SER B 1 130 ? 18.875 5.25 12.141 1 96.94 130 SER B C 1
ATOM 2999 O O . SER B 1 130 ? 19.531 6.062 11.484 1 96.94 130 SER B O 1
ATOM 3001 N N . PRO B 1 131 ? 18.969 3.918 11.852 1 96.44 131 PRO B N 1
ATOM 3002 C CA . PRO B 1 131 ? 19.984 3.459 10.906 1 96.44 131 PRO B CA 1
ATOM 3003 C C . PRO B 1 131 ? 19.641 3.785 9.461 1 96.44 131 PRO B C 1
ATOM 3005 O O . PRO B 1 131 ? 20.469 3.635 8.57 1 96.44 131 PRO B O 1
ATOM 3008 N N . LEU B 1 132 ? 18.469 4.246 9.203 1 97.5 132 LEU B N 1
ATOM 3009 C CA . LEU B 1 132 ? 18 4.418 7.832 1 97.5 132 LEU B CA 1
ATOM 3010 C C . LEU B 1 132 ? 18.375 5.797 7.297 1 97.5 132 LEU B C 1
ATOM 3012 O O . LEU B 1 132 ? 18.297 6.043 6.094 1 97.5 132 LEU B O 1
ATOM 3016 N N . PHE B 1 133 ? 18.844 6.676 8.156 1 98.12 133 PHE B N 1
ATOM 3017 C CA . PHE B 1 133 ? 19.078 8.055 7.738 1 98.12 133 PHE B CA 1
ATOM 3018 C C . PHE B 1 133 ? 20.516 8.25 7.285 1 98.12 133 PHE B C 1
ATOM 3020 O O . PHE B 1 133 ? 21.438 7.715 7.898 1 98.12 133 PHE B O 1
ATOM 3027 N N . ARG B 1 134 ? 20.672 8.992 6.195 1 97.69 134 ARG B N 1
ATOM 3028 C CA . ARG B 1 134 ? 21.984 9.523 5.855 1 97.69 134 ARG B CA 1
ATOM 3029 C C . ARG B 1 134 ? 22.438 10.57 6.875 1 97.69 134 ARG B C 1
ATOM 3031 O O . ARG B 1 134 ? 21.625 11.055 7.668 1 97.69 134 ARG B O 1
ATOM 3038 N N . SER B 1 135 ? 23.688 10.922 6.809 1 97.31 135 SER B N 1
ATOM 3039 C CA . SER B 1 135 ? 24.188 11.977 7.684 1 97.31 135 SER B CA 1
ATOM 3040 C C . SER B 1 135 ? 23.406 13.266 7.496 1 97.31 135 SER B C 1
ATOM 3042 O O . SER B 1 135 ? 23.172 13.703 6.367 1 97.31 135 SER B O 1
ATOM 3044 N N . GLY B 1 136 ? 22.953 13.797 8.57 1 97.5 136 GLY B N 1
ATOM 3045 C CA . GLY B 1 136 ? 22.203 15.047 8.531 1 97.5 136 GLY B CA 1
ATOM 3046 C C . GLY B 1 136 ? 20.719 14.836 8.328 1 97.5 136 GLY B C 1
ATOM 3047 O O . GLY B 1 136 ? 19.938 15.781 8.461 1 97.5 136 GLY B O 1
ATOM 3048 N N . GLY B 1 137 ? 20.312 13.562 8.008 1 98.62 137 GLY B N 1
ATOM 3049 C CA . GLY B 1 137 ? 18.906 13.227 7.93 1 98.62 137 GLY B CA 1
ATOM 3050 C C . GLY B 1 137 ? 18.266 12.969 9.289 1 98.62 137 GLY B C 1
ATOM 3051 O O . GLY B 1 137 ? 18.953 13.031 10.312 1 98.62 137 GLY B O 1
ATOM 3052 N N . GLY B 1 138 ? 16.922 12.789 9.266 1 98.62 138 GLY B N 1
ATOM 3053 C CA . GLY B 1 138 ? 16.328 12.531 10.57 1 98.62 138 GLY B CA 1
ATOM 3054 C C . GLY B 1 138 ? 14.805 12.508 10.539 1 98.62 138 GLY B C 1
ATOM 3055 O O . GLY B 1 138 ? 14.203 12.148 9.523 1 98.62 138 GLY B O 1
ATOM 3056 N N . VAL B 1 139 ? 14.234 12.797 11.758 1 98.81 139 VAL B N 1
ATOM 3057 C CA . VAL B 1 139 ? 12.805 12.656 11.969 1 98.81 139 VAL B CA 1
ATOM 3058 C C . VAL B 1 139 ? 12.18 14.031 12.227 1 98.81 139 VAL B C 1
ATOM 3060 O O . VAL B 1 139 ? 12.758 14.859 12.938 1 98.81 139 VAL B O 1
ATOM 3063 N N . ALA B 1 140 ? 11.039 14.258 11.625 1 98.62 140 ALA B N 1
ATOM 3064 C CA . ALA B 1 140 ? 10.18 15.391 11.938 1 98.62 140 ALA B CA 1
ATOM 3065 C C . ALA B 1 140 ? 8.789 14.93 12.375 1 98.62 140 ALA B C 1
ATOM 3067 O O . ALA B 1 140 ? 8.109 14.227 11.633 1 98.62 140 ALA B O 1
ATOM 3068 N N . VAL B 1 141 ? 8.398 15.305 13.547 1 97.25 141 VAL B N 1
ATOM 3069 C CA . VAL B 1 141 ? 7.031 15.102 14.023 1 97.25 141 VAL B CA 1
ATOM 3070 C C . VAL B 1 141 ? 6.238 16.406 13.883 1 97.25 141 VAL B C 1
ATOM 3072 O O . VAL B 1 141 ? 6.582 17.422 14.492 1 97.25 141 VAL B O 1
ATOM 3075 N N . VAL B 1 142 ? 5.16 16.312 13.094 1 95.62 142 VAL B N 1
ATOM 3076 C CA . VAL B 1 142 ? 4.391 17.5 12.773 1 95.62 142 VAL B CA 1
ATOM 3077 C C . VAL B 1 142 ? 3.029 17.453 13.461 1 95.62 142 VAL B C 1
ATOM 3079 O O . VAL B 1 142 ? 2.322 16.438 13.367 1 95.62 142 VAL B O 1
ATOM 3082 N N . SER B 1 143 ? 2.725 18.469 14.117 1 89 143 SER B N 1
ATOM 3083 C CA . SER B 1 143 ? 1.421 18.594 14.758 1 89 143 SER B CA 1
ATOM 3084 C C . SER B 1 143 ? 0.729 19.891 14.344 1 89 143 SER B C 1
ATOM 3086 O O . SER B 1 143 ? 1.379 20.922 14.195 1 89 143 SER B O 1
ATOM 3088 N N . ASN B 1 144 ? -0.531 19.594 13.898 1 81.38 144 ASN B N 1
ATOM 3089 C CA . ASN B 1 144 ? -1.367 20.734 13.531 1 81.38 144 ASN B CA 1
ATOM 3090 C C . ASN B 1 144 ? -2.396 21.031 14.609 1 81.38 144 ASN B C 1
ATOM 3092 O O . ASN B 1 144 ? -3.527 20.547 14.562 1 81.38 144 ASN B O 1
ATOM 3096 N N . GLY B 1 145 ? -1.939 21.359 15.859 1 65.56 145 GLY B N 1
ATOM 3097 C CA . GLY B 1 145 ? -2.217 21.359 17.281 1 65.56 145 GLY B CA 1
ATOM 3098 C C . GLY B 1 145 ? -3.662 21.672 17.609 1 65.56 145 GLY B C 1
ATOM 3099 O O . GLY B 1 145 ? -4.27 21.031 18.469 1 65.56 145 GLY B O 1
ATOM 3100 N N . THR B 1 146 ? -4.355 23 17.156 1 76.5 146 THR B N 1
ATOM 3101 C CA . THR B 1 146 ? -5.539 23.391 17.922 1 76.5 146 THR B CA 1
ATOM 3102 C C . THR B 1 146 ? -6.812 22.969 17.188 1 76.5 146 THR B C 1
ATOM 3104 O O . THR B 1 146 ? -7.094 23.453 16.094 1 76.5 146 THR B O 1
ATOM 3107 N N . PRO B 1 147 ? -7.477 21.938 17.75 1 83.12 147 PRO B N 1
ATOM 3108 C CA . PRO B 1 147 ? -8.758 21.578 17.141 1 83.12 147 PRO B CA 1
ATOM 3109 C C . PRO B 1 147 ? -9.695 22.766 16.984 1 83.12 147 PRO B C 1
ATOM 3111 O O . PRO B 1 147 ? -9.594 23.75 17.734 1 83.12 147 PRO B O 1
ATOM 3114 N N . LEU B 1 148 ? -10.633 22.562 16.094 1 86.5 148 LEU B N 1
ATOM 3115 C CA . LEU B 1 148 ? -11.578 23.641 15.797 1 86.5 148 LEU B CA 1
ATOM 3116 C C . LEU B 1 148 ? -12.375 24.031 17.047 1 86.5 148 LEU B C 1
ATOM 3118 O O . LEU B 1 148 ? -12.695 25.203 17.234 1 86.5 148 LEU B O 1
ATOM 3122 N N . TRP B 1 149 ? -12.586 23.109 17.922 1 86.5 149 TRP B N 1
ATOM 3123 C CA . TRP B 1 149 ? -13.438 23.344 19.094 1 86.5 149 TRP B CA 1
ATOM 3124 C C . TRP B 1 149 ? -12.609 23.75 20.297 1 86.5 149 TRP B C 1
ATOM 3126 O O . TRP B 1 149 ? -13.117 23.812 21.422 1 86.5 149 TRP B O 1
ATOM 3136 N N . LEU B 1 150 ? -11.359 24.062 20.062 1 86.06 150 LEU B N 1
ATOM 3137 C CA . LEU B 1 150 ? -10.516 24.5 21.172 1 86.06 150 LEU B CA 1
ATOM 3138 C C . LEU B 1 150 ? -9.812 25.812 20.828 1 86.06 150 LEU B C 1
ATOM 3140 O O . LEU B 1 150 ? -8.844 26.188 21.484 1 86.06 150 LEU B O 1
ATOM 3144 N N . GLN B 1 151 ? -10.305 26.438 19.797 1 87.81 151 GLN B N 1
ATOM 3145 C CA . GLN B 1 151 ? -9.836 27.781 19.484 1 87.81 151 GLN B CA 1
ATOM 3146 C C . GLN B 1 151 ? -10.258 28.766 20.562 1 87.81 151 GLN B C 1
ATOM 3148 O O . GLN B 1 151 ? -11.234 28.531 21.281 1 87.81 151 GLN B O 1
ATOM 3153 N N . ASP B 1 152 ? -9.43 29.812 20.719 1 88.81 152 ASP B N 1
ATOM 3154 C CA . ASP B 1 152 ? -9.82 30.891 21.625 1 88.81 152 ASP B CA 1
ATOM 3155 C C . ASP B 1 152 ? -10.727 31.906 20.938 1 88.81 152 ASP B C 1
ATOM 3157 O O . ASP B 1 152 ? -10.312 33.031 20.672 1 88.81 152 ASP B O 1
ATOM 3161 N N . SER B 1 153 ? -11.914 31.516 20.625 1 91.81 153 SER B N 1
ATOM 3162 C CA . SER B 1 153 ? -12.906 32.344 19.938 1 91.81 153 SER B CA 1
ATOM 3163 C C . SER B 1 153 ? -14.32 31.953 20.359 1 91.81 153 SER B C 1
ATOM 3165 O O . SER B 1 153 ? -14.547 30.844 20.859 1 91.81 153 SER B O 1
ATOM 3167 N N . ASP B 1 154 ? -15.203 32.812 20.172 1 92.56 154 ASP B N 1
ATOM 3168 C CA . ASP B 1 154 ? -16.594 32.594 20.547 1 92.56 154 ASP B CA 1
ATOM 3169 C C . ASP B 1 154 ? -17.203 31.453 19.734 1 92.56 154 ASP B C 1
ATOM 3171 O O . ASP B 1 154 ? -17.938 30.625 20.266 1 92.56 154 ASP B O 1
ATOM 3175 N N . TRP B 1 155 ? -16.875 31.531 18.484 1 94.44 155 TRP B N 1
ATOM 3176 C CA . TRP B 1 155 ? -17.469 30.5 17.641 1 94.44 155 TRP B CA 1
ATOM 3177 C C . TRP B 1 155 ? -16.953 29.125 18.031 1 94.44 155 TRP B C 1
ATOM 3179 O O . TRP B 1 155 ? -17.703 28.141 17.984 1 94.44 155 TRP B O 1
ATOM 3189 N N . SER B 1 156 ? -15.75 28.984 18.359 1 94.12 156 SER B N 1
ATOM 3190 C CA . SER B 1 156 ? -15.164 27.703 18.75 1 94.12 156 SER B CA 1
ATOM 3191 C C . SER B 1 156 ? -15.781 27.203 20.047 1 94.12 156 SER B C 1
ATOM 3193 O O . SER B 1 156 ? -16.062 26 20.188 1 94.12 156 SER B O 1
ATOM 3195 N N . ARG B 1 157 ? -16 28.094 20.969 1 93.31 157 ARG B N 1
ATOM 3196 C CA . ARG B 1 157 ? -16.641 27.734 22.234 1 93.31 157 ARG B CA 1
ATOM 3197 C C . ARG B 1 157 ? -18.062 27.234 22.016 1 93.31 157 ARG B C 1
ATOM 3199 O O . ARG B 1 157 ? -18.5 26.266 22.656 1 93.31 157 ARG B O 1
ATOM 3206 N N . ALA B 1 158 ? -18.688 27.922 21.156 1 94.19 158 ALA B N 1
ATOM 3207 C CA . ALA B 1 158 ? -20.047 27.516 20.828 1 94.19 158 ALA B CA 1
ATOM 3208 C C . ALA B 1 158 ? -20.062 26.141 20.172 1 94.19 158 ALA B C 1
ATOM 3210 O O . ALA B 1 158 ? -20.922 25.297 20.469 1 94.19 158 ALA B O 1
ATOM 3211 N N . LEU B 1 159 ? -19.141 25.969 19.25 1 94 159 LEU B N 1
ATOM 3212 C CA . LEU B 1 159 ? -19.016 24.688 18.594 1 94 159 LEU B CA 1
ATOM 3213 C C . LEU B 1 159 ? -18.75 23.578 19.609 1 94 159 LEU B C 1
ATOM 3215 O O . LEU B 1 159 ? -19.391 22.516 19.547 1 94 159 LEU B O 1
ATOM 3219 N N . ARG B 1 160 ? -17.891 23.797 20.469 1 92.56 160 ARG B N 1
ATOM 3220 C CA . ARG B 1 160 ? -17.531 22.828 21.5 1 92.56 160 ARG B CA 1
ATOM 3221 C C . ARG B 1 160 ? -18.75 22.438 22.328 1 92.56 160 ARG B C 1
ATOM 3223 O O . ARG B 1 160 ? -19 21.25 22.562 1 92.56 160 ARG B O 1
ATOM 3230 N N . ALA B 1 161 ? -19.453 23.375 22.766 1 91.94 161 ALA B N 1
ATOM 3231 C CA . ALA B 1 161 ? -20.641 23.141 23.578 1 91.94 161 ALA B CA 1
ATOM 3232 C C . ALA B 1 161 ? -21.656 22.281 22.812 1 91.94 161 ALA B C 1
ATOM 3234 O O . ALA B 1 161 ? -22.266 21.375 23.391 1 91.94 161 ALA B O 1
ATOM 3235 N N . CYS B 1 162 ? -21.797 22.609 21.578 1 92.44 162 CYS B N 1
ATOM 3236 C CA . CYS B 1 162 ? -22.734 21.875 20.75 1 92.44 162 CYS B CA 1
ATOM 3237 C C . CYS B 1 162 ? -22.312 20.422 20.594 1 92.44 162 CYS B C 1
ATOM 3239 O O . CYS B 1 162 ? -23.125 19.516 20.75 1 92.44 162 CYS B O 1
ATOM 3241 N N . LEU B 1 163 ? -21.047 20.203 20.281 1 90.44 163 LEU B N 1
ATOM 3242 C CA . LEU B 1 163 ? -20.516 18.859 20.078 1 90.44 163 LEU B CA 1
ATOM 3243 C C . LEU B 1 163 ? -20.562 18.062 21.375 1 90.44 163 LEU B C 1
ATOM 3245 O O . LEU B 1 163 ? -20.891 16.875 21.359 1 90.44 163 LEU B O 1
ATOM 3249 N N . GLU B 1 164 ? -20.297 18.688 22.453 1 88.69 164 GLU B N 1
ATOM 3250 C CA . GLU B 1 164 ? -20.344 18.016 23.75 1 88.69 164 GLU B CA 1
ATOM 3251 C C . GLU B 1 164 ? -21.766 17.578 24.094 1 88.69 164 GLU B C 1
ATOM 3253 O O . GLU B 1 164 ? -21.969 16.484 24.641 1 88.69 164 GLU B O 1
ATOM 3258 N N . ARG B 1 165 ? -22.688 18.359 23.859 1 87.81 165 ARG B N 1
ATOM 3259 C CA . ARG B 1 165 ? -24.094 18.016 24.062 1 87.81 165 ARG B CA 1
ATOM 3260 C C . ARG B 1 165 ? -24.516 16.844 23.188 1 87.81 165 ARG B C 1
ATOM 3262 O O . ARG B 1 165 ? -25.203 15.93 23.641 1 87.81 165 ARG B O 1
ATOM 3269 N N . HIS B 1 166 ? -24.094 16.938 21.984 1 85.75 166 HIS B N 1
ATOM 3270 C CA . HIS B 1 166 ? -24.469 15.914 21.016 1 85.75 166 HIS B CA 1
ATOM 3271 C C . HIS B 1 166 ? -23.859 14.562 21.359 1 85.75 166 HIS B C 1
ATOM 3273 O O . HIS B 1 166 ? -24.547 13.539 21.328 1 85.75 166 HIS B O 1
ATOM 3279 N N . PHE B 1 167 ? -22.578 14.555 21.641 1 83.69 167 PHE B N 1
ATOM 3280 C CA . PHE B 1 167 ? -21.875 13.297 21.859 1 83.69 167 PHE B CA 1
ATOM 3281 C C . PHE B 1 167 ? -21.922 12.891 23.328 1 83.69 167 PHE B C 1
ATOM 3283 O O . PHE B 1 167 ? -21.594 11.75 23.672 1 83.69 167 PHE B O 1
ATOM 3290 N N . GLY B 1 168 ? -22.312 13.789 24.172 1 76.94 168 GLY B N 1
ATOM 3291 C CA . GLY B 1 168 ? -22.422 13.484 25.578 1 76.94 168 GLY B CA 1
ATOM 3292 C C . GLY B 1 168 ? -21.078 13.289 26.266 1 76.94 168 GLY B C 1
ATOM 3293 O O . GLY B 1 168 ? -20.953 12.445 27.156 1 76.94 168 GLY B O 1
ATOM 3294 N N . THR B 1 169 ? -20 13.789 25.734 1 73 169 THR B N 1
ATOM 3295 C CA . THR B 1 169 ? -18.641 13.656 26.266 1 73 169 THR B CA 1
ATOM 3296 C C . THR B 1 169 ? -17.922 15 26.25 1 73 169 THR B C 1
ATOM 3298 O O . THR B 1 169 ? -18.281 15.898 25.484 1 73 169 THR B O 1
ATOM 3301 N N . SER B 1 170 ? -17.078 15.133 27.266 1 67.44 170 SER B N 1
ATOM 3302 C CA . SER B 1 170 ? -16.234 16.328 27.266 1 67.44 170 SER B CA 1
ATOM 3303 C C . SER B 1 170 ? -15.133 16.219 26.203 1 67.44 170 SER B C 1
ATOM 3305 O O . SER B 1 170 ? -14.477 15.188 26.094 1 67.44 170 SER B O 1
ATOM 3307 N N . LEU B 1 171 ? -15.211 17.141 25.281 1 63.06 171 LEU B N 1
ATOM 3308 C CA . LEU B 1 171 ? -14.188 17.203 24.25 1 63.06 171 LEU B CA 1
ATOM 3309 C C . LEU B 1 171 ? -12.961 17.953 24.75 1 63.06 171 LEU B C 1
ATOM 3311 O O . LEU B 1 171 ? -12.969 19.188 24.812 1 63.06 171 LEU B O 1
ATOM 3315 N N . LYS B 1 172 ? -12.242 17.344 25.828 1 55.88 172 LYS B N 1
ATOM 3316 C CA . LYS B 1 172 ? -11.023 17.953 26.375 1 55.88 172 LYS B CA 1
ATOM 3317 C C . LYS B 1 172 ? -9.836 17.672 25.453 1 55.88 172 LYS B C 1
ATOM 3319 O O . LYS B 1 172 ? -9.023 18.578 25.203 1 55.88 172 LYS B O 1
ATOM 3324 N N . ALA B 1 173 ? -9.297 16.438 25.469 1 54.84 173 ALA B N 1
ATOM 3325 C CA . ALA B 1 173 ? -7.898 16.047 25.297 1 54.84 173 ALA B CA 1
ATOM 3326 C C . ALA B 1 173 ? -7.477 16.125 23.828 1 54.84 173 ALA B C 1
ATOM 3328 O O . ALA B 1 173 ? -8.281 15.859 22.938 1 54.84 173 ALA B O 1
ATOM 3329 N N . SER B 1 174 ? -6.379 16.875 23.672 1 53.09 174 SER B N 1
ATOM 3330 C CA . SER B 1 174 ? -5.621 17.141 22.453 1 53.09 174 SER B CA 1
ATOM 3331 C C . SER B 1 174 ? -4.973 15.867 21.922 1 53.09 174 SER B C 1
ATOM 3333 O O . SER B 1 174 ? -4.559 15 22.688 1 53.09 174 SER B O 1
ATOM 3335 N N . CYS B 1 175 ? -5.398 15.422 20.781 1 50.22 175 CYS B N 1
ATOM 3336 C CA . CYS B 1 175 ? -4.879 14.312 20 1 50.22 175 CYS B CA 1
ATOM 3337 C C . CYS B 1 175 ? -3.357 14.312 19.984 1 50.22 175 CYS B C 1
ATOM 3339 O O . CYS B 1 175 ? -2.74 14.594 18.953 1 50.22 175 CYS B O 1
ATOM 3341 N N . GLY B 1 176 ? -2.738 13.898 21.266 1 49.72 176 GLY B N 1
ATOM 3342 C CA . GLY B 1 176 ? -1.31 13.625 21.25 1 49.72 176 GLY B CA 1
ATOM 3343 C C . GLY B 1 176 ? -0.468 14.867 21.016 1 49.72 176 GLY B C 1
ATOM 3344 O O . GLY B 1 176 ? 0.744 14.773 20.812 1 49.72 176 GLY B O 1
ATOM 3345 N N . SER B 1 177 ? -1.081 15.984 20.859 1 57.56 177 SER B N 1
ATOM 3346 C CA . SER B 1 177 ? -0.341 17.188 20.5 1 57.56 177 SER B CA 1
ATOM 3347 C C . SER B 1 177 ? -0.133 18.094 21.703 1 57.56 177 SER B C 1
ATOM 3349 O O . SER B 1 177 ? 0.394 19.203 21.578 1 57.56 177 SER B O 1
ATOM 3351 N N . ASP B 1 178 ? -0.332 17.391 22.812 1 68.31 178 ASP B N 1
ATOM 3352 C CA . ASP B 1 178 ? -0.144 18.234 23.984 1 68.31 178 ASP B CA 1
ATOM 3353 C C . ASP B 1 178 ? 1.337 18.375 24.328 1 68.31 178 ASP B C 1
ATOM 3355 O O . ASP B 1 178 ? 2.17 17.609 23.844 1 68.31 178 ASP B O 1
ATOM 3359 N N . ALA B 1 179 ? 1.668 19.406 25.094 1 74.25 179 ALA B N 1
ATOM 3360 C CA . ALA B 1 179 ? 3.035 19.75 25.469 1 74.25 179 ALA B CA 1
ATOM 3361 C C . ALA B 1 179 ? 3.736 18.562 26.125 1 74.25 179 ALA B C 1
ATOM 3363 O O . ALA B 1 179 ? 4.922 18.312 25.875 1 74.25 179 ALA B O 1
ATOM 3364 N N . SER B 1 180 ? 3 17.828 26.812 1 78.44 180 SER B N 1
ATOM 3365 C CA . SER B 1 180 ? 3.588 16.672 27.484 1 78.44 180 SER B CA 1
ATOM 3366 C C . SER B 1 180 ? 3.99 15.594 26.484 1 78.44 180 SER B C 1
ATOM 3368 O O . SER B 1 180 ? 5.039 14.961 26.625 1 78.44 180 SER B O 1
ATOM 3370 N N . ASP B 1 181 ? 3.217 15.445 25.531 1 83.88 181 ASP B N 1
ATOM 3371 C CA . ASP B 1 181 ? 3.529 14.469 24.484 1 83.88 181 ASP B CA 1
ATOM 3372 C C . ASP B 1 181 ? 4.766 14.883 23.703 1 83.88 181 ASP B C 1
ATOM 3374 O O . ASP B 1 181 ? 5.625 14.055 23.391 1 83.88 181 ASP B O 1
ATOM 3378 N N . ARG B 1 182 ? 4.883 16.125 23.484 1 85.5 182 ARG B N 1
ATOM 3379 C CA . ARG B 1 182 ? 6.016 16.625 22.719 1 85.5 182 ARG B CA 1
ATOM 3380 C C . ARG B 1 182 ? 7.324 16.438 23.484 1 85.5 182 ARG B C 1
ATOM 3382 O O . ARG B 1 182 ? 8.352 16.109 22.875 1 85.5 182 ARG B O 1
ATOM 3389 N N . LEU B 1 183 ? 7.266 16.656 24.734 1 88.81 183 LEU B N 1
ATOM 3390 C CA . LEU B 1 183 ? 8.453 16.438 25.547 1 88.81 183 LEU B CA 1
ATOM 3391 C C . LEU B 1 183 ? 8.859 14.977 25.547 1 88.81 183 LEU B C 1
ATOM 3393 O O . LEU B 1 183 ? 10.047 14.656 25.469 1 88.81 183 LEU B O 1
ATOM 3397 N N . ARG B 1 184 ? 7.883 14.164 25.656 1 92.75 184 ARG B N 1
ATOM 3398 C CA . ARG B 1 184 ? 8.133 12.727 25.625 1 92.75 184 ARG B CA 1
ATOM 3399 C C . ARG B 1 184 ? 8.758 12.305 24.297 1 92.75 184 ARG B C 1
ATOM 3401 O O . ARG B 1 184 ? 9.688 11.492 24.266 1 92.75 184 ARG B O 1
ATOM 3408 N N . TYR B 1 185 ? 8.258 12.875 23.266 1 95.12 185 TYR B N 1
ATOM 3409 C CA . TYR B 1 185 ? 8.789 12.562 21.938 1 95.12 185 TYR B CA 1
ATOM 3410 C C . TYR B 1 185 ? 10.219 13.055 21.797 1 95.12 185 TYR B C 1
ATOM 3412 O O . TYR B 1 185 ? 11.07 12.352 21.25 1 95.12 185 TYR B O 1
ATOM 3420 N N . ALA B 1 186 ? 10.469 14.211 22.328 1 96.38 186 ALA B N 1
ATOM 3421 C CA . ALA B 1 186 ? 11.812 14.773 22.266 1 96.38 186 ALA B CA 1
ATOM 3422 C C . ALA B 1 186 ? 12.812 13.891 23.016 1 96.38 186 ALA B C 1
ATOM 3424 O O . ALA B 1 186 ? 13.898 13.617 22.516 1 96.38 186 ALA B O 1
ATOM 3425 N N . GLN B 1 187 ? 12.406 13.461 24.125 1 96.44 187 GLN B N 1
ATOM 3426 C CA . GLN B 1 187 ? 13.258 12.602 24.938 1 96.44 187 GLN B CA 1
ATOM 3427 C C . GLN B 1 187 ? 13.508 11.266 24.25 1 96.44 187 GLN B C 1
ATOM 3429 O O . GLN B 1 187 ? 14.617 10.734 24.297 1 96.44 187 GLN B O 1
ATOM 3434 N N . ALA B 1 188 ? 12.477 10.789 23.688 1 96.88 188 ALA B N 1
ATOM 3435 C CA . ALA B 1 188 ? 12.602 9.516 22.984 1 96.88 188 ALA B CA 1
ATOM 3436 C C . ALA B 1 188 ? 13.539 9.633 21.797 1 96.88 188 ALA B C 1
ATOM 3438 O O . ALA B 1 188 ? 14.305 8.711 21.5 1 96.88 188 ALA B O 1
ATOM 3439 N N . LEU B 1 189 ? 13.461 10.734 21.094 1 97.88 189 LEU B N 1
ATOM 3440 C CA . LEU B 1 189 ? 14.383 10.977 19.984 1 97.88 189 LEU B CA 1
ATOM 3441 C C . LEU B 1 189 ? 15.828 11 20.469 1 97.88 189 LEU B C 1
ATOM 3443 O O . LEU B 1 189 ? 16.688 10.336 19.906 1 97.88 189 LEU B O 1
ATOM 3447 N N . GLU B 1 190 ? 16.078 11.695 21.516 1 97.56 190 GLU B N 1
ATOM 3448 C CA . GLU B 1 190 ? 17.422 11.797 22.078 1 97.56 190 GLU B CA 1
ATOM 3449 C C . GLU B 1 190 ? 17.938 10.438 22.531 1 97.56 190 GLU B C 1
ATOM 3451 O O . GLU B 1 190 ? 19.094 10.086 22.281 1 97.56 190 GLU B O 1
ATOM 3456 N N . ALA B 1 191 ? 17.062 9.727 23.109 1 97.06 191 ALA B N 1
ATOM 3457 C CA . ALA B 1 191 ? 17.422 8.398 23.594 1 97.06 191 ALA B CA 1
ATOM 3458 C C . ALA B 1 191 ? 17.781 7.469 22.438 1 97.06 191 ALA B C 1
ATOM 3460 O O . ALA B 1 191 ? 18.594 6.551 22.594 1 97.06 191 ALA B O 1
ATOM 3461 N N . ALA B 1 192 ? 17.234 7.734 21.312 1 97.25 192 ALA B N 1
ATOM 3462 C CA . ALA B 1 192 ? 17.469 6.898 20.141 1 97.25 192 ALA B CA 1
ATOM 3463 C C . ALA B 1 192 ? 18.703 7.371 19.375 1 97.25 192 ALA B C 1
ATOM 3465 O O . ALA B 1 192 ? 19.031 6.816 18.312 1 97.25 192 ALA B O 1
ATOM 3466 N N . GLY B 1 193 ? 19.312 8.469 19.797 1 96.81 193 GLY B N 1
ATOM 3467 C CA . GLY B 1 193 ? 20.578 8.883 19.219 1 96.81 193 GLY B CA 1
ATOM 3468 C C . GLY B 1 193 ? 20.453 10.094 18.312 1 96.81 193 GLY B C 1
ATOM 3469 O O . GLY B 1 193 ? 21.422 10.5 17.672 1 96.81 193 GLY B O 1
ATOM 3470 N N . PHE B 1 194 ? 19.297 10.664 18.25 1 98.19 194 PHE B N 1
ATOM 3471 C CA . PHE B 1 194 ? 19.141 11.875 17.453 1 98.19 194 PHE B CA 1
ATOM 3472 C C . PHE B 1 194 ? 19.703 13.086 18.188 1 98.19 194 PHE B C 1
ATOM 3474 O O . PHE B 1 194 ? 19.594 13.188 19.406 1 98.19 194 PHE B O 1
ATOM 3481 N N . GLU B 1 195 ? 20.172 13.992 17.391 1 97.69 195 GLU B N 1
ATOM 3482 C CA . GLU B 1 195 ? 20.781 15.211 17.922 1 97.69 195 GLU B CA 1
ATOM 3483 C C . GLU B 1 195 ? 20.031 16.453 17.453 1 97.69 195 GLU B C 1
ATOM 3485 O O . GLU B 1 195 ? 19.141 16.359 16.609 1 97.69 195 GLU B O 1
ATOM 3490 N N . ARG B 1 196 ? 20.312 17.625 18.156 1 96.94 196 ARG B N 1
ATOM 3491 C CA . ARG B 1 196 ? 19.734 18.922 17.828 1 96.94 196 ARG B CA 1
ATOM 3492 C C . ARG B 1 196 ? 18.203 18.844 17.812 1 96.94 196 ARG B C 1
ATOM 3494 O O . ARG B 1 196 ? 17.562 19.297 16.859 1 96.94 196 ARG B O 1
ATOM 3501 N N . VAL B 1 197 ? 17.766 18.156 18.812 1 98.12 197 VAL B N 1
ATOM 3502 C CA . VAL B 1 197 ? 16.312 18.016 18.922 1 98.12 197 VAL B CA 1
ATOM 3503 C C . VAL B 1 197 ? 15.703 19.359 19.359 1 98.12 197 VAL B C 1
ATOM 3505 O O . VAL B 1 197 ? 16.062 19.891 20.406 1 98.12 197 VAL B O 1
ATOM 3508 N N . HIS B 1 198 ? 14.828 19.938 18.547 1 97 198 HIS B N 1
ATOM 3509 C CA . HIS B 1 198 ? 14.195 21.203 18.875 1 97 198 HIS B CA 1
ATOM 3510 C C . HIS B 1 198 ? 12.875 21.375 18.141 1 97 198 HIS B C 1
ATOM 3512 O O . HIS B 1 198 ? 12.562 20.609 17.234 1 97 198 HIS B O 1
ATOM 3518 N N . GLU B 1 199 ? 12.164 22.328 18.531 1 96.12 199 GLU B N 1
ATOM 3519 C CA . GLU B 1 199 ? 10.844 22.594 17.969 1 96.12 199 GLU B CA 1
ATOM 3520 C C . GLU B 1 199 ? 10.859 23.859 17.094 1 96.12 199 GLU B C 1
ATOM 3522 O O . GLU B 1 199 ? 11.5 24.844 17.438 1 96.12 199 GLU B O 1
ATOM 3527 N N . ILE B 1 200 ? 10.203 23.781 15.992 1 96.5 200 ILE B N 1
ATOM 3528 C CA . ILE B 1 200 ? 9.914 24.906 15.109 1 96.5 200 ILE B CA 1
ATOM 3529 C C . ILE B 1 200 ? 8.414 25.172 15.07 1 96.5 200 ILE B C 1
ATOM 3531 O O . ILE B 1 200 ? 7.621 24.234 14.914 1 96.5 200 ILE B O 1
ATOM 3535 N N . ALA B 1 201 ? 8.016 26.359 15.234 1 95 201 ALA B N 1
ATOM 3536 C CA . ALA B 1 201 ? 6.598 26.703 15.211 1 95 201 ALA B CA 1
ATOM 3537 C C . ALA B 1 201 ? 6.281 27.641 14.039 1 95 201 ALA B C 1
ATOM 3539 O O . ALA B 1 201 ? 7.043 28.562 13.742 1 95 201 ALA B O 1
ATOM 3540 N N . ILE B 1 202 ? 5.254 27.359 13.352 1 96 202 ILE B N 1
ATOM 3541 C CA . ILE B 1 202 ? 4.707 28.188 12.289 1 96 202 ILE B CA 1
ATOM 3542 C C . ILE B 1 202 ? 3.262 28.562 12.617 1 96 202 ILE B C 1
ATOM 3544 O O . ILE B 1 202 ? 2.414 27.672 12.789 1 96 202 ILE B O 1
ATOM 3548 N N . GLU B 1 203 ? 3.033 29.828 12.703 1 94.31 203 GLU B N 1
ATOM 3549 C CA . GLU B 1 203 ? 1.704 30.312 13.07 1 94.31 203 GLU B CA 1
ATOM 3550 C C . GLU B 1 203 ? 1.11 31.188 11.969 1 94.31 203 GLU B C 1
ATOM 3552 O O . GLU B 1 203 ? 1.823 31.969 11.336 1 94.31 203 GLU B O 1
ATOM 3557 N N . TYR B 1 204 ? -0.119 30.953 11.734 1 93.88 204 TYR B N 1
ATOM 3558 C CA . TYR B 1 204 ? -0.843 31.766 10.766 1 93.88 204 TYR B CA 1
ATOM 3559 C C . TYR B 1 204 ? -2.34 31.75 11.055 1 93.88 204 TYR B C 1
ATOM 3561 O O . TYR B 1 204 ? -2.809 31 11.906 1 93.88 204 TYR B O 1
ATOM 3569 N N . SER B 1 205 ? -3.035 32.656 10.445 1 92.69 205 SER B N 1
ATOM 3570 C CA . SER B 1 205 ? -4.488 32.719 10.539 1 92.69 205 SER B CA 1
ATOM 3571 C C . SER B 1 205 ? -5.145 32.375 9.211 1 92.69 205 SER B C 1
ATOM 3573 O O . SER B 1 205 ? -4.582 32.625 8.148 1 92.69 205 SER B O 1
ATOM 3575 N N . ASP B 1 206 ? -6.246 31.703 9.344 1 91.69 206 ASP B N 1
ATOM 3576 C CA . ASP B 1 206 ? -7.047 31.359 8.172 1 91.69 206 ASP B CA 1
ATOM 3577 C C . ASP B 1 206 ? -8.531 31.578 8.445 1 91.69 206 ASP B C 1
ATOM 3579 O O . ASP B 1 206 ? -8.93 31.828 9.578 1 91.69 206 ASP B O 1
ATOM 3583 N N . GLU B 1 207 ? -9.336 31.594 7.375 1 93.38 207 GLU B N 1
ATOM 3584 C CA . GLU B 1 207 ? -10.781 31.734 7.48 1 93.38 207 GLU B CA 1
ATOM 3585 C C . GLU B 1 207 ? -11.492 30.516 6.918 1 93.38 207 GLU B C 1
ATOM 3587 O O . GLU B 1 207 ? -11.117 30 5.863 1 93.38 207 GLU B O 1
ATOM 3592 N N . LEU B 1 208 ? -12.469 30.094 7.68 1 93.81 208 LEU B N 1
ATOM 3593 C CA . LEU B 1 208 ? -13.258 28.938 7.277 1 93.81 208 LEU B CA 1
ATOM 3594 C C . LEU B 1 208 ? -14.68 29.344 6.918 1 93.81 208 LEU B C 1
ATOM 3596 O O . LEU B 1 208 ? -15.281 30.188 7.586 1 93.81 208 LEU B O 1
ATOM 3600 N N . SER B 1 209 ? -15.18 28.797 5.789 1 94.81 209 SER B N 1
ATOM 3601 C CA . SER B 1 209 ? -16.625 28.797 5.559 1 94.81 209 SER B CA 1
ATOM 3602 C C . SER B 1 209 ? -17.328 27.797 6.465 1 94.81 209 SER B C 1
ATOM 3604 O O . SER B 1 209 ? -16.688 26.984 7.129 1 94.81 209 SER B O 1
ATOM 3606 N N . PHE B 1 210 ? -18.609 27.938 6.523 1 94.75 210 PHE B N 1
ATOM 3607 C CA . PHE B 1 210 ? -19.359 26.969 7.324 1 94.75 210 PHE B CA 1
ATOM 3608 C C . PHE B 1 210 ? -19.188 25.562 6.777 1 94.75 210 PHE B C 1
ATOM 3610 O O . PHE B 1 210 ? -19.094 24.594 7.547 1 94.75 210 PHE B O 1
ATOM 3617 N N . ASP B 1 211 ? -19.094 25.422 5.453 1 94.06 211 ASP B N 1
ATOM 3618 C CA . ASP B 1 211 ? -18.875 24.109 4.832 1 94.06 211 ASP B CA 1
ATOM 3619 C C . ASP B 1 211 ? -17.547 23.516 5.262 1 94.06 211 ASP B C 1
ATOM 3621 O O . ASP B 1 211 ? -17.453 22.328 5.547 1 94.06 211 ASP B O 1
ATOM 3625 N N . GLN B 1 212 ? -16.594 24.328 5.281 1 93.56 212 GLN B N 1
ATOM 3626 C CA . GLN B 1 212 ? -15.273 23.875 5.707 1 93.56 212 GLN B CA 1
ATOM 3627 C C . GLN B 1 212 ? -15.266 23.5 7.184 1 93.56 212 GLN B C 1
ATOM 3629 O O . GLN B 1 212 ? -14.609 22.547 7.582 1 93.56 212 GLN B O 1
ATOM 3634 N N . LEU B 1 213 ? -15.961 24.25 7.93 1 93.62 213 LEU B N 1
ATOM 3635 C CA . LEU B 1 213 ? -16.062 23.984 9.359 1 93.62 213 LEU B CA 1
ATOM 3636 C C . LEU B 1 213 ? -16.734 22.625 9.609 1 93.62 213 LEU B C 1
ATOM 3638 O O . LEU B 1 213 ? -16.188 21.781 10.328 1 93.62 213 LEU B O 1
ATOM 3642 N N . ILE B 1 214 ? -17.828 22.391 9.023 1 92.69 214 ILE B N 1
ATOM 3643 C CA . ILE B 1 214 ? -18.594 21.156 9.211 1 92.69 214 ILE B CA 1
ATOM 3644 C C . ILE B 1 214 ? -17.797 19.984 8.648 1 92.69 214 ILE B C 1
ATOM 3646 O O . ILE B 1 214 ? -17.781 18.891 9.242 1 92.69 214 ILE B O 1
ATOM 3650 N N . GLY B 1 215 ? -17.234 20.203 7.469 1 91.75 215 GLY B N 1
ATOM 3651 C CA . GLY B 1 215 ? -16.375 19.188 6.906 1 91.75 215 GLY B CA 1
ATOM 3652 C C . GLY B 1 215 ? -15.227 18.797 7.828 1 91.75 215 GLY B C 1
ATOM 3653 O O . GLY B 1 215 ? -14.891 17.609 7.941 1 91.75 215 GLY B O 1
ATOM 3654 N N . GLY B 1 216 ? -14.656 19.797 8.422 1 89.94 216 GLY B N 1
ATOM 3655 C CA . GLY B 1 216 ? -13.617 19.547 9.406 1 89.94 216 GLY B CA 1
ATOM 3656 C C . GLY B 1 216 ? -14.086 18.703 10.578 1 89.94 216 GLY B C 1
ATOM 3657 O O . GLY B 1 216 ? -13.367 17.812 11.047 1 89.94 216 GLY B O 1
ATOM 3658 N N . VAL B 1 217 ? -15.211 18.969 11.039 1 88.44 217 VAL B N 1
ATOM 3659 C CA . VAL B 1 217 ? -15.797 18.203 12.133 1 88.44 217 VAL B CA 1
ATOM 3660 C C . VAL B 1 217 ? -16 16.75 11.695 1 88.44 217 VAL B C 1
ATOM 3662 O O . VAL B 1 217 ? -15.594 15.828 12.406 1 88.44 217 VAL B O 1
ATOM 3665 N N . TYR B 1 218 ? -16.531 16.578 10.516 1 88.25 218 TYR B N 1
ATOM 3666 C CA . TYR B 1 218 ? -16.797 15.242 10.008 1 88.25 218 TYR B CA 1
ATOM 3667 C C . TYR B 1 218 ? -15.508 14.461 9.812 1 88.25 218 TYR B C 1
ATOM 3669 O O . TYR B 1 218 ? -15.492 13.234 9.961 1 88.25 218 TYR B O 1
ATOM 3677 N N . SER B 1 219 ? -14.461 15.156 9.492 1 86.12 219 SER B N 1
ATOM 3678 C CA . SER B 1 219 ? -13.172 14.508 9.242 1 86.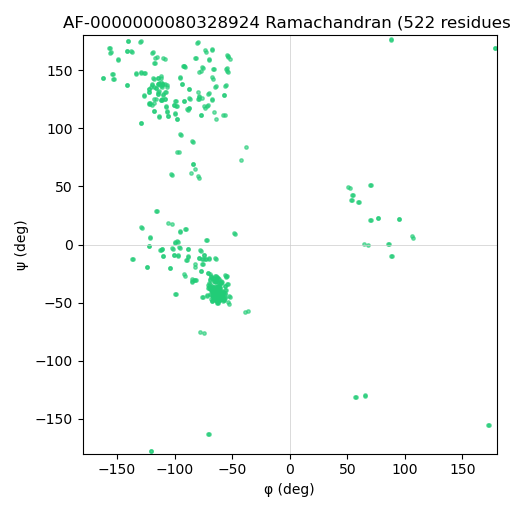12 219 SER B CA 1
ATOM 3679 C C . SER B 1 219 ? -12.508 14.078 10.547 1 86.12 219 SER B C 1
ATOM 3681 O O . SER B 1 219 ? -11.547 13.312 10.531 1 86.12 219 SER B O 1
ATOM 3683 N N . ALA B 1 220 ? -13.055 14.578 11.641 1 82.69 220 ALA B N 1
ATOM 3684 C CA . ALA B 1 220 ? -12.383 14.359 12.922 1 82.69 220 ALA B CA 1
ATOM 3685 C C . ALA B 1 220 ? -13.172 13.391 13.797 1 82.69 220 ALA B C 1
ATOM 3687 O O . ALA B 1 220 ? -12.688 12.961 14.844 1 82.69 220 ALA B O 1
ATOM 3688 N N . ILE B 1 221 ? -14.367 13.086 13.367 1 77 221 ILE B N 1
ATOM 3689 C CA . ILE B 1 221 ? -15.234 12.18 14.109 1 77 221 ILE B CA 1
ATOM 3690 C C . ILE B 1 221 ? -14.953 10.734 13.688 1 77 221 ILE B C 1
ATOM 3692 O O . ILE B 1 221 ? -14.766 10.453 12.5 1 77 221 ILE B O 1
ATOM 3696 N N . PRO B 1 222 ? -14.828 9.836 14.711 1 77 222 PRO B N 1
ATOM 3697 C CA . PRO B 1 222 ? -14.688 8.43 14.32 1 77 222 PRO B CA 1
ATOM 3698 C C . PRO B 1 222 ? -15.805 7.957 13.398 1 77 222 PRO B C 1
ATOM 3700 O O . PRO B 1 222 ? -16.953 8.375 13.547 1 77 222 PRO B O 1
ATOM 3703 N N . ALA B 1 223 ? -15.445 7.055 12.555 1 78.38 223 ALA B N 1
ATOM 3704 C CA . ALA B 1 223 ? -16.375 6.598 11.523 1 78.38 223 ALA B CA 1
ATOM 3705 C C . ALA B 1 223 ? -17.672 6.098 12.141 1 78.38 223 ALA B C 1
ATOM 3707 O O . ALA B 1 223 ? -18.766 6.324 11.594 1 78.38 223 ALA B O 1
ATOM 3708 N N . GLY B 1 224 ? -17.578 5.422 13.234 1 79.31 224 GLY B N 1
ATOM 3709 C CA . GLY B 1 224 ? -18.75 4.863 13.875 1 79.31 224 GLY B CA 1
ATOM 3710 C C . GLY B 1 224 ? -19.656 5.914 14.5 1 79.31 224 GLY B C 1
ATOM 3711 O O . GLY B 1 224 ? -20.812 5.637 14.828 1 79.31 224 GLY B O 1
ATOM 3712 N N . GLU B 1 225 ? -19.234 7.137 14.625 1 80.56 225 GLU B N 1
ATOM 3713 C CA . GLU B 1 225 ? -19.969 8.211 15.273 1 80.56 225 GLU B CA 1
ATOM 3714 C C . GLU B 1 225 ? -20.422 9.258 14.25 1 80.56 225 GLU B C 1
ATOM 3716 O O . GLU B 1 225 ? -21.125 10.211 14.602 1 80.56 225 GLU B O 1
ATOM 3721 N N . LEU B 1 226 ? -20.016 9.047 13.07 1 83.94 226 LEU B N 1
ATOM 3722 C CA . LEU B 1 226 ? -20.453 9.953 12.016 1 83.94 226 LEU B CA 1
ATOM 3723 C C . LEU B 1 226 ? -21.938 9.812 11.773 1 83.94 226 LEU B C 1
ATOM 3725 O O . LEU B 1 226 ? -22.438 8.711 11.531 1 83.94 226 LEU B O 1
ATOM 3729 N N . PRO B 1 227 ? -22.656 10.969 11.867 1 86.81 227 PRO B N 1
ATOM 3730 C CA . PRO B 1 227 ? -24.094 10.875 11.578 1 86.81 227 PRO B CA 1
ATOM 3731 C C . PRO B 1 227 ? -24.391 10.289 10.195 1 86.81 227 PRO B C 1
ATOM 3733 O O . PRO B 1 227 ? -23.656 10.586 9.242 1 86.81 227 PRO B O 1
ATOM 3736 N N . GLY B 1 228 ? -25.359 9.406 10.125 1 87.56 228 GLY B N 1
ATOM 3737 C CA . GLY B 1 228 ? -25.781 8.875 8.836 1 87.56 228 GLY B CA 1
ATOM 3738 C C . GLY B 1 228 ? -26.141 9.953 7.84 1 87.56 228 GLY B C 1
ATOM 3739 O O . GLY B 1 228 ? -26.375 11.109 8.219 1 87.56 228 GLY B O 1
ATOM 3740 N N . PRO B 1 229 ? -26.172 9.57 6.609 1 88.56 229 PRO B N 1
ATOM 3741 C CA . PRO B 1 229 ? -26.453 10.555 5.559 1 88.56 229 PRO B CA 1
ATOM 3742 C C . PRO B 1 229 ? -27.766 11.297 5.777 1 88.56 229 PRO B C 1
ATOM 3744 O O . PRO B 1 229 ? -27.844 12.5 5.52 1 88.56 229 PRO B O 1
ATOM 3747 N N . ASP B 1 230 ? -28.734 10.672 6.277 1 90.38 230 ASP B N 1
ATOM 3748 C CA . ASP B 1 230 ? -30.047 11.273 6.461 1 90.38 230 ASP B CA 1
ATOM 3749 C C . ASP B 1 230 ? -30.062 12.211 7.668 1 90.38 230 ASP B C 1
ATOM 3751 O O . ASP B 1 230 ? -30.891 13.117 7.746 1 90.38 230 ASP B O 1
ATOM 3755 N N . ASP B 1 231 ? -29.172 12.039 8.594 1 92 231 ASP B N 1
ATOM 3756 C CA . ASP B 1 231 ? -29.141 12.812 9.828 1 92 231 ASP B CA 1
ATOM 3757 C C . ASP B 1 231 ? -28.156 13.977 9.734 1 92 231 ASP B C 1
ATOM 3759 O O . ASP B 1 231 ? -28.156 14.859 10.594 1 92 231 ASP B O 1
ATOM 3763 N N . ARG B 1 232 ? -27.359 14.047 8.711 1 91.62 232 ARG B N 1
ATOM 3764 C CA . ARG B 1 232 ? -26.266 15 8.609 1 91.62 232 ARG B CA 1
ATOM 3765 C C . ARG B 1 232 ? -26.781 16.422 8.438 1 91.62 232 ARG B C 1
ATOM 3767 O O . ARG B 1 232 ? -26.266 17.359 9.055 1 91.62 232 ARG B O 1
ATOM 3774 N N . PRO B 1 233 ? -27.922 16.547 7.641 1 92.31 233 PRO B N 1
ATOM 3775 C CA . PRO B 1 233 ? -28.438 17.906 7.523 1 92.31 233 PRO B CA 1
ATOM 3776 C C . PRO B 1 233 ? -28.906 18.484 8.852 1 92.31 233 PRO B C 1
ATOM 3778 O O . PRO B 1 233 ? -28.625 19.641 9.172 1 92.31 233 PRO B O 1
ATOM 3781 N N . ALA B 1 234 ? -29.562 17.641 9.625 1 92.44 234 ALA B N 1
ATOM 3782 C CA . ALA B 1 234 ? -30.031 18.094 10.93 1 92.44 234 ALA B CA 1
ATOM 3783 C C . ALA B 1 234 ? -28.875 18.406 11.859 1 92.44 234 ALA B C 1
ATOM 3785 O O . ALA B 1 234 ? -28.906 19.375 12.625 1 92.44 234 ALA B O 1
ATOM 3786 N N . PHE B 1 235 ? -27.938 17.625 11.812 1 93.56 235 PHE B N 1
ATOM 3787 C CA . PHE B 1 235 ? -26.75 17.812 12.617 1 93.56 235 PHE B CA 1
ATOM 3788 C C . PHE B 1 235 ? -26.047 19.109 12.234 1 93.56 235 PHE B C 1
ATOM 3790 O O . PHE B 1 235 ? -25.703 19.922 13.102 1 93.56 235 PHE B O 1
ATOM 3797 N N . ALA B 1 236 ? -25.859 19.344 11 1 94.44 236 ALA B N 1
ATOM 3798 C CA . ALA B 1 236 ? -25.219 20.547 10.5 1 94.44 236 ALA B CA 1
ATOM 3799 C C . ALA B 1 236 ? -26.016 21.797 10.898 1 94.44 236 ALA B C 1
ATOM 3801 O O . ALA B 1 236 ? -25.438 22.812 11.258 1 94.44 236 ALA B O 1
ATOM 3802 N N . GLN B 1 237 ? -27.281 21.656 10.789 1 93.81 237 GLN B N 1
ATOM 3803 C CA . GLN B 1 237 ? -28.141 22.781 11.148 1 93.81 237 GLN B CA 1
ATOM 3804 C C . GLN B 1 237 ? -28.047 23.094 12.633 1 93.81 237 GLN B C 1
ATOM 3806 O O . GLN B 1 237 ? -28.062 24.266 13.031 1 93.81 237 GLN B O 1
ATOM 3811 N N . SER B 1 238 ? -28.016 22.094 13.461 1 94.38 238 SER B N 1
ATOM 3812 C CA . SER B 1 238 ? -27.875 22.297 14.898 1 94.38 238 SER B CA 1
ATOM 3813 C C . SER B 1 238 ? -26.578 23.031 15.211 1 94.38 238 SER B C 1
ATOM 3815 O O . SER B 1 238 ? -26.547 23.922 16.078 1 94.38 238 SER B O 1
ATOM 3817 N N . ILE B 1 239 ? -25.531 22.703 14.523 1 94.69 239 ILE B N 1
ATOM 3818 C CA . ILE B 1 239 ? -24.25 23.375 14.703 1 94.69 239 ILE B CA 1
ATOM 3819 C C . ILE B 1 239 ? -24.359 24.828 14.234 1 94.69 239 ILE B C 1
ATOM 3821 O O . ILE B 1 239 ? -23.938 25.75 14.945 1 94.69 239 ILE B O 1
ATOM 3825 N N . ARG B 1 240 ? -24.953 24.969 13.086 1 95 240 ARG B N 1
ATOM 3826 C CA . ARG B 1 240 ? -25.078 26.312 12.539 1 95 240 ARG B CA 1
ATOM 3827 C C . ARG B 1 240 ? -25.828 27.219 13.5 1 95 240 ARG B C 1
ATOM 3829 O O . ARG B 1 240 ? -25.438 28.375 13.703 1 95 240 ARG B O 1
ATOM 3836 N N . GLN B 1 241 ? -26.812 26.703 14.07 1 94.5 241 GLN B N 1
ATOM 3837 C CA . GLN B 1 241 ? -27.656 27.484 14.969 1 94.5 241 GLN B CA 1
ATOM 3838 C C . GLN B 1 241 ? -26.906 27.859 16.25 1 94.5 241 GLN B C 1
ATOM 3840 O O . GLN B 1 241 ? -27.234 28.859 16.891 1 94.5 241 GLN B O 1
ATOM 3845 N N . SER B 1 242 ? -26.016 27.094 16.562 1 94.12 242 SER B N 1
ATOM 3846 C CA . SER B 1 242 ? -25.266 27.344 17.797 1 94.12 242 SER B CA 1
ATOM 3847 C C . SER B 1 242 ? -24.172 28.375 17.578 1 94.12 242 SER B C 1
ATOM 3849 O O . SER B 1 242 ? -23.641 28.938 18.531 1 94.12 242 SER B O 1
ATOM 3851 N N . LEU B 1 243 ? -23.766 28.672 16.328 1 95.56 243 LEU B N 1
ATOM 3852 C CA . LEU B 1 243 ? -22.641 29.531 15.992 1 95.56 243 LEU B CA 1
ATOM 3853 C C . LEU B 1 243 ? -23.109 30.969 15.789 1 95.56 243 LEU B C 1
ATOM 3855 O O . LEU B 1 243 ? -24.281 31.219 15.477 1 95.56 243 LEU B O 1
ATOM 3859 N N . PRO B 1 244 ? -22.234 31.922 16.016 1 93.5 244 PRO B N 1
ATOM 3860 C CA . PRO B 1 244 ? -22.578 33.281 15.617 1 93.5 244 PRO B CA 1
ATOM 3861 C C . PRO B 1 244 ? -22.969 33.406 14.148 1 93.5 244 PRO B C 1
ATOM 3863 O O . PRO B 1 244 ? -22.5 32.594 13.32 1 93.5 244 PRO B O 1
ATOM 3866 N N . PRO B 1 245 ? -23.766 34.344 13.875 1 91.38 245 PRO B N 1
ATOM 3867 C CA . PRO B 1 245 ? -24.266 34.469 12.5 1 91.38 245 PRO B CA 1
ATOM 3868 C C . PRO B 1 245 ? -23.234 35.125 11.57 1 91.38 245 PRO B C 1
ATOM 3870 O O . PRO B 1 245 ? -23.516 36.188 10.977 1 91.38 245 PRO B O 1
ATOM 3873 N N . VAL B 1 246 ? -22.109 34.656 11.422 1 90.62 246 VAL B N 1
ATOM 3874 C CA . VAL B 1 246 ? -21.062 35.125 10.531 1 90.62 246 VAL B CA 1
ATOM 3875 C C . VAL B 1 246 ? -20.875 34.156 9.375 1 90.62 246 VAL B C 1
ATOM 3877 O O . VAL B 1 246 ? -21.328 33 9.445 1 90.62 246 VAL B O 1
ATOM 3880 N N . ARG B 1 247 ? -20.281 34.688 8.344 1 91 247 ARG B N 1
ATOM 3881 C CA . ARG B 1 247 ? -20.109 33.875 7.152 1 91 247 ARG B CA 1
ATOM 3882 C C . ARG B 1 247 ? -18.766 33.156 7.172 1 91 247 ARG B C 1
ATOM 3884 O O . ARG B 1 247 ? -18.594 32.125 6.508 1 91 247 ARG B O 1
ATOM 3891 N N . ARG B 1 248 ? -17.859 33.75 7.891 1 95.06 248 ARG B N 1
ATOM 3892 C CA . ARG B 1 248 ? -16.531 33.188 7.984 1 95.06 248 ARG B CA 1
ATOM 3893 C C . ARG B 1 248 ? -16.078 33.062 9.438 1 95.06 248 ARG B C 1
ATOM 3895 O O . ARG B 1 248 ? -16.438 33.906 10.266 1 95.06 248 ARG B O 1
ATOM 3902 N N . PHE B 1 249 ? -15.281 32.062 9.695 1 94.88 249 PHE B N 1
ATOM 3903 C CA . PHE B 1 249 ? -14.75 31.781 11.023 1 94.88 249 PHE B CA 1
ATOM 3904 C C . PHE B 1 249 ? -13.234 31.844 11.023 1 94.88 249 PHE B C 1
ATOM 3906 O O . PHE B 1 249 ? -12.57 31.078 10.32 1 94.88 249 PHE B O 1
ATOM 3913 N N . SER B 1 250 ? -12.727 32.719 11.805 1 93.81 250 SER B N 1
ATOM 3914 C CA . SER B 1 250 ? -11.273 32.875 11.859 1 93.81 250 SER B CA 1
ATOM 3915 C C . SER B 1 250 ? -10.633 31.797 12.703 1 93.81 250 SER B C 1
ATOM 3917 O O . SER B 1 250 ? -11.023 31.578 13.852 1 93.81 250 SER B O 1
ATOM 3919 N N . GLU B 1 251 ? -9.672 31.125 12.117 1 92.25 251 GLU B N 1
ATOM 3920 C CA . GLU B 1 251 ? -8.938 30.078 12.812 1 92.25 251 GLU B CA 1
ATOM 3921 C C . GLU B 1 251 ? -7.461 30.438 12.961 1 92.25 251 GLU B C 1
ATOM 3923 O O . GLU B 1 251 ? -6.812 30.844 11.992 1 92.25 251 GLU B O 1
ATOM 3928 N N . GLU B 1 252 ? -6.992 30.406 14.195 1 91.81 252 GLU B N 1
ATOM 3929 C CA . GLU B 1 252 ? -5.559 30.516 14.438 1 91.81 252 GLU B CA 1
ATOM 3930 C C . GLU B 1 252 ? -4.887 29.141 14.391 1 91.81 252 GLU B C 1
ATOM 3932 O O . GLU B 1 252 ? -5.207 28.266 15.195 1 91.81 252 GLU B O 1
ATOM 3937 N N . VAL B 1 253 ? -3.971 29.016 13.406 1 91.94 253 VAL B N 1
ATOM 3938 C CA . VAL B 1 253 ? -3.332 27.719 13.203 1 91.94 253 VAL B CA 1
ATOM 3939 C C . VAL B 1 253 ? -1.879 27.781 13.672 1 91.94 253 VAL B C 1
ATOM 3941 O O . VAL B 1 253 ? -1.142 28.703 13.312 1 91.94 253 VAL B O 1
ATOM 3944 N N . ARG B 1 254 ? -1.557 26.875 14.539 1 91.69 254 ARG B N 1
ATOM 3945 C CA . ARG B 1 254 ? -0.168 26.688 14.945 1 91.69 254 ARG B CA 1
ATOM 3946 C C . ARG B 1 254 ? 0.331 25.297 14.578 1 91.69 254 ARG B C 1
ATOM 3948 O O . ARG B 1 254 ? -0.185 24.297 15.078 1 91.69 254 ARG B O 1
ATOM 3955 N N . VAL B 1 255 ? 1.297 25.297 13.672 1 93.69 255 VAL B N 1
ATOM 3956 C CA . VAL B 1 255 ? 1.945 24.031 13.305 1 93.69 255 VAL B CA 1
ATOM 3957 C C . VAL B 1 255 ? 3.273 23.906 14.047 1 93.69 255 VAL B C 1
ATOM 3959 O O . VAL B 1 255 ? 4.105 24.812 14.008 1 93.69 255 VAL B O 1
ATOM 3962 N N . SER B 1 256 ? 3.422 22.859 14.766 1 93.94 256 SER B N 1
ATOM 3963 C CA . SER B 1 256 ? 4.668 22.594 15.477 1 93.94 256 SER B CA 1
ATOM 3964 C C . SER B 1 256 ? 5.434 21.438 14.828 1 93.94 256 SER B C 1
ATOM 3966 O O . SER B 1 256 ? 4.852 20.406 14.516 1 93.94 256 SER B O 1
ATOM 3968 N N . LEU B 1 257 ? 6.711 21.672 14.594 1 96.88 257 LEU B N 1
ATOM 3969 C CA . LEU B 1 257 ? 7.617 20.656 14.078 1 96.88 257 LEU B CA 1
ATOM 3970 C C . LEU B 1 257 ? 8.672 20.281 15.117 1 96.88 257 LEU B C 1
ATOM 3972 O O . LEU B 1 257 ? 9.5 21.109 15.484 1 96.88 257 LEU B O 1
ATOM 3976 N N . LEU B 1 258 ? 8.602 19.109 15.664 1 97.19 258 LEU B N 1
ATOM 3977 C CA . LEU B 1 258 ? 9.695 18.578 16.453 1 97.19 258 LEU B CA 1
ATOM 3978 C C . LEU B 1 258 ? 10.688 17.812 15.57 1 97.19 258 LEU B C 1
ATOM 3980 O O . LEU B 1 258 ? 10.336 16.812 14.961 1 97.19 258 LEU B O 1
ATOM 3984 N N . VAL B 1 259 ? 11.945 18.328 15.508 1 98.38 259 VAL B N 1
ATOM 3985 C CA . VAL B 1 259 ? 12.906 17.734 14.578 1 98.38 259 VAL B CA 1
ATOM 3986 C C . VAL B 1 259 ? 14.094 17.188 15.359 1 98.38 259 VAL B C 1
ATOM 3988 O O . VAL B 1 259 ? 14.453 17.703 16.422 1 98.38 259 VAL B O 1
ATOM 3991 N N . GLY B 1 260 ? 14.602 16.078 14.906 1 98.38 260 GLY B N 1
ATOM 3992 C CA . GLY B 1 260 ? 15.836 15.469 15.367 1 98.38 260 GLY B CA 1
ATOM 3993 C C . GLY B 1 260 ? 16.656 14.852 14.242 1 98.38 260 GLY B C 1
ATOM 3994 O O . GLY B 1 260 ? 16.094 14.211 13.344 1 98.38 260 GLY B O 1
ATOM 3995 N N . ARG B 1 261 ? 18 15.047 14.242 1 97.81 261 ARG B N 1
ATOM 3996 C CA . ARG B 1 261 ? 18.844 14.57 13.148 1 97.81 261 ARG B CA 1
ATOM 3997 C C . ARG B 1 261 ? 19.859 13.547 13.656 1 97.81 261 ARG B C 1
ATOM 3999 O O . ARG B 1 261 ? 20.125 13.469 14.852 1 97.81 261 ARG B O 1
ATOM 4006 N N . ILE B 1 262 ? 20.281 12.75 12.703 1 95.5 262 ILE B N 1
ATOM 4007 C CA . ILE B 1 262 ? 21.406 11.867 12.984 1 95.5 262 ILE B CA 1
ATOM 4008 C C . ILE B 1 262 ? 22.703 12.516 12.516 1 95.5 262 ILE B C 1
ATOM 4010 O O . ILE B 1 262 ? 22.734 13.18 11.484 1 95.5 262 ILE B O 1
ATOM 4014 N N . ALA B 1 263 ? 23.812 12.305 13.258 1 87.31 263 ALA B N 1
ATOM 4015 C CA . ALA B 1 263 ? 25.109 12.867 12.922 1 87.31 263 ALA B CA 1
ATOM 4016 C C . ALA B 1 263 ? 25.703 12.18 11.695 1 87.31 263 ALA B C 1
ATOM 4018 O O . ALA B 1 263 ? 25.453 10.992 11.453 1 87.31 263 ALA B O 1
#

InterPro domains:
  IPR029063 S-adenosyl-L-methionine-dependent methyltransferase superfamily [G3DSA:3.40.50.150] (6-226)
  IPR029063 S-adenosyl-L-methionine-dependent methyltransferase superfamily [SSF53335] (8-204)
  IPR041698 Methyltransferase domain 25 [PF13649] (40-134)
  IPR051052 Di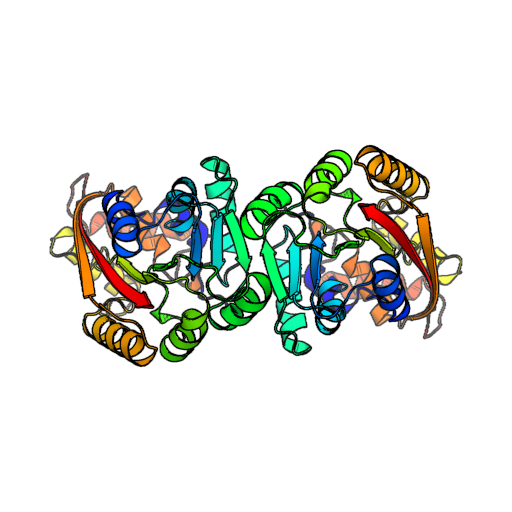verse substrate methyltransferase [PTHR44942] (8-215)

Nearest PDB structures (foldseek):
  1xxl-assembly2_B  TM=5.975E-01  e=4.060E-12  Bacillus subtilis
  5xj1-assembly1_A  TM=7.638E-01  e=2.700E-07  Streptococcus pneumoniae TIGR4
  3mti-assembly1_A  TM=6.571E-01  e=9.219E-08  Streptococcus th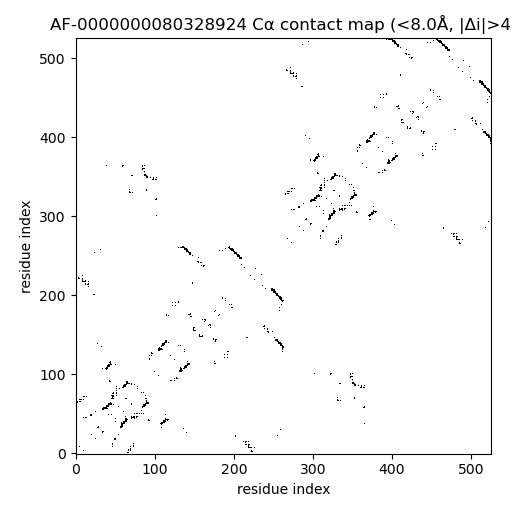ermophilus LMG 18311
  8h27-assembly2_D  TM=6.648E-01  e=2.867E-07  Staphylococcus aureus subsp. aureus NCTC 8325
  3lby-assembly1_A  TM=5.547E-01  e=1.201E-06  Streptococcus mutans

Radius of gyration: 26.0 Å; Cα contacts (8 Å, |Δi|>4): 1058; chains: 2; bounding box: 55×74×56 Å

Solvent-accessible surface area (backbone atoms only — not comparable to full-atom values): 27304 Å² total; per-residue (Å²): 129,76,91,40,58,39,69,67,27,35,52,30,28,63,70,35,51,78,68,71,61,72,65,57,56,51,49,53,32,61,73,32,65,59,38,62,80,29,28,34,35,22,47,44,24,47,48,23,63,59,40,51,71,46,37,84,52,26,37,16,24,36,32,24,24,72,39,54,58,21,44,54,46,17,50,50,48,24,56,76,70,70,55,62,32,56,41,38,30,58,33,53,73,86,46,52,62,13,51,37,52,64,64,36,67,43,50,25,35,32,37,36,27,52,76,35,58,77,82,45,63,57,59,63,40,42,48,68,47,50,60,28,31,26,71,44,4,32,42,36,42,34,31,79,49,59,52,72,51,63,43,97,45,71,50,18,48,32,46,33,54,50,51,25,64,71,70,70,44,84,87,74,83,56,84,62,53,38,72,66,45,50,51,51,50,52,51,37,38,45,73,43,60,30,40,84,66,47,74,47,76,49,74,50,74,48,74,33,41,65,67,47,49,53,31,35,50,48,38,68,42,51,43,93,70,51,66,52,83,86,47,38,63,59,51,51,48,56,50,54,71,54,32,68,96,63,72,62,43,81,40,75,44,44,36,40,36,44,33,30,25,32,116,130,74,91,41,57,38,70,68,27,36,52,31,30,62,72,36,51,78,68,70,61,71,64,56,57,52,50,52,32,62,73,31,66,59,40,62,80,28,28,34,36,22,46,44,25,47,48,23,63,61,40,51,70,47,37,84,53,26,38,18,24,37,31,24,25,70,38,53,58,22,44,53,47,17,51,50,48,22,56,75,69,70,54,62,32,58,41,38,31,59,32,53,72,86,45,52,63,13,49,38,52,62,64,36,68,42,50,24,34,31,38,37,26,52,74,36,58,78,81,46,62,57,60,64,40,42,48,66,47,51,60,28,32,26,73,44,5,34,41,35,40,33,30,79,52,60,51,73,53,63,42,99,45,69,50,19,48,31,46,32,53,49,51,23,65,73,70,70,44,84,87,73,83,58,85,59,52,39,72,66,45,50,52,52,50,51,50,38,38,44,74,44,61,30,40,84,67,48,76,46,78,49,74,51,74,50,74,33,43,62,67,46,48,53,31,36,51,50,38,68,41,52,41,91,69,49,66,51,83,85,47,38,63,59,50,51,49,55,50,54,69,52,33,68,97,61,73,63,44,80,42,75,45,45,34,38,35,41,33,30,25,33,116

pLDDT: mean 91.21, std 10.14, range [32.41, 98.81]

Secondary structure (DSSP, 8-state):
---S--THHHHHHHHHS----HHHHHHHHHHHT--TT-EEEEET-TTTTTHHHHHTTSSEEEEEES-HHHHHHHHHHHHHTT--SEEEEE--GGGHHHHHHHH-TT-EEEEEEES-GGGS-HHHHHHHHGGGEEEEEEEEEEEE---GGGSSSHHHHHHHHHHHHHHTS-----SS-SHHHHHHHHHHHHHTT-EEEEEEEEEEEEEE-HHHHHHHHHHHS-GGGSPPTTTHHHHHHHHHHHS-S-S-EEEEEEEEEEEEE--/---S--THHHHHHHHHS----HHHHHHHHHHHT--TT-EEEEET-TTTTTHHHHHTTSSEEEEEES-HHHHHHHHHHHHHTT--SEEEEE--GGGHHHHHHHH-TT-EEEEEEES-GGGS-HHHHHHHHGGGEEEEEEEEEEEE---GGGSSSHHHHHHHHHHHHHHTS-----SS-SHHHHHHHHHHHHHTT-EEEEEEEEEEEEEE-HHHHHHHHHHHS-GGGSPPTTTHHHHHHHHHHHS-S-S-EEEEEEEEEEEEE--

Organism: NCBI:txid40318